Protein AF-0000000066072301 (afdb_homodimer)

Nearest PDB structures (foldseek):
  2j6h-assembly1_B  TM=7.379E-01  e=3.151E-11  Escherichia coli
  3ooj-assembly1_D  TM=7.275E-01  e=2.263E-11  Escherichia coli
  3ooj-assembly1_B  TM=7.460E-01  e=6.455E-11  Escherichia coli
  3tbf-assembly2_D  TM=6.887E-01  e=1.538E-11  Francisella tularensis subsp. tularensis
  3tbf-assembly1_B  TM=6.625E-01  e=1.918E-11  Francisella tularensis subsp. tularensis

InterPro domains:
  IPR001347 SIS domain [PF01380] (27-108)
  IPR001347 SIS domain [PS51464] (20-153)
  IPR019490 Bifunctional glucose-6-phosphate/mannose-6-phosphate isomerase, C-terminal [PF10432] (168-316)
  IPR019490 Bifunctional glucose-6-phosphate/mannose-6-phosphate isomerase, C-terminal [cd05637] (172-303)
  IPR035484 Bifunctional phosphoglucose/phosphomannose isomerase, SIS domain 1 [cd05017] (44-148)
  IPR046348 SIS domain superfamily [SSF53697] (35-310)

Foldseek 3Di:
DVVLVVLLLCLLVLADADQQADDLVQAQEEEEEDAFLFQLLQVVVQLVCVVVVNPHDYYGDHAQDDPPVDAQRYAYEQTDAALAPNSSVSHCVVCVVRVHQYEYEYQDDPNVVVSVVSVHHYDHFHDDDDSNSNNSNSNNVVCNHNPDDRVVRVQLSVLCVVCVVVLLVVLLVVLVVCAQAEEEEEEEPSQQSLSVSLQSLLCQQQVGGYYYDYPPVCVVPVVVVLVDCVRVVRYAYAYEYEPPGDPVRVVVSVVVQVVCVVSVHHHHYHWADGDDSSNRNVRSNSSSNSNNNSNNVVNVHHNGDDPVVVVVVVVVVVVD/DVVLVVLLLCLLVLADADQQADDLVQAQEEEEEDAFLFQLLQVVVQLVCVVVVNPHDYYGDHAQDDPPVDAQRYAYEQTDAALAPNSSVSHCVVCVVRVHQYEYEYQDDPNVVVSVVSVHHYDHFHDDDDSNSNNSNSNNVVCNHNPDDRVVRVQLSVLCVVCVVVLLVVLLVVLVVCAQAEEEEEEESSQQSLSVSLQSLLCQQQVGGYYYDYPPVCVVPVVVVLVDCVRVVRYAYAYEYEPPGDPVRVVVSVVVQVVCVVSVHHHHYHWADGDDSSNRNVRSNSSSNSNNNSNNVVNVHHNGDDPVVVVVVVVVVVVD

Radius of gyration: 23.44 Å; Cα contacts (8 Å, |Δi|>4): 1316; chains: 2; bounding box: 52×63×59 Å

Secondary structure (DSSP, 8-state):
-HHHHHHHHGGGGG----S-----TT-SEEEEE--HHHHHHHHHHHHHHHHTT--S-EEEE-SSS--TT--TTEEEEEEESSS--HHHHHHHHHHHHTT---EEEESSHHHHHHHHHHT-EEEE--SSS-GGG-HHHHHHHHHHHTT--HHHHHHHHHHHHHTHHHHHHHHHHHHHHHTTSEEEEEE-GGGHHHHHHHHHHHHHHH----EEEETTGGGGTGGGGGG-HHHHTTEEEEEEE-TTS-HHHHHHHHHHHHHHHHTT---EEEE--SSSHHHHHHHHHHHHHHHHHHHHHHHT--SS--HHHHHHHHHHHTT-/-HHHHHHHHGGGGG----S-----TT-SEEEEE--HHHHHHHHHHHHHHHHTT--S-EEEE-SSS--TT--TTEEEEEEESSS--HHHHHHHHHHHHTT---EEEESSHHHHHHHHHHT--EEE--SSS-GGG-HHHHHHHHHHHTT--HHHHHHHHHHHHHTHHHHHHHHHHHHHHHTTSEEEEEE-GGGHHHHHHHHHHHHHHH----EEEETTGGGGTGGGGGG-HHHHTTEEEEEEE-TTS-HHHHHHHHHHHHHHHHTT---EEEE--SSSHHHHHHHHHHHHHHHHHHHHHHHT--SS--HHHHHHHHHHHTT-

pLDDT: mean 97.77, std 2.08, range [73.5, 99.0]

Organism: Aquifex aeolicus (strain VF5) (NCBI:txid224324)

Solvent-accessible surface area (backbone atoms only — not comparable to full-atom values): 32386 Å² total; per-residue (Å²): 107,66,69,56,50,50,52,62,68,45,47,43,74,34,55,62,84,55,97,57,51,55,85,63,79,81,37,67,28,38,36,24,28,11,52,40,44,33,22,51,41,32,45,45,52,44,50,54,37,49,75,68,63,46,59,49,56,65,45,68,40,54,47,58,67,66,67,76,50,68,46,69,49,39,46,38,36,38,30,28,46,65,14,64,50,63,37,36,48,41,32,49,53,52,36,48,74,60,67,30,74,39,43,34,38,26,47,34,48,56,44,50,53,51,32,56,74,71,68,29,55,74,47,77,40,84,75,93,64,54,48,72,75,37,41,40,39,55,41,28,52,51,41,19,36,70,53,58,51,60,66,58,53,50,50,26,30,50,47,41,60,74,38,42,67,61,35,49,53,50,9,46,53,49,18,62,70,36,59,95,40,37,42,33,28,39,12,26,76,86,30,38,56,51,26,52,46,40,23,37,37,26,4,38,21,32,22,26,61,48,42,59,49,42,50,59,40,36,59,55,23,54,57,32,8,60,73,28,61,86,59,43,70,47,48,38,47,32,44,33,45,54,94,82,45,56,69,71,55,52,51,48,53,53,49,49,53,52,52,38,42,74,73,73,38,81,62,46,80,43,68,49,57,62,93,45,73,66,16,16,50,50,37,48,45,52,28,32,53,37,20,14,49,43,31,3,53,74,72,69,45,70,43,77,65,56,64,61,45,52,49,52,52,53,59,51,57,74,72,104,106,68,69,56,51,50,53,62,69,46,46,45,73,34,56,63,84,55,100,57,51,52,85,64,80,80,37,65,29,39,36,26,29,10,50,41,44,33,22,50,41,30,45,46,51,45,50,53,38,50,76,68,64,47,59,51,56,67,45,69,40,53,46,58,67,66,66,76,52,68,46,68,50,41,47,40,36,36,30,28,45,65,15,63,51,63,37,35,48,40,31,49,52,52,36,48,74,61,68,30,72,40,43,32,36,26,45,34,48,55,45,49,54,52,31,56,76,72,69,30,56,74,47,75,41,84,74,92,64,55,48,72,75,36,40,41,40,55,41,27,53,52,40,20,36,70,53,57,50,60,66,58,55,50,49,27,30,50,46,40,60,75,39,43,67,59,36,50,53,50,9,46,54,50,17,61,70,37,60,97,41,37,42,33,30,39,14,27,76,84,30,38,56,51,27,53,46,39,23,38,38,26,3,38,20,32,22,27,60,48,41,59,50,42,50,60,39,36,60,56,23,53,56,32,7,61,72,28,60,86,63,42,69,49,47,39,48,32,44,34,44,53,92,82,44,55,70,70,56,53,50,47,52,53,50,50,53,51,53,39,42,73,74,74,40,82,62,46,79,42,68,48,55,64,94,44,72,66,16,16,51,51,38,47,47,52,29,34,53,38,20,17,49,43,32,3,53,74,73,68,44,70,44,77,67,54,64,62,42,52,49,51,52,52,60,50,58,74,72,103

Sequence (640 aa):
MEEVYKVVEGFYNQFEWEDIAKDLTPYKGIVFCGMGGSGIIGSFASKWLEHRSFNKPTFVVKDYTLPPFVDRDYLVFCISYSGNTEETLSNFEEAIGRGIKPLCITSNGKLMERAKEEGCEIYEVPKGFQPRYSLGFMLSKVLNLLGVDKDELEDAKENLKENLESLKQKGKEIANRIYGYIPVVYSTPLTAHIAERWKGQINENSKSPAYFTILPEMHHNEVMGWSNPELRNKFVYLLMFDEKDHHRVKLRVDITKKILEDFGVVPIMLKGEGNSYLARSLYLVHLADWVSVFLAELYGYDPVPVKTIERIKEELKKHAMEEVYKVVEGFYNQFEWEDIAKDLTPYKGIVFCGMGGSGIIGSFASKWLEHRSFNKPTFVVKDYTLPPFVDRDYLVFCISYSGNTEETLSNFEEAIGRGIKPLCITSNGKLMERAKEEGCEIYEVPKGFQPRYSLGFMLSKVLNLLGVDKDELEDAKENLKENLESLKQKGKEIANRIYGYIPVVYSTPLTAHIAERWKGQINENSKSPAYFTILPEMHHNEVMGWSNPELRNKFVYLLMFDEKDHHRVKLRVDITKKILEDFGVVPIMLKGEGNSYLARSLYLVHLADWVSVFLAELYGYDPVPVKTIERIKEELKKHA

Structure (mmCIF, N/CA/C/O backbone):
data_AF-0000000066072301-model_v1
#
loop_
_entity.id
_entity.type
_entity.pdbx_description
1 polymer 'Bifunctional phosphoglucose/phosphomannose isomerase'
#
loop_
_atom_site.group_PDB
_atom_site.id
_atom_site.type_symbol
_atom_site.label_atom_id
_atom_site.label_alt_id
_atom_site.label_comp_id
_atom_site.label_asym_id
_atom_site.label_entity_id
_atom_site.label_seq_id
_atom_site.pdbx_PDB_ins_code
_atom_site.Cartn_x
_atom_site.Cartn_y
_atom_site.Cartn_z
_atom_site.occupancy
_atom_site.B_iso_or_equiv
_atom_site.auth_seq_id
_atom_site.auth_comp_id
_atom_site.auth_asym_id
_atom_site.auth_atom_id
_atom_site.pdbx_PDB_model_num
ATOM 1 N N . MET A 1 1 ? -17.4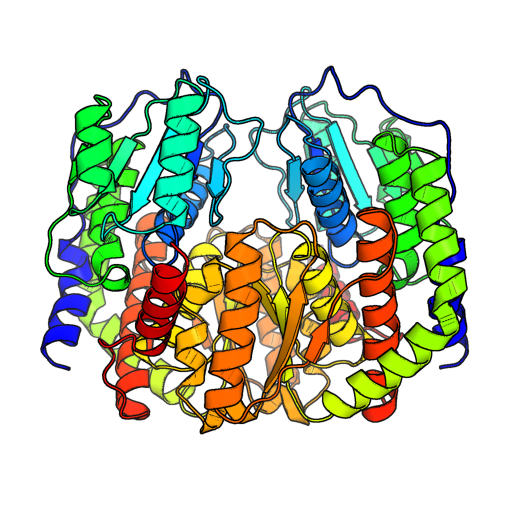22 -26.312 -9.617 1 87 1 MET A N 1
ATOM 2 C CA . MET A 1 1 ? -16.922 -26.219 -8.25 1 87 1 MET A CA 1
ATOM 3 C C . MET A 1 1 ? -15.945 -27.359 -7.953 1 87 1 MET A C 1
ATOM 5 O O . MET A 1 1 ? -14.906 -27.156 -7.324 1 87 1 MET A O 1
ATOM 9 N N . GLU A 1 2 ? -16.188 -28.453 -8.539 1 87.19 2 GLU A N 1
ATOM 10 C CA . GLU A 1 2 ? -15.32 -29.594 -8.266 1 87.19 2 GLU A CA 1
ATOM 11 C C . GLU A 1 2 ? -13.906 -29.359 -8.797 1 87.19 2 GLU A C 1
ATOM 13 O O . GLU A 1 2 ? -12.93 -29.672 -8.117 1 87.19 2 GLU A O 1
ATOM 18 N N . GLU A 1 3 ? -13.805 -28.828 -9.93 1 89.38 3 GLU A N 1
ATOM 19 C CA . GLU A 1 3 ? -12.5 -28.547 -10.523 1 89.38 3 GLU A CA 1
ATOM 20 C C . GLU A 1 3 ? -11.734 -27.5 -9.703 1 89.38 3 GLU A C 1
ATOM 22 O O . GLU A 1 3 ? -10.523 -27.625 -9.516 1 89.38 3 GLU A O 1
ATOM 27 N N . VAL A 1 4 ? -12.469 -26.562 -9.188 1 94.69 4 VAL A N 1
ATOM 28 C CA . VAL A 1 4 ? -11.852 -25.531 -8.359 1 94.69 4 VAL A CA 1
ATOM 29 C C . VAL A 1 4 ? -11.367 -26.125 -7.047 1 94.69 4 VAL A C 1
ATOM 31 O O . VAL A 1 4 ? -10.266 -25.812 -6.582 1 94.69 4 VAL A O 1
ATOM 34 N N . TYR A 1 5 ? -12.188 -27.047 -6.465 1 95.94 5 TYR A N 1
ATOM 35 C CA . TYR A 1 5 ? -11.797 -27.719 -5.234 1 95.94 5 TYR A CA 1
ATOM 36 C C . TYR A 1 5 ? -10.5 -28.5 -5.43 1 95.94 5 TYR A C 1
ATOM 38 O O . TYR A 1 5 ? -9.609 -28.469 -4.578 1 95.94 5 TYR A O 1
ATOM 46 N N . LYS A 1 6 ? -10.398 -29.109 -6.559 1 95.31 6 LYS A N 1
ATOM 47 C CA . LYS A 1 6 ? -9.211 -29.906 -6.852 1 95.31 6 LYS A CA 1
ATOM 48 C C . LYS A 1 6 ? -7.973 -29.031 -6.953 1 95.31 6 LYS A C 1
ATOM 50 O O . LYS A 1 6 ? -6.902 -29.391 -6.465 1 95.31 6 LYS A O 1
ATOM 55 N N . VAL A 1 7 ? -8.133 -27.938 -7.59 1 95.69 7 VAL A N 1
ATOM 56 C CA . VAL A 1 7 ? -7.012 -27.031 -7.773 1 95.69 7 VAL A CA 1
ATOM 57 C C . VAL A 1 7 ? -6.578 -26.469 -6.422 1 95.69 7 VAL A C 1
ATOM 59 O O . VAL A 1 7 ? -5.379 -26.391 -6.125 1 95.69 7 VAL A O 1
ATOM 62 N N . VAL A 1 8 ? -7.543 -26.047 -5.602 1 97.62 8 VAL A N 1
ATOM 63 C CA . VAL A 1 8 ? -7.246 -25.484 -4.289 1 97.62 8 VAL A CA 1
ATOM 64 C C . VAL A 1 8 ? -6.621 -26.547 -3.396 1 97.62 8 VAL A C 1
ATOM 66 O O . VAL A 1 8 ? -5.652 -26.281 -2.68 1 97.62 8 VAL A O 1
ATOM 69 N N . GLU A 1 9 ? -7.164 -27.766 -3.475 1 97.12 9 GLU A N 1
ATOM 70 C CA . GLU A 1 9 ? -6.629 -28.875 -2.695 1 97.12 9 GLU A CA 1
ATOM 71 C C . GLU A 1 9 ? -5.191 -29.188 -3.102 1 97.12 9 GLU A C 1
ATOM 73 O O . GLU A 1 9 ? -4.371 -29.562 -2.262 1 97.12 9 GLU A O 1
ATOM 78 N N . GLY A 1 10 ? -4.887 -29.078 -4.371 1 96.5 10 GLY A N 1
ATOM 79 C CA . GLY A 1 10 ? -3.586 -29.438 -4.91 1 96.5 10 GLY A CA 1
ATOM 80 C C . GLY A 1 10 ? -2.547 -28.344 -4.742 1 96.5 10 GLY A C 1
ATOM 81 O O . GLY A 1 10 ? -1.448 -28.438 -5.293 1 96.5 10 GLY A O 1
ATOM 82 N N . PHE A 1 11 ? -2.865 -27.297 -3.93 1 98.12 11 PHE A N 1
ATOM 83 C CA . PHE A 1 11 ? -1.979 -26.156 -3.748 1 98.12 11 PHE A CA 1
ATOM 84 C C . PHE A 1 11 ? -0.6 -26.609 -3.283 1 98.12 11 PHE A C 1
ATOM 86 O O . PHE A 1 11 ? 0.418 -26.109 -3.768 1 98.12 11 PHE A O 1
ATOM 93 N N . TYR A 1 12 ? -0.509 -27.594 -2.348 1 97.31 12 TYR A N 1
ATOM 94 C CA . TYR A 1 12 ? 0.764 -28.031 -1.79 1 97.31 12 TYR A CA 1
ATOM 95 C C . TYR A 1 12 ? 1.621 -28.703 -2.854 1 97.31 12 TYR A C 1
ATOM 97 O O . TYR A 1 12 ? 2.85 -28.719 -2.754 1 97.31 12 TYR A O 1
ATOM 105 N N . ASN A 1 13 ? 1.036 -29.219 -3.953 1 96.44 13 ASN A N 1
ATOM 106 C CA . ASN A 1 13 ? 1.761 -29.906 -5.02 1 96.44 13 ASN A CA 1
ATOM 107 C C . ASN A 1 13 ? 2.488 -28.922 -5.926 1 96.44 13 ASN A C 1
ATOM 109 O O . ASN A 1 13 ? 3.303 -29.312 -6.758 1 96.44 13 ASN A O 1
ATOM 113 N N . GLN A 1 14 ? 2.229 -27.641 -5.766 1 97.88 14 GLN A N 1
ATOM 114 C CA . GLN A 1 14 ? 2.768 -26.625 -6.676 1 97.88 14 GLN A CA 1
ATOM 115 C C . GLN A 1 14 ? 4.195 -26.25 -6.293 1 97.88 14 GLN A C 1
ATOM 117 O O . GLN A 1 14 ? 4.875 -25.547 -7.039 1 97.88 14 GLN A O 1
ATOM 122 N N . PHE A 1 15 ? 4.656 -26.688 -5.141 1 98.06 15 PHE A N 1
ATOM 123 C CA . PHE A 1 15 ? 5.969 -26.281 -4.645 1 98.06 15 PHE A CA 1
ATOM 124 C C . PHE A 1 15 ? 6.988 -27.391 -4.859 1 98.06 15 PHE A C 1
ATOM 126 O O . PHE A 1 15 ? 6.793 -28.516 -4.395 1 98.06 15 PHE A O 1
ATOM 133 N N . GLU A 1 16 ? 8.008 -27.094 -5.574 1 96.5 16 GLU A N 1
ATOM 134 C CA . GLU A 1 16 ? 9.109 -28.016 -5.836 1 96.5 16 GLU A CA 1
ATOM 135 C C . GLU A 1 16 ? 10.453 -27.312 -5.762 1 96.5 16 GLU A C 1
ATOM 137 O O . GLU A 1 16 ? 10.617 -26.203 -6.297 1 96.5 16 GLU A O 1
ATOM 142 N N . TRP A 1 17 ? 11.414 -27.938 -5.047 1 98.06 17 TRP A N 1
ATOM 143 C CA . TRP A 1 17 ? 12.75 -27.375 -4.961 1 98.06 17 TRP A CA 1
ATOM 144 C C . TRP A 1 17 ? 13.539 -27.625 -6.242 1 98.06 17 TRP A C 1
ATOM 146 O O . TRP A 1 17 ? 13.484 -28.719 -6.805 1 98.06 17 TRP A O 1
ATOM 156 N N . GLU A 1 18 ? 14.18 -26.656 -6.75 1 98.25 18 GLU A N 1
ATOM 157 C CA . GLU A 1 18 ? 15.078 -26.703 -7.902 1 98.25 18 GLU A CA 1
ATOM 158 C C . GLU A 1 18 ? 16.406 -26.016 -7.594 1 98.25 18 GLU A C 1
ATOM 160 O O . GLU A 1 18 ? 16.438 -25 -6.895 1 98.25 18 GLU A O 1
ATOM 165 N N . ASP A 1 19 ? 17.516 -26.578 -8.086 1 97.81 19 ASP A N 1
ATOM 166 C CA . ASP A 1 19 ? 18.828 -25.969 -7.879 1 97.81 19 ASP A CA 1
ATOM 167 C C . ASP A 1 19 ? 19.125 -24.922 -8.953 1 97.81 19 ASP A C 1
ATOM 169 O O . ASP A 1 19 ? 20.016 -25.125 -9.789 1 97.81 19 ASP A O 1
ATOM 173 N N . ILE A 1 20 ? 18.453 -23.781 -8.844 1 98.44 20 ILE A N 1
ATOM 174 C CA . ILE A 1 20 ? 18.609 -22.766 -9.875 1 98.44 20 ILE A CA 1
ATOM 175 C C . ILE A 1 20 ? 18.906 -21.422 -9.227 1 98.44 20 ILE A C 1
ATOM 177 O O . ILE A 1 20 ? 18.688 -20.359 -9.844 1 98.44 20 ILE A O 1
ATOM 181 N N . ALA A 1 21 ? 19.359 -21.391 -8.016 1 98.62 21 ALA A N 1
ATOM 182 C CA . ALA A 1 21 ? 19.609 -20.172 -7.262 1 98.62 21 ALA A CA 1
ATOM 183 C C . ALA A 1 21 ? 20.547 -19.234 -8.016 1 98.62 21 ALA A C 1
ATOM 185 O O . ALA A 1 21 ? 21.547 -19.688 -8.578 1 98.62 21 ALA A O 1
ATOM 186 N N . LYS A 1 22 ? 20.203 -18.031 -8.062 1 98.44 22 LYS A N 1
ATOM 187 C CA . LYS A 1 22 ? 21.062 -17.016 -8.672 1 98.44 22 LYS A CA 1
ATOM 188 C C . LYS A 1 22 ? 21.984 -16.391 -7.637 1 98.44 22 LYS A C 1
ATOM 190 O O . LYS A 1 22 ? 21.641 -16.297 -6.457 1 98.44 22 LYS A O 1
ATOM 195 N N . ASP A 1 23 ? 23.188 -16.047 -8.078 1 98.31 23 ASP A N 1
ATOM 196 C CA . ASP A 1 23 ? 24.047 -15.188 -7.258 1 98.31 23 ASP A CA 1
ATOM 197 C C . ASP A 1 23 ? 23.5 -13.758 -7.203 1 98.31 23 ASP A C 1
ATOM 199 O O . ASP A 1 23 ? 23.5 -13.047 -8.211 1 98.31 23 ASP A O 1
ATOM 203 N N . LEU A 1 24 ? 23.047 -13.328 -6.074 1 98.25 24 LEU A N 1
ATOM 204 C CA . LEU A 1 24 ? 22.406 -12.031 -5.918 1 98.25 24 LEU A CA 1
ATOM 205 C C . LEU A 1 24 ? 23.422 -10.961 -5.562 1 98.25 24 LEU A C 1
ATOM 207 O O . LEU A 1 24 ? 23.109 -9.766 -5.539 1 98.25 24 LEU A O 1
ATOM 211 N N . THR A 1 25 ? 24.656 -11.297 -5.332 1 97.56 25 THR A N 1
ATOM 212 C CA . THR A 1 25 ? 25.688 -10.438 -4.754 1 97.56 25 THR A CA 1
ATOM 213 C C . THR A 1 25 ? 25.984 -9.258 -5.676 1 97.56 25 THR A C 1
ATOM 215 O O . THR A 1 25 ? 26.203 -8.141 -5.207 1 97.56 25 THR A O 1
ATOM 218 N N . PRO A 1 26 ? 25.906 -9.484 -6.949 1 97.75 26 PRO A N 1
ATOM 219 C CA . PRO A 1 26 ? 26.312 -8.383 -7.828 1 97.75 26 PRO A CA 1
ATOM 220 C C . PRO A 1 26 ? 25.25 -7.289 -7.93 1 97.75 26 PRO A C 1
ATOM 222 O O . PRO A 1 26 ? 25.531 -6.199 -8.445 1 97.75 26 PRO A O 1
ATOM 225 N N . TYR A 1 27 ? 24.094 -7.516 -7.488 1 98.06 27 TYR A N 1
ATOM 226 C CA . TYR A 1 27 ? 23 -6.59 -7.715 1 98.06 27 TYR A CA 1
ATOM 227 C C . TYR A 1 27 ? 22.812 -5.652 -6.527 1 98.06 27 TYR A C 1
ATOM 229 O O . TYR A 1 27 ? 23.031 -6.047 -5.379 1 98.06 27 TYR A O 1
ATOM 237 N N . LYS A 1 28 ? 22.391 -4.461 -6.824 1 97.06 28 LYS A N 1
ATOM 238 C CA . LYS A 1 28 ? 22.141 -3.49 -5.762 1 97.06 28 LYS A CA 1
ATOM 239 C C . LYS A 1 28 ? 20.734 -3.664 -5.184 1 97.06 28 LYS A C 1
ATOM 241 O O . LYS A 1 28 ? 20.453 -3.189 -4.078 1 97.06 28 LYS A O 1
ATOM 246 N N . GLY A 1 29 ? 19.859 -4.34 -5.898 1 98.25 29 GLY A N 1
ATOM 247 C CA . GLY A 1 29 ? 18.5 -4.602 -5.484 1 98.25 29 GLY A CA 1
ATOM 248 C C . GLY A 1 29 ? 17.75 -5.492 -6.453 1 98.25 29 GLY A C 1
ATOM 249 O O . GLY A 1 29 ? 18.281 -5.906 -7.48 1 98.25 29 GLY A O 1
ATOM 250 N N . ILE A 1 30 ? 16.594 -5.832 -6.102 1 98.88 30 ILE A N 1
ATOM 251 C CA . ILE A 1 30 ? 15.758 -6.719 -6.914 1 98.88 30 ILE A CA 1
ATOM 252 C C . ILE A 1 30 ? 14.43 -6.035 -7.223 1 98.88 30 ILE A C 1
ATOM 254 O O . ILE A 1 30 ? 13.836 -5.402 -6.352 1 98.88 30 ILE A O 1
ATOM 258 N N . VAL A 1 31 ? 14 -6.082 -8.469 1 98.94 31 VAL A N 1
ATOM 259 C CA . VAL A 1 31 ? 12.727 -5.523 -8.914 1 98.94 31 VAL A CA 1
ATOM 260 C C . VAL A 1 31 ? 11.812 -6.641 -9.414 1 98.94 31 VAL A C 1
ATOM 262 O O . VAL A 1 31 ? 12.203 -7.434 -10.273 1 98.94 31 VAL A O 1
ATOM 265 N N . PHE A 1 32 ? 10.625 -6.707 -8.875 1 98.94 32 PHE A N 1
ATOM 266 C CA . PHE A 1 32 ? 9.609 -7.668 -9.305 1 98.94 32 PHE A CA 1
ATOM 267 C C . PHE A 1 32 ? 8.484 -6.969 -10.062 1 98.94 32 PHE A C 1
ATOM 269 O O . PHE A 1 32 ? 7.746 -6.172 -9.477 1 98.94 32 PHE A O 1
ATOM 276 N N . CYS A 1 33 ? 8.336 -7.316 -11.32 1 98.94 33 CYS A N 1
ATOM 277 C CA . CYS A 1 33 ? 7.266 -6.754 -12.141 1 98.94 33 CYS A CA 1
ATOM 278 C C . CYS A 1 33 ? 6.16 -7.777 -12.367 1 98.94 33 CYS A C 1
ATOM 280 O O . CYS A 1 33 ? 6.43 -8.922 -12.742 1 98.94 33 CYS A O 1
ATOM 282 N N . GLY A 1 34 ? 4.973 -7.43 -12.133 1 98.75 34 GLY A N 1
ATOM 283 C CA . GLY A 1 34 ? 3.811 -8.281 -12.336 1 98.75 34 GLY A CA 1
ATOM 284 C C . GLY A 1 34 ? 2.52 -7.648 -11.852 1 98.75 34 GLY A C 1
ATOM 285 O O . GLY A 1 34 ? 2.543 -6.684 -11.086 1 98.75 34 GLY A O 1
ATOM 286 N N . MET A 1 35 ? 1.412 -8.188 -12.258 1 98.44 35 MET A N 1
ATOM 287 C CA . MET A 1 35 ? 0.093 -7.691 -11.867 1 98.44 35 MET A CA 1
ATOM 288 C C . MET A 1 35 ? -0.745 -8.812 -11.258 1 98.44 35 MET A C 1
ATOM 290 O O . MET A 1 35 ? -0.531 -9.984 -11.555 1 98.44 35 MET A O 1
ATOM 294 N N . GLY A 1 36 ? -1.693 -8.445 -10.398 1 97.75 36 GLY A N 1
ATOM 295 C CA . GLY A 1 36 ? -2.672 -9.398 -9.891 1 97.75 36 GLY A CA 1
ATOM 296 C C . GLY A 1 36 ? -2.043 -10.648 -9.305 1 97.75 36 GLY A C 1
ATOM 297 O O . GLY A 1 36 ? -1.158 -10.555 -8.445 1 97.75 36 GLY A O 1
ATOM 298 N N . GLY A 1 37 ? -2.537 -11.75 -9.797 1 97 37 GLY A N 1
ATOM 299 C CA . GLY A 1 37 ? -2.043 -13.031 -9.32 1 97 37 GLY A CA 1
ATOM 300 C C . GLY A 1 37 ? -0.555 -13.219 -9.547 1 97 37 GLY A C 1
ATOM 301 O O . GLY A 1 37 ? 0.113 -13.906 -8.773 1 97 37 GLY A O 1
ATOM 302 N N . SER A 1 38 ? -0.034 -12.633 -10.562 1 98.19 38 SER A N 1
ATOM 303 C CA . SER A 1 38 ? 1.401 -12.703 -10.82 1 98.19 38 SER A CA 1
ATOM 304 C C . SER A 1 38 ? 2.156 -11.648 -10.016 1 98.19 38 SER A C 1
ATOM 306 O O . SER A 1 38 ? 3.295 -11.875 -9.602 1 98.19 38 SER A O 1
ATOM 308 N N . GLY A 1 39 ? 1.458 -10.531 -9.828 1 97.81 39 GLY A N 1
ATOM 309 C CA . GLY A 1 39 ? 2.084 -9.43 -9.117 1 97.81 39 GLY A CA 1
ATOM 310 C C . GLY A 1 39 ? 2.328 -9.727 -7.648 1 97.81 39 GLY A C 1
ATOM 311 O O . GLY A 1 39 ? 3.328 -9.289 -7.078 1 97.81 39 GLY A O 1
ATOM 312 N N . ILE A 1 40 ? 1.462 -10.469 -7.047 1 98.25 40 ILE A N 1
ATOM 313 C CA . ILE A 1 40 ? 1.533 -10.773 -5.625 1 98.25 40 ILE A CA 1
ATOM 314 C C . ILE A 1 40 ? 2.797 -11.578 -5.332 1 98.25 40 ILE A C 1
ATOM 316 O O . ILE A 1 40 ? 3.283 -11.594 -4.195 1 98.25 40 ILE A O 1
ATOM 320 N N . ILE A 1 41 ? 3.361 -12.227 -6.359 1 98.69 41 ILE A N 1
ATOM 321 C CA . ILE A 1 41 ? 4.57 -13.031 -6.199 1 98.69 41 ILE A CA 1
ATOM 322 C C . ILE A 1 41 ? 5.719 -12.141 -5.719 1 98.69 41 ILE A C 1
ATOM 324 O O . ILE A 1 41 ? 6.48 -12.523 -4.832 1 98.69 41 ILE A O 1
ATOM 328 N N . GLY A 1 42 ? 5.801 -10.969 -6.312 1 98.62 42 GLY A N 1
ATOM 329 C CA . GLY A 1 42 ? 6.832 -10.031 -5.895 1 98.62 42 GLY A CA 1
ATOM 330 C C . GLY A 1 42 ? 6.691 -9.594 -4.449 1 98.62 42 GLY A C 1
ATOM 331 O O . GLY A 1 42 ? 7.688 -9.484 -3.73 1 98.62 42 GLY A O 1
ATOM 332 N N . SER A 1 43 ? 5.461 -9.359 -4.031 1 98.31 43 SER A N 1
ATOM 333 C CA . SER A 1 43 ? 5.211 -8.984 -2.643 1 98.31 43 SER A CA 1
ATOM 334 C C . SER A 1 43 ? 5.617 -10.102 -1.686 1 98.31 43 SER A C 1
ATOM 336 O O . SER A 1 43 ? 6.234 -9.844 -0.65 1 98.31 43 SER A O 1
ATOM 338 N N . PHE A 1 44 ? 5.309 -11.297 -2.068 1 98.56 44 PHE A N 1
ATOM 339 C CA . PHE A 1 44 ? 5.66 -12.453 -1.255 1 98.56 44 PHE A CA 1
ATOM 340 C C . PHE A 1 44 ? 7.176 -12.602 -1.164 1 98.56 44 PHE A C 1
ATOM 342 O O . PHE A 1 44 ? 7.723 -12.758 -0.071 1 98.56 44 PHE A O 1
ATOM 349 N N . ALA A 1 45 ? 7.805 -12.531 -2.279 1 98.75 45 ALA A N 1
ATOM 350 C CA . ALA A 1 45 ? 9.25 -12.703 -2.344 1 98.75 45 ALA A CA 1
ATOM 351 C C . ALA A 1 45 ? 9.969 -11.609 -1.555 1 98.75 45 ALA A C 1
ATOM 353 O O . ALA A 1 45 ? 10.93 -11.883 -0.831 1 98.75 45 ALA A O 1
ATOM 354 N N . SER A 1 46 ? 9.477 -10.414 -1.714 1 98.19 46 SER A N 1
ATOM 355 C CA . SER A 1 46 ? 10.062 -9.289 -0.994 1 98.19 46 SER A CA 1
ATOM 356 C C . SER A 1 46 ? 9.977 -9.492 0.515 1 98.19 46 SER A C 1
ATOM 358 O O . SER A 1 46 ? 10.961 -9.289 1.231 1 98.19 46 SER A O 1
ATOM 360 N N . LYS A 1 47 ? 8.789 -9.875 0.984 1 97.44 47 LYS A N 1
ATOM 361 C CA . LYS A 1 47 ? 8.602 -10.07 2.418 1 97.44 47 LYS A CA 1
ATOM 362 C C . LYS A 1 47 ? 9.43 -11.25 2.926 1 97.44 47 LYS A C 1
ATOM 364 O O . LYS A 1 47 ? 9.984 -11.195 4.023 1 97.44 47 LYS A O 1
ATOM 369 N N . TRP A 1 48 ? 9.492 -12.289 2.16 1 98.12 48 TRP A N 1
ATOM 370 C CA . TRP A 1 48 ? 10.305 -13.461 2.508 1 98.12 48 TRP A CA 1
ATOM 371 C C . TRP A 1 48 ? 11.773 -13.078 2.65 1 98.12 48 TRP A C 1
ATOM 373 O O . TRP A 1 48 ? 12.43 -13.461 3.621 1 98.12 48 TRP A O 1
ATOM 383 N N . LEU A 1 49 ? 12.297 -12.305 1.704 1 97.94 49 LEU A N 1
ATOM 384 C CA . LEU A 1 49 ? 13.672 -11.828 1.754 1 97.94 49 LEU A CA 1
ATOM 385 C C . LEU A 1 49 ? 13.906 -10.953 2.98 1 97.94 49 LEU A C 1
ATOM 387 O O . LEU A 1 49 ? 14.922 -11.086 3.66 1 97.94 49 LEU A O 1
ATOM 391 N N . GLU A 1 50 ? 12.938 -10.086 3.186 1 94.56 50 GLU A N 1
ATOM 392 C CA . GLU A 1 50 ? 13.047 -9.211 4.348 1 94.56 50 GLU A CA 1
ATOM 393 C C . GLU A 1 50 ? 13.133 -10.016 5.641 1 94.56 50 GLU A C 1
ATOM 395 O O . GLU A 1 50 ? 13.953 -9.711 6.512 1 94.56 50 GLU A O 1
ATOM 400 N N . HIS A 1 51 ? 12.266 -10.977 5.758 1 93.69 51 HIS A N 1
ATOM 401 C CA . HIS A 1 51 ? 12.258 -11.828 6.941 1 93.69 51 HIS A CA 1
ATOM 402 C C . HIS A 1 51 ? 13.602 -12.516 7.137 1 93.69 51 HIS A C 1
ATOM 404 O O . HIS A 1 51 ? 14.031 -12.75 8.266 1 93.69 51 HIS A O 1
ATOM 410 N N . ARG A 1 52 ? 14.297 -12.711 6.039 1 94.06 52 ARG A N 1
ATOM 411 C CA . ARG A 1 52 ? 15.594 -13.375 6.078 1 94.06 52 ARG A CA 1
ATOM 412 C C . ARG A 1 52 ? 16.719 -12.359 6.188 1 94.06 52 ARG A C 1
ATOM 414 O O . ARG A 1 52 ? 17.891 -12.688 5.945 1 94.06 52 ARG A O 1
ATOM 421 N N . SER A 1 53 ? 16.469 -11.156 6.445 1 92.88 53 SER A N 1
ATOM 422 C CA . SER A 1 53 ? 17.406 -10.055 6.68 1 92.88 53 SER A CA 1
ATOM 423 C C . SER A 1 53 ? 18.234 -9.766 5.434 1 92.88 53 SER A C 1
ATOM 425 O O . SER A 1 53 ? 19.422 -9.453 5.531 1 92.88 53 SER A O 1
ATOM 427 N N . PHE A 1 54 ? 17.547 -10.023 4.281 1 95.81 54 PHE A N 1
ATOM 428 C CA . PHE A 1 54 ? 18.188 -9.594 3.039 1 95.81 54 PHE A CA 1
ATOM 429 C C . PHE A 1 54 ? 18.547 -8.117 3.098 1 95.81 54 PHE A C 1
ATOM 431 O O . PHE A 1 54 ? 17.703 -7.281 3.422 1 95.81 54 PHE A O 1
ATOM 438 N N . ASN A 1 55 ? 19.75 -7.75 2.84 1 96.12 55 ASN A N 1
ATOM 439 C CA . ASN A 1 55 ? 20.25 -6.414 3.154 1 96.12 55 ASN A CA 1
ATOM 440 C C . ASN A 1 55 ? 20.281 -5.523 1.914 1 96.12 55 ASN A C 1
ATOM 442 O O . ASN A 1 55 ? 21.141 -4.645 1.806 1 96.12 55 ASN A O 1
ATOM 446 N N . LYS A 1 56 ? 19.5 -5.832 0.893 1 97.88 56 LYS A N 1
ATOM 447 C CA . LYS A 1 56 ? 19.328 -4.988 -0.29 1 97.88 56 LYS A CA 1
ATOM 448 C C . LYS A 1 56 ? 17.859 -4.656 -0.535 1 97.88 56 LYS A C 1
ATOM 450 O O . LYS A 1 56 ? 16.969 -5.391 -0.095 1 97.88 56 LYS A O 1
ATOM 455 N N . PRO A 1 57 ? 17.609 -3.553 -1.16 1 98.12 57 PRO A N 1
ATOM 456 C CA . PRO A 1 57 ? 16.203 -3.176 -1.363 1 98.12 57 PRO A CA 1
ATOM 457 C C . PRO A 1 57 ? 15.508 -4.031 -2.42 1 98.12 57 PRO A C 1
ATOM 459 O O . PRO A 1 57 ? 16.156 -4.492 -3.367 1 98.12 57 PRO A O 1
ATOM 462 N N . THR A 1 58 ? 14.289 -4.277 -2.234 1 98.5 58 THR A N 1
ATOM 463 C CA . THR A 1 58 ? 13.414 -4.914 -3.211 1 98.5 58 THR A CA 1
ATOM 464 C C . THR A 1 58 ? 12.273 -3.977 -3.605 1 98.5 58 THR A C 1
ATOM 466 O O . THR A 1 58 ? 11.828 -3.158 -2.799 1 98.5 58 THR A O 1
ATOM 469 N N . PHE A 1 59 ? 11.859 -4.039 -4.848 1 98.38 59 PHE A N 1
ATOM 470 C CA . PHE A 1 59 ? 10.789 -3.213 -5.387 1 98.38 59 PHE A CA 1
ATOM 471 C C . PHE A 1 59 ? 9.758 -4.07 -6.109 1 98.38 59 PHE A C 1
ATOM 473 O O . PHE A 1 59 ? 10.109 -5.012 -6.82 1 98.38 59 PHE A O 1
ATOM 480 N N . VAL A 1 60 ? 8.531 -3.824 -5.844 1 98.56 60 VAL A N 1
ATOM 481 C CA . VAL A 1 60 ? 7.43 -4.465 -6.562 1 98.56 60 VAL A CA 1
ATOM 482 C C . VAL A 1 60 ? 6.75 -3.447 -7.477 1 98.56 60 VAL A C 1
ATOM 484 O O . VAL A 1 60 ? 6.27 -2.41 -7.012 1 98.56 60 VAL A O 1
ATOM 487 N N . VAL A 1 61 ? 6.699 -3.744 -8.742 1 98.62 61 VAL A N 1
ATOM 488 C CA . VAL A 1 61 ? 6.152 -2.83 -9.734 1 98.62 61 VAL A CA 1
ATOM 489 C C . VAL A 1 61 ? 4.836 -3.379 -10.273 1 98.62 61 VAL A C 1
ATOM 491 O O . VAL A 1 61 ? 4.816 -4.41 -10.953 1 98.62 61 VAL A O 1
ATOM 494 N N . LYS A 1 62 ? 3.766 -2.703 -9.961 1 98.38 62 LYS A N 1
ATOM 495 C CA . LYS A 1 62 ? 2.424 -3.014 -10.445 1 98.38 62 LYS A CA 1
ATOM 496 C C . LYS A 1 62 ? 1.866 -1.874 -11.289 1 98.38 62 LYS A C 1
ATOM 498 O O . LYS A 1 62 ? 0.79 -1.348 -11 1 98.38 62 LYS A O 1
ATOM 503 N N . ASP A 1 63 ? 2.625 -1.535 -12.289 1 97.81 63 ASP A N 1
ATOM 504 C CA . ASP A 1 63 ? 2.332 -0.402 -13.164 1 97.81 63 ASP A CA 1
ATOM 505 C C . ASP A 1 63 ? 2.967 -0.589 -14.539 1 97.81 63 ASP A C 1
ATOM 507 O O . ASP A 1 63 ? 3.555 -1.636 -14.82 1 97.81 63 ASP A O 1
ATOM 511 N N . TYR A 1 64 ? 2.814 0.412 -15.43 1 98.06 64 TYR A N 1
ATOM 512 C CA . TYR A 1 64 ? 3.303 0.334 -16.797 1 98.06 64 TYR A CA 1
ATOM 513 C C . TYR A 1 64 ? 4.777 0.718 -16.875 1 98.06 64 TYR A C 1
ATOM 515 O O . TYR A 1 64 ? 5.449 0.426 -17.875 1 98.06 64 TYR A O 1
ATOM 523 N N . THR A 1 65 ? 5.262 1.381 -15.883 1 96.5 65 THR A N 1
ATOM 524 C CA . THR A 1 65 ? 6.586 1.979 -16.031 1 96.5 65 THR A CA 1
ATOM 525 C C . THR A 1 65 ? 7.543 1.428 -14.977 1 96.5 65 THR A C 1
ATOM 527 O O . THR A 1 65 ? 7.172 1.271 -13.805 1 96.5 65 THR A O 1
ATOM 530 N N . LEU A 1 66 ? 8.711 1.166 -15.43 1 96.81 66 LEU A N 1
ATOM 531 C CA . LEU A 1 66 ? 9.812 0.808 -14.531 1 96.81 66 LEU A CA 1
ATOM 532 C C . LEU A 1 66 ? 10.414 2.051 -13.891 1 96.81 66 LEU A C 1
ATOM 534 O O . LEU A 1 66 ? 10.602 3.072 -14.555 1 96.81 66 LEU A O 1
ATOM 538 N N . PRO A 1 67 ? 10.68 2.021 -12.578 1 96.75 67 PRO A N 1
ATOM 539 C CA . PRO A 1 67 ? 11.297 3.201 -11.969 1 96.75 67 PRO A CA 1
ATOM 540 C C . PRO A 1 67 ? 12.562 3.648 -12.695 1 96.75 67 PRO A C 1
ATOM 542 O O . PRO A 1 67 ? 13.359 2.811 -13.133 1 96.75 67 PRO A O 1
ATOM 545 N N . PRO A 1 68 ? 12.797 4.906 -12.797 1 96.19 68 PRO A N 1
ATOM 546 C CA . PRO A 1 68 ? 13.898 5.426 -13.602 1 96.19 68 PRO A CA 1
ATOM 547 C C . PRO A 1 68 ? 15.266 4.988 -13.078 1 96.19 68 PRO A C 1
ATOM 549 O O . PRO A 1 68 ? 16.234 4.906 -13.852 1 96.19 68 PRO A O 1
ATOM 552 N N . PHE A 1 69 ? 15.359 4.641 -11.852 1 97.44 69 PHE A N 1
ATOM 553 C CA . PHE A 1 69 ? 16.641 4.344 -11.25 1 97.44 69 PHE A CA 1
ATOM 554 C C . PHE A 1 69 ? 17.078 2.91 -11.547 1 97.44 69 PHE A C 1
ATOM 556 O O . PHE A 1 69 ? 18.219 2.533 -11.312 1 97.44 69 PHE A O 1
ATOM 563 N N . VAL A 1 70 ? 16.203 2.119 -12.086 1 98.12 70 VAL A N 1
ATOM 564 C CA . VAL A 1 70 ? 16.5 0.717 -12.352 1 98.12 70 VAL A CA 1
ATOM 565 C C . VAL A 1 70 ? 17.453 0.61 -13.547 1 98.12 70 VAL A C 1
ATOM 567 O O . VAL A 1 70 ? 17.094 0.999 -14.656 1 98.12 70 VAL A O 1
ATOM 570 N N . ASP A 1 71 ? 18.609 0.187 -13.297 1 98 71 ASP A N 1
ATOM 571 C CA . ASP A 1 71 ? 19.609 -0.015 -14.336 1 98 71 ASP A CA 1
ATOM 572 C C . ASP A 1 71 ? 20.172 -1.435 -14.289 1 98 71 ASP A C 1
ATOM 574 O O . ASP A 1 71 ? 19.562 -2.33 -13.703 1 98 71 ASP A O 1
ATOM 578 N N . ARG A 1 72 ? 21.312 -1.671 -14.922 1 98.06 72 ARG A N 1
ATOM 579 C CA . ARG A 1 72 ? 21.859 -3.006 -15.109 1 98.06 72 ARG A CA 1
ATOM 580 C C . ARG A 1 72 ? 22.328 -3.6 -13.781 1 98.06 72 ARG A C 1
ATOM 582 O O . ARG A 1 72 ? 22.594 -4.801 -13.695 1 98.06 72 ARG A O 1
ATOM 589 N N . ASP A 1 73 ? 22.359 -2.764 -12.773 1 97.94 73 ASP A N 1
ATOM 590 C CA . ASP A 1 73 ? 22.812 -3.229 -11.469 1 97.94 73 ASP A CA 1
ATOM 591 C C . ASP A 1 73 ? 21.656 -3.77 -10.641 1 97.94 73 ASP A C 1
ATOM 593 O O . ASP A 1 73 ? 21.828 -4.125 -9.477 1 97.94 73 ASP A O 1
ATOM 597 N N . TYR A 1 74 ? 20.469 -3.85 -11.234 1 98.69 74 TYR A N 1
ATOM 598 C CA . TYR A 1 74 ? 19.312 -4.441 -10.586 1 98.69 74 TYR A CA 1
ATOM 599 C C . TYR A 1 74 ? 18.922 -5.758 -11.25 1 98.69 74 TYR A C 1
ATOM 601 O O . TYR A 1 74 ? 19 -5.891 -12.469 1 98.69 74 TYR A O 1
ATOM 609 N N . LEU A 1 75 ? 18.578 -6.707 -10.43 1 98.88 75 LEU A N 1
ATOM 610 C CA . LEU A 1 75 ? 17.953 -7.926 -10.93 1 98.88 75 LEU A CA 1
ATOM 611 C C . LEU A 1 75 ? 16.453 -7.719 -11.133 1 98.88 75 LEU A C 1
ATOM 613 O O . LEU A 1 75 ? 15.742 -7.375 -10.188 1 98.88 75 LEU A O 1
ATOM 617 N N . VAL A 1 76 ? 16 -7.867 -12.336 1 98.94 76 VAL A N 1
ATOM 618 C CA . VAL A 1 76 ? 14.594 -7.609 -12.648 1 98.94 76 VAL A CA 1
ATOM 619 C C . VAL A 1 76 ? 13.883 -8.922 -12.961 1 98.94 76 VAL A C 1
ATOM 621 O O . VAL A 1 76 ? 14.375 -9.727 -13.758 1 98.94 76 VAL A O 1
ATOM 624 N N . PHE A 1 77 ? 12.797 -9.18 -12.273 1 99 77 PHE A N 1
ATOM 625 C CA . PHE A 1 77 ? 11.875 -10.266 -12.586 1 99 77 PHE A CA 1
ATOM 626 C C . PHE A 1 77 ? 10.656 -9.75 -13.344 1 99 77 PHE A C 1
ATOM 628 O O . PHE A 1 77 ? 10.055 -8.75 -12.945 1 99 77 PHE A O 1
ATOM 635 N N . CYS A 1 78 ? 10.328 -10.375 -14.422 1 98.94 78 CYS A N 1
ATOM 636 C CA . CYS A 1 78 ? 9.039 -10.188 -15.078 1 98.94 78 CYS A CA 1
ATOM 637 C C . CYS A 1 78 ? 8.164 -11.43 -14.922 1 98.94 78 CYS A C 1
ATOM 639 O O . CYS A 1 78 ? 8.484 -12.492 -15.453 1 98.94 78 CYS A O 1
ATOM 641 N N . ILE A 1 79 ? 7.098 -11.266 -14.203 1 98.94 79 ILE A N 1
ATOM 642 C CA . ILE A 1 79 ? 6.246 -12.398 -13.836 1 98.94 79 ILE A CA 1
ATOM 643 C C . ILE A 1 79 ? 4.848 -12.203 -14.422 1 98.94 79 ILE A C 1
ATOM 645 O O . ILE A 1 79 ? 4.137 -11.266 -14.047 1 98.94 79 ILE A O 1
ATOM 649 N N . SER A 1 80 ? 4.48 -12.984 -15.328 1 98.75 80 SER A N 1
ATOM 650 C CA . SER A 1 80 ? 3.168 -13 -15.961 1 98.75 80 SER A CA 1
ATOM 651 C C . SER A 1 80 ? 2.754 -14.414 -16.359 1 98.75 80 SER A C 1
ATOM 653 O O . SER A 1 80 ? 3.281 -14.977 -17.312 1 98.75 80 SER A O 1
ATOM 655 N N . TYR A 1 81 ? 1.799 -14.938 -15.633 1 98.44 81 TYR A N 1
ATOM 656 C CA . TYR A 1 81 ? 1.387 -16.312 -15.914 1 98.44 81 TYR A CA 1
ATOM 657 C C . TYR A 1 81 ? 0.939 -16.469 -17.359 1 98.44 81 TYR A C 1
ATOM 659 O O . TYR A 1 81 ? 1.42 -17.344 -18.078 1 98.44 81 TYR A O 1
ATOM 667 N N . SER A 1 82 ? 0.055 -15.594 -17.828 1 97.12 82 SER A N 1
ATOM 668 C CA . SER A 1 82 ? -0.463 -15.672 -19.188 1 97.12 82 SER A CA 1
ATOM 669 C C . SER A 1 82 ? 0.592 -15.258 -20.203 1 97.12 82 SER A C 1
ATOM 671 O O . SER A 1 82 ? 0.499 -15.609 -21.375 1 97.12 82 SER A O 1
ATOM 673 N N . GLY A 1 83 ? 1.486 -14.461 -19.734 1 98.38 83 GLY A N 1
ATOM 674 C CA . GLY A 1 83 ? 2.508 -13.898 -20.609 1 98.38 83 GLY A CA 1
ATOM 675 C C . GLY A 1 83 ? 2.01 -12.719 -21.422 1 98.38 83 GLY A C 1
ATOM 676 O O . GLY A 1 83 ? 2.762 -12.148 -22.219 1 98.38 83 GLY A O 1
ATOM 677 N N . ASN A 1 84 ? 0.765 -12.32 -21.156 1 97.88 84 ASN A N 1
ATOM 678 C CA . ASN A 1 84 ? 0.18 -11.312 -22.031 1 97.88 84 ASN A CA 1
ATOM 679 C C . ASN A 1 84 ? -0.217 -10.055 -21.266 1 97.88 84 ASN A C 1
ATOM 681 O O . ASN A 1 84 ? -0.908 -9.188 -21.797 1 97.88 84 ASN A O 1
ATOM 685 N N . THR A 1 85 ? 0.18 -9.961 -20.016 1 98 85 THR A N 1
ATOM 686 C CA . THR A 1 85 ? -0.154 -8.797 -19.203 1 98 85 THR A CA 1
ATOM 687 C C . THR A 1 85 ? 0.557 -7.547 -19.719 1 98 85 THR A C 1
ATOM 689 O O . THR A 1 85 ? 1.786 -7.465 -19.672 1 98 85 THR A O 1
ATOM 692 N N . GLU A 1 86 ? -0.19 -6.605 -20.156 1 97.75 86 GLU A N 1
ATOM 693 C CA . GLU A 1 86 ? 0.387 -5.5 -20.906 1 97.75 86 GLU A CA 1
ATOM 694 C C . GLU A 1 86 ? 1.334 -4.672 -20.047 1 97.75 86 GLU A C 1
ATOM 696 O O . GLU A 1 86 ? 2.357 -4.184 -20.531 1 97.75 86 GLU A O 1
ATOM 701 N N . GLU A 1 87 ? 0.974 -4.48 -18.734 1 98.69 87 GLU A N 1
ATOM 702 C CA . GLU A 1 87 ? 1.862 -3.721 -17.859 1 98.69 87 GLU A CA 1
ATOM 703 C C . GLU A 1 87 ? 3.221 -4.402 -17.719 1 98.69 87 GLU A C 1
ATOM 705 O O . GLU A 1 87 ? 4.262 -3.752 -17.828 1 98.69 87 GLU A O 1
ATOM 710 N N . THR A 1 88 ? 3.203 -5.711 -17.531 1 98.81 88 THR A N 1
ATOM 711 C CA . THR A 1 88 ? 4.438 -6.473 -17.359 1 98.81 88 THR A CA 1
ATOM 712 C C . THR A 1 88 ? 5.258 -6.457 -18.656 1 98.81 88 THR A C 1
ATOM 714 O O . THR A 1 88 ? 6.48 -6.32 -18.609 1 98.81 88 THR A O 1
ATOM 717 N N . LEU A 1 89 ? 4.562 -6.598 -19.766 1 98.81 89 LEU A N 1
ATOM 718 C CA . LEU A 1 89 ? 5.246 -6.523 -21.047 1 98.81 89 LEU A CA 1
ATOM 719 C C . LEU A 1 89 ? 5.883 -5.152 -21.25 1 98.81 89 LEU A C 1
ATOM 721 O O . LEU A 1 89 ? 6.992 -5.051 -21.781 1 98.81 89 LEU A O 1
ATOM 725 N N . SER A 1 90 ? 5.176 -4.133 -20.828 1 98.81 90 SER A N 1
ATOM 726 C CA . SER A 1 90 ? 5.738 -2.789 -20.891 1 98.81 90 SER A CA 1
ATOM 727 C C . SER A 1 90 ? 7.016 -2.682 -20.062 1 98.81 90 SER A C 1
ATOM 729 O O . SER A 1 90 ? 8.008 -2.115 -20.531 1 98.81 90 SER A O 1
ATOM 731 N N . ASN A 1 91 ? 6.992 -3.225 -18.859 1 98.88 91 ASN A N 1
ATOM 732 C CA . ASN A 1 91 ? 8.18 -3.232 -18 1 98.88 91 ASN A CA 1
ATOM 733 C C . ASN A 1 91 ? 9.32 -4.012 -18.656 1 98.88 91 ASN A C 1
ATOM 735 O O . ASN A 1 91 ? 10.477 -3.592 -18.594 1 98.88 91 ASN A O 1
ATOM 739 N N . PHE A 1 92 ? 8.961 -5.16 -19.266 1 98.94 92 PHE A N 1
ATOM 740 C CA . PHE A 1 92 ? 9.953 -5.988 -19.953 1 98.94 92 PHE A CA 1
ATOM 741 C C . PHE A 1 92 ? 10.656 -5.191 -21.047 1 98.94 92 PHE A C 1
ATOM 743 O O . PHE A 1 92 ? 11.883 -5.164 -21.109 1 98.94 92 PHE A O 1
ATOM 750 N N . GLU A 1 93 ? 9.844 -4.535 -21.875 1 98.88 93 GLU A N 1
ATOM 751 C CA . GLU A 1 93 ? 10.398 -3.766 -22.984 1 98.88 93 GLU A CA 1
ATOM 752 C C . GLU A 1 93 ? 11.289 -2.635 -22.484 1 98.88 93 GLU A C 1
ATOM 754 O O . GLU A 1 93 ? 12.344 -2.359 -23.062 1 98.88 93 GLU A O 1
ATOM 759 N N . GLU A 1 94 ? 10.875 -1.991 -21.422 1 98.69 94 GLU A N 1
ATOM 760 C CA . GLU A 1 94 ? 11.695 -0.933 -20.844 1 98.69 94 GLU A CA 1
ATOM 761 C C . GLU A 1 94 ? 13.023 -1.482 -20.312 1 98.69 94 GLU A C 1
ATOM 763 O O . GLU A 1 94 ? 14.07 -0.855 -20.484 1 98.69 94 GLU A O 1
ATOM 768 N N . ALA A 1 95 ? 12.945 -2.613 -19.625 1 98.88 95 ALA A N 1
ATOM 769 C CA . ALA A 1 95 ? 14.164 -3.238 -19.109 1 98.88 95 ALA A CA 1
ATOM 770 C C . ALA A 1 95 ? 15.141 -3.537 -20.234 1 98.88 95 ALA A C 1
ATOM 772 O O . ALA A 1 95 ? 16.312 -3.176 -20.156 1 98.88 95 ALA A O 1
ATOM 773 N N . ILE A 1 96 ? 14.617 -4.129 -21.328 1 98.88 96 ILE A N 1
ATOM 774 C CA . ILE A 1 96 ? 15.445 -4.453 -22.484 1 98.88 96 ILE A CA 1
ATOM 775 C C . ILE A 1 96 ? 16.078 -3.182 -23.047 1 98.88 96 ILE A C 1
ATOM 777 O O . ILE A 1 96 ? 17.266 -3.154 -23.359 1 98.88 96 ILE A O 1
ATOM 781 N N . GLY A 1 97 ? 15.273 -2.176 -23.141 1 98.62 97 GLY A N 1
ATOM 782 C CA . GLY A 1 97 ? 15.758 -0.902 -23.641 1 98.62 97 GLY A CA 1
ATOM 783 C C . GLY A 1 97 ? 16.875 -0.317 -22.797 1 98.62 97 GLY A C 1
ATOM 784 O O . GLY A 1 97 ? 17.719 0.421 -23.312 1 98.62 97 GLY A O 1
ATOM 785 N N . ARG A 1 98 ? 16.953 -0.642 -21.516 1 98.31 98 ARG A N 1
ATOM 786 C CA . ARG A 1 98 ? 17.969 -0.141 -20.594 1 98.31 98 ARG A CA 1
ATOM 787 C C . ARG A 1 98 ? 19.156 -1.093 -20.531 1 98.31 98 ARG A C 1
ATOM 789 O O . ARG A 1 98 ? 20.047 -0.914 -19.703 1 98.31 98 ARG A O 1
ATOM 796 N N . GLY A 1 99 ? 19.109 -2.113 -21.297 1 98.31 99 GLY A N 1
ATOM 797 C CA . GLY A 1 99 ? 20.188 -3.082 -21.328 1 98.31 99 GLY A CA 1
ATOM 798 C C . GLY A 1 99 ? 20.094 -4.141 -20.25 1 98.31 99 GLY A C 1
ATOM 799 O O . GLY A 1 99 ? 21.078 -4.801 -19.922 1 98.31 99 GLY A O 1
ATOM 800 N N . ILE A 1 100 ? 18.938 -4.27 -19.625 1 98.69 100 ILE A N 1
ATOM 801 C CA . ILE A 1 100 ? 18.688 -5.258 -18.578 1 98.69 100 ILE A CA 1
ATOM 802 C C . ILE A 1 100 ? 18.016 -6.492 -19.188 1 98.69 100 ILE A C 1
ATOM 804 O O . ILE A 1 100 ? 17.078 -6.371 -19.969 1 98.69 100 ILE A O 1
ATOM 808 N N . LYS A 1 101 ? 18.516 -7.645 -18.891 1 98.56 101 LYS A N 1
ATOM 809 C CA . LYS A 1 101 ? 17.828 -8.883 -19.25 1 98.56 101 LYS A CA 1
ATOM 810 C C . LYS A 1 101 ? 17.094 -9.469 -18.062 1 98.56 101 LYS A C 1
ATOM 812 O O . LYS A 1 101 ? 17.688 -10.102 -17.203 1 98.56 101 LYS A O 1
ATOM 817 N N . PRO A 1 102 ? 15.812 -9.32 -18.016 1 98.88 102 PRO A N 1
ATOM 818 C CA . PRO A 1 102 ? 15.031 -9.805 -16.875 1 98.88 102 PRO A CA 1
ATOM 819 C C . PRO A 1 102 ? 14.977 -11.328 -16.812 1 98.88 102 PRO A C 1
ATOM 821 O O . PRO A 1 102 ? 15.164 -12 -17.828 1 98.88 102 PRO A O 1
ATOM 824 N N . LEU A 1 103 ? 14.805 -11.852 -15.617 1 98.94 103 LEU A N 1
ATOM 825 C CA . LEU A 1 103 ? 14.328 -13.219 -15.438 1 98.94 103 LEU A CA 1
ATOM 826 C C . LEU A 1 103 ? 12.82 -13.305 -15.656 1 98.94 103 LEU A C 1
ATOM 828 O O . LEU A 1 103 ? 12.055 -12.586 -15 1 98.94 103 LEU A O 1
ATOM 832 N N . CYS A 1 104 ? 12.398 -14.188 -16.547 1 98.94 104 CYS A N 1
ATOM 833 C CA . CYS A 1 104 ? 10.992 -14.234 -16.922 1 98.94 104 CYS A CA 1
ATOM 834 C C . CYS A 1 104 ? 10.328 -15.5 -16.406 1 98.94 104 CYS A C 1
ATOM 836 O O . CYS A 1 104 ? 10.812 -16.609 -16.641 1 98.94 104 CYS A O 1
ATOM 838 N N . ILE A 1 105 ? 9.297 -15.328 -15.641 1 98.94 105 ILE A N 1
ATOM 839 C CA . ILE A 1 105 ? 8.461 -16.422 -15.156 1 98.94 105 ILE A CA 1
ATOM 840 C C . ILE A 1 105 ? 7.102 -16.391 -15.852 1 98.94 105 ILE A C 1
ATOM 842 O O . ILE A 1 105 ? 6.348 -15.422 -15.703 1 98.94 105 ILE A O 1
ATOM 846 N N . THR A 1 106 ? 6.766 -17.359 -16.594 1 98.75 106 THR A N 1
ATOM 847 C CA . THR A 1 106 ? 5.531 -17.359 -17.375 1 98.75 106 THR A CA 1
ATOM 848 C C . THR A 1 106 ? 5.152 -18.766 -17.797 1 98.75 106 THR A C 1
ATOM 850 O O . THR A 1 106 ? 5.957 -19.688 -17.688 1 98.75 106 THR A O 1
ATOM 853 N N . SER A 1 107 ? 3.904 -18.922 -18.172 1 98.19 107 SER A N 1
ATOM 854 C CA . SER A 1 107 ? 3.48 -20.188 -18.734 1 98.19 107 SER A CA 1
ATOM 855 C C . SER A 1 107 ? 3.428 -20.141 -20.25 1 98.19 107 SER A C 1
ATOM 857 O O . SER A 1 107 ? 3.389 -21.172 -20.922 1 98.19 107 SER A O 1
ATOM 859 N N . ASN A 1 108 ? 3.4 -18.969 -20.828 1 96.56 108 ASN A N 1
ATOM 860 C CA . ASN A 1 108 ? 3.215 -18.781 -22.25 1 96.56 108 ASN A CA 1
ATOM 861 C C . ASN A 1 108 ? 3.186 -17.312 -22.641 1 96.56 108 ASN A C 1
ATOM 863 O O . ASN A 1 108 ? 3.744 -16.469 -21.922 1 96.56 108 ASN A O 1
ATOM 867 N N . GLY A 1 109 ? 2.744 -17.078 -23.875 1 97.94 109 GLY A N 1
ATOM 868 C CA . GLY A 1 109 ? 2.336 -15.75 -24.297 1 97.94 109 GLY A CA 1
ATOM 869 C C . GLY A 1 109 ? 3.488 -14.906 -24.812 1 97.94 109 GLY A C 1
ATOM 870 O O . GLY A 1 109 ? 4.574 -15.43 -25.078 1 97.94 109 GLY A O 1
ATOM 871 N N . LYS A 1 110 ? 3.229 -13.688 -24.984 1 98.75 110 LYS A N 1
ATOM 872 C CA . LYS A 1 110 ? 4.137 -12.711 -25.594 1 98.75 110 LYS A CA 1
ATOM 873 C C . LYS A 1 110 ? 5.406 -12.555 -24.75 1 98.75 110 LYS A C 1
ATOM 875 O O . LYS A 1 110 ? 6.488 -12.328 -25.297 1 98.75 110 LYS A O 1
ATOM 880 N N . LEU A 1 111 ? 5.277 -12.648 -23.438 1 98.88 111 LEU A N 1
ATOM 881 C CA . LEU A 1 111 ? 6.457 -12.523 -22.594 1 98.88 111 LEU A CA 1
ATOM 882 C C . LEU A 1 111 ? 7.48 -13.602 -22.922 1 98.88 111 LEU A C 1
ATOM 884 O O . LEU A 1 111 ? 8.672 -13.32 -23.047 1 98.88 111 LEU A O 1
ATOM 888 N N . MET A 1 112 ? 6.969 -14.82 -23.078 1 98.75 112 MET A N 1
ATOM 889 C CA . MET A 1 112 ? 7.852 -15.93 -23.438 1 98.75 112 MET A CA 1
ATOM 890 C C . MET A 1 112 ? 8.516 -15.688 -24.781 1 98.75 112 MET A C 1
ATOM 892 O O . MET A 1 112 ? 9.727 -15.852 -24.922 1 98.75 112 MET A O 1
ATOM 896 N N . GLU A 1 113 ? 7.723 -15.305 -25.75 1 98.81 113 GLU A N 1
ATOM 897 C CA . GLU A 1 113 ? 8.219 -15.062 -27.109 1 98.81 113 GLU A CA 1
ATOM 898 C C . GLU A 1 113 ? 9.289 -13.977 -27.109 1 98.81 113 GLU A C 1
ATOM 900 O O . GLU A 1 113 ? 10.375 -14.172 -27.672 1 98.81 113 GLU A O 1
ATOM 905 N N . ARG A 1 114 ? 9.008 -12.883 -26.5 1 98.75 114 ARG A N 1
ATOM 906 C CA . ARG A 1 114 ? 9.93 -11.75 -26.469 1 98.75 114 ARG A CA 1
ATOM 907 C C . ARG A 1 114 ? 11.195 -12.094 -25.688 1 98.75 114 ARG A C 1
ATOM 909 O O . ARG A 1 114 ? 12.297 -11.688 -26.078 1 98.75 114 ARG A O 1
ATOM 916 N N . ALA A 1 115 ? 11 -12.766 -24.562 1 98.81 115 ALA A N 1
ATOM 917 C CA . ALA A 1 115 ? 12.148 -13.18 -23.766 1 98.81 115 ALA A CA 1
ATOM 918 C C . ALA A 1 115 ? 13.102 -14.047 -24.562 1 98.81 115 ALA A C 1
ATOM 920 O O . ALA A 1 115 ? 14.32 -13.883 -24.5 1 98.81 115 ALA A O 1
ATOM 921 N N . LYS A 1 116 ? 12.539 -15.008 -25.344 1 98.69 116 LYS A N 1
ATOM 922 C CA . LYS A 1 116 ? 13.352 -15.844 -26.219 1 98.69 116 LYS A CA 1
ATOM 923 C C . LYS A 1 116 ? 14.102 -15.008 -27.25 1 98.69 116 LYS A C 1
ATOM 925 O O . LYS A 1 116 ? 15.305 -15.203 -27.453 1 98.69 116 LYS A O 1
ATOM 930 N N . GLU A 1 117 ? 13.375 -14.148 -27.844 1 98.69 117 GLU A N 1
ATOM 931 C CA . GLU A 1 117 ? 13.953 -13.281 -28.859 1 98.69 117 GLU A CA 1
ATOM 932 C C . GLU A 1 117 ? 15.141 -12.492 -28.312 1 98.69 117 GLU A C 1
ATOM 934 O O . GLU A 1 117 ? 16.141 -12.289 -29.016 1 98.69 117 GLU A O 1
ATOM 939 N N . GLU A 1 118 ? 15.094 -12.039 -27.094 1 98.62 118 GLU A N 1
ATOM 940 C CA . GLU A 1 118 ? 16.094 -11.164 -26.5 1 98.62 118 GLU A CA 1
ATOM 941 C C . GLU A 1 118 ? 17.156 -11.961 -25.734 1 98.62 118 GLU A C 1
ATOM 943 O O . GLU A 1 118 ? 18.109 -11.391 -25.219 1 98.62 118 GLU A O 1
ATOM 948 N N . GLY A 1 119 ? 16.969 -13.281 -25.641 1 98.56 119 GLY A N 1
ATOM 949 C CA . GLY A 1 119 ? 17.938 -14.141 -24.969 1 98.56 119 GLY A CA 1
ATOM 950 C C . GLY A 1 119 ? 17.859 -14.062 -23.469 1 98.56 119 GLY A C 1
ATOM 951 O O . GLY A 1 119 ? 18.875 -14.188 -22.781 1 98.56 119 GLY A O 1
ATOM 952 N N . CYS A 1 120 ? 16.688 -13.703 -22.953 1 98.75 120 CYS A N 1
ATOM 953 C CA . CYS A 1 120 ? 16.469 -13.672 -21.516 1 98.75 120 CYS A CA 1
ATOM 954 C C . CYS A 1 120 ? 16.219 -15.078 -20.969 1 98.75 120 CYS A C 1
ATOM 956 O O . CYS A 1 120 ? 15.805 -15.969 -21.719 1 98.75 120 CYS A O 1
ATOM 958 N N . GLU A 1 121 ? 16.562 -15.289 -19.719 1 98.75 121 GLU A N 1
ATOM 959 C CA . GLU A 1 121 ? 16.234 -16.562 -19.078 1 98.75 121 GLU A CA 1
ATOM 960 C C . GLU A 1 121 ? 14.734 -16.688 -18.844 1 98.75 121 GLU A C 1
ATOM 962 O O . GLU A 1 121 ? 14.078 -15.727 -18.438 1 98.75 121 GLU A O 1
ATOM 967 N N . ILE A 1 122 ? 14.25 -17.859 -19.188 1 98.81 122 ILE A N 1
ATOM 968 C CA . ILE A 1 122 ? 12.828 -18.156 -19.031 1 98.81 122 ILE A CA 1
ATOM 969 C C . ILE A 1 122 ? 12.641 -19.312 -18.078 1 98.81 122 ILE A C 1
ATOM 971 O O . ILE A 1 122 ? 13.273 -20.359 -18.234 1 98.81 122 ILE A O 1
ATOM 975 N N . TYR A 1 123 ? 11.852 -19.094 -17.125 1 98.81 123 TYR A N 1
ATOM 976 C CA . TYR A 1 123 ? 11.438 -20.141 -16.188 1 98.81 123 TYR A CA 1
ATOM 977 C C . TYR A 1 123 ? 9.945 -20.438 -16.328 1 98.81 123 TYR A C 1
ATOM 979 O O . TYR A 1 123 ? 9.109 -19.703 -15.805 1 98.81 123 TYR A O 1
ATOM 987 N N . GLU A 1 124 ? 9.664 -21.531 -16.922 1 98.25 124 GLU A N 1
ATOM 988 C CA . GLU A 1 124 ? 8.297 -21.875 -17.297 1 98.25 124 GLU A CA 1
ATOM 989 C C . GLU A 1 124 ? 7.551 -22.531 -16.141 1 98.25 124 GLU A C 1
ATOM 991 O O . GLU A 1 124 ? 8.133 -23.281 -15.359 1 98.25 124 GLU A O 1
ATOM 996 N N . VAL A 1 125 ? 6.285 -22.203 -16.062 1 98.31 125 VAL A N 1
ATOM 997 C CA . VAL A 1 125 ? 5.398 -22.844 -15.102 1 98.31 125 VAL A CA 1
ATOM 998 C C . VAL A 1 125 ? 4.293 -23.594 -15.836 1 98.31 125 VAL A C 1
ATOM 1000 O O . VAL A 1 125 ? 4.051 -23.359 -17.016 1 98.31 125 VAL A O 1
ATOM 1003 N N . PRO A 1 126 ? 3.643 -24.531 -15.203 1 97.56 126 PRO A N 1
ATOM 1004 C CA . PRO A 1 126 ? 2.623 -25.344 -15.867 1 97.56 126 PRO A CA 1
ATOM 1005 C C . PRO A 1 126 ? 1.464 -24.5 -16.406 1 97.56 126 PRO A C 1
ATOM 1007 O O . PRO A 1 126 ? 1.062 -23.516 -15.789 1 97.56 126 PRO A O 1
ATOM 1010 N N . LYS A 1 127 ? 0.907 -24.953 -17.562 1 96.31 127 LYS A N 1
ATOM 1011 C CA . LYS A 1 127 ? -0.238 -24.312 -18.203 1 96.31 127 LYS A CA 1
ATOM 1012 C C . LYS A 1 127 ? -1.553 -24.875 -17.672 1 96.31 127 LYS A C 1
ATOM 1014 O O . LYS A 1 127 ? -1.561 -25.891 -16.969 1 96.31 127 LYS A O 1
ATOM 1019 N N . GLY A 1 128 ? -2.641 -24.141 -17.953 1 92.19 128 GLY A N 1
ATOM 1020 C CA . GLY A 1 128 ? -3.953 -24.703 -17.703 1 92.19 128 GLY A CA 1
ATOM 1021 C C . GLY A 1 128 ? -4.602 -24.188 -16.438 1 92.19 128 GLY A C 1
ATOM 1022 O O . GLY A 1 128 ? -5.633 -24.703 -16 1 92.19 128 GLY A O 1
ATOM 1023 N N . PHE A 1 129 ? -4.027 -23.219 -15.82 1 92.06 129 PHE A N 1
ATOM 1024 C CA . PHE A 1 129 ? -4.57 -22.641 -14.602 1 92.06 129 PHE A CA 1
ATOM 1025 C C . PHE A 1 129 ? -4.914 -21.172 -14.812 1 92.06 129 PHE A C 1
ATOM 1027 O O . PHE A 1 129 ? -4.457 -20.547 -15.773 1 92.06 129 PHE A O 1
ATOM 1034 N N . GLN A 1 130 ? -5.797 -20.703 -13.984 1 90.88 130 GLN A N 1
ATOM 1035 C CA . GLN A 1 130 ? -5.887 -19.25 -13.82 1 90.88 130 GLN A CA 1
ATOM 1036 C C . GLN A 1 130 ? -4.691 -18.719 -13.039 1 90.88 130 GLN A C 1
ATOM 1038 O O . GLN A 1 130 ? -4.172 -19.391 -12.148 1 90.88 130 GLN A O 1
ATOM 1043 N N . PRO A 1 131 ? -4.301 -17.438 -13.375 1 91.75 131 PRO A N 1
ATOM 1044 C CA . PRO A 1 131 ? -3.133 -16.875 -12.695 1 91.75 131 PRO A CA 1
ATOM 1045 C C . PRO A 1 131 ? -3.238 -16.969 -11.172 1 91.75 131 PRO A C 1
ATOM 1047 O O . PRO A 1 131 ? -2.281 -17.375 -10.508 1 91.75 131 PRO A O 1
ATOM 1050 N N . ARG A 1 132 ? -4.434 -16.672 -10.547 1 94.56 132 ARG A N 1
ATOM 1051 C CA . ARG A 1 132 ? -4.574 -16.656 -9.094 1 94.56 132 ARG A CA 1
ATOM 1052 C C . ARG A 1 132 ? -4.5 -18.062 -8.523 1 94.56 132 ARG A C 1
ATOM 1054 O O . ARG A 1 132 ? -4.23 -18.234 -7.332 1 94.56 132 ARG A O 1
ATOM 1061 N N . TYR A 1 133 ? -4.641 -19.094 -9.367 1 96.31 133 TYR A N 1
ATOM 1062 C CA . TYR A 1 133 ? -4.551 -20.484 -8.914 1 96.31 133 TYR A CA 1
ATOM 1063 C C . TYR A 1 133 ? -3.174 -21.062 -9.203 1 96.31 133 TYR A C 1
ATOM 1065 O O . TYR A 1 133 ? -2.91 -22.219 -8.906 1 96.31 133 TYR A O 1
ATOM 1073 N N . SER A 1 134 ? -2.328 -20.266 -9.781 1 96.75 134 SER A N 1
ATOM 1074 C CA . SER A 1 134 ? -0.99 -20.719 -10.133 1 96.75 134 SER A CA 1
ATOM 1075 C C . SER A 1 134 ? 0.066 -20.109 -9.227 1 96.75 134 SER A C 1
ATOM 1077 O O . SER A 1 134 ? 1.257 -20.125 -9.547 1 96.75 134 SER A O 1
ATOM 1079 N N . LEU A 1 135 ? -0.366 -19.531 -8.125 1 98.12 135 LEU A N 1
ATOM 1080 C CA . LEU A 1 135 ? 0.531 -18.828 -7.215 1 98.12 135 LEU A CA 1
ATOM 1081 C C . LEU A 1 135 ? 1.692 -19.719 -6.797 1 98.12 135 LEU A C 1
ATOM 1083 O O . LEU A 1 135 ? 2.85 -19.297 -6.82 1 98.12 135 LEU A O 1
ATOM 1087 N N . GLY A 1 136 ? 1.361 -20.938 -6.406 1 98.38 136 GLY A N 1
ATOM 1088 C CA . GLY A 1 136 ? 2.391 -21.828 -5.895 1 98.38 136 GLY A CA 1
ATOM 1089 C C . GLY A 1 136 ? 3.482 -22.109 -6.906 1 98.38 136 GLY A C 1
ATOM 1090 O O . GLY A 1 136 ? 4.664 -22.172 -6.555 1 98.38 136 GLY A O 1
ATOM 1091 N N . PHE A 1 137 ? 3.121 -22.328 -8.18 1 98.56 137 PHE A N 1
ATOM 1092 C CA . PHE A 1 137 ? 4.098 -22.594 -9.234 1 98.56 137 PHE A CA 1
ATOM 1093 C C . PHE A 1 137 ? 5.039 -21.406 -9.414 1 98.56 137 PHE A C 1
ATOM 1095 O O . PHE A 1 137 ? 6.262 -21.578 -9.422 1 98.56 137 PHE A O 1
ATOM 1102 N N . MET A 1 138 ? 4.48 -20.234 -9.523 1 98.81 138 MET A N 1
ATOM 1103 C CA . MET A 1 138 ? 5.277 -19.047 -9.766 1 98.81 138 MET A CA 1
ATOM 1104 C C . MET A 1 138 ? 6.148 -18.719 -8.555 1 98.81 138 MET A C 1
ATOM 1106 O O . MET A 1 138 ? 7.336 -18.422 -8.703 1 98.81 138 MET A O 1
ATOM 1110 N N . LEU A 1 139 ? 5.535 -18.781 -7.359 1 98.81 139 LEU A N 1
ATOM 1111 C CA . LEU A 1 139 ? 6.273 -18.469 -6.141 1 98.81 139 LEU A CA 1
ATOM 1112 C C . LEU A 1 139 ? 7.414 -19.469 -5.926 1 98.81 139 LEU A C 1
ATOM 1114 O O . LEU A 1 139 ? 8.508 -19.078 -5.516 1 98.81 139 LEU A O 1
ATOM 1118 N N . SER A 1 140 ? 7.125 -20.719 -6.16 1 98.69 140 SER A N 1
ATOM 1119 C CA . SER A 1 140 ? 8.164 -21.734 -6.031 1 98.69 140 SER A CA 1
ATOM 1120 C C . SER A 1 140 ? 9.367 -21.422 -6.91 1 98.69 140 SER A C 1
ATOM 1122 O O . SER A 1 140 ? 10.508 -21.484 -6.449 1 98.69 140 SER A O 1
ATOM 1124 N N . LYS A 1 141 ? 9.109 -21.078 -8.156 1 98.81 141 LYS A N 1
ATOM 1125 C CA . LYS A 1 141 ? 10.188 -20.734 -9.078 1 98.81 141 LYS A CA 1
ATOM 1126 C C . LYS A 1 141 ? 10.992 -19.547 -8.57 1 98.81 141 LYS A C 1
ATOM 1128 O O . LYS A 1 141 ? 12.219 -19.578 -8.547 1 98.81 141 LYS A O 1
ATOM 1133 N N . VAL A 1 142 ? 10.312 -18.516 -8.164 1 98.94 142 VAL A N 1
ATOM 1134 C CA . VAL A 1 142 ? 10.969 -17.297 -7.73 1 98.94 142 VAL A CA 1
ATOM 1135 C C . VAL A 1 142 ? 11.781 -17.562 -6.465 1 98.94 142 VAL A C 1
ATOM 1137 O O . VAL A 1 142 ? 12.93 -17.125 -6.355 1 98.94 142 VAL A O 1
ATOM 1140 N N . LEU A 1 143 ? 11.188 -18.297 -5.477 1 98.88 143 LEU A N 1
ATOM 1141 C CA . LEU A 1 143 ? 11.898 -18.609 -4.246 1 98.88 143 LEU A CA 1
ATOM 1142 C C . LEU A 1 143 ? 13.148 -19.438 -4.535 1 98.88 143 LEU A C 1
ATOM 1144 O O . LEU A 1 143 ? 14.195 -19.234 -3.91 1 98.88 143 LEU A O 1
ATOM 1148 N N . ASN A 1 144 ? 13.039 -20.359 -5.473 1 98.88 144 ASN A N 1
ATOM 1149 C CA . ASN A 1 144 ? 14.211 -21.141 -5.863 1 98.88 144 ASN A CA 1
ATOM 1150 C C . ASN A 1 144 ? 15.305 -20.266 -6.453 1 98.88 144 ASN A C 1
ATOM 1152 O O . ASN A 1 144 ? 16.484 -20.406 -6.113 1 98.88 144 ASN A O 1
ATOM 1156 N N . LEU A 1 145 ? 14.93 -19.359 -7.332 1 98.88 145 LEU A N 1
ATOM 1157 C CA . LEU A 1 145 ? 15.875 -18.422 -7.941 1 98.88 145 LEU A CA 1
ATOM 1158 C C . LEU A 1 145 ? 16.531 -17.547 -6.883 1 98.88 145 LEU A C 1
ATOM 1160 O O . LEU A 1 145 ? 17.688 -17.125 -7.039 1 98.88 145 LEU A O 1
ATOM 1164 N N . LEU A 1 146 ? 15.797 -17.312 -5.793 1 98.81 146 LEU A N 1
ATOM 1165 C CA . LEU A 1 146 ? 16.281 -16.438 -4.727 1 98.81 146 LEU A CA 1
ATOM 1166 C C . LEU A 1 146 ? 17.047 -17.25 -3.674 1 98.81 146 LEU A C 1
ATOM 1168 O O . LEU A 1 146 ? 17.531 -16.688 -2.691 1 98.81 146 LEU A O 1
ATOM 1172 N N . GLY A 1 147 ? 17.062 -18.516 -3.771 1 98.38 147 GLY A N 1
ATOM 1173 C CA . GLY A 1 147 ? 17.922 -19.344 -2.943 1 98.38 147 GLY A CA 1
ATOM 1174 C C . GLY A 1 147 ? 17.219 -19.938 -1.745 1 98.38 147 GLY A C 1
ATOM 1175 O O . GLY A 1 147 ? 17.797 -20.062 -0.668 1 98.38 147 GLY A O 1
ATOM 1176 N N . VAL A 1 148 ? 15.945 -20.281 -1.857 1 98.31 148 VAL A N 1
ATOM 1177 C CA . VAL A 1 148 ? 15.234 -20.953 -0.775 1 98.31 148 VAL A CA 1
ATOM 1178 C C . VAL A 1 148 ? 15.891 -22.297 -0.476 1 98.31 148 VAL A C 1
ATOM 1180 O O . VAL A 1 148 ? 16.344 -23 -1.39 1 98.31 148 VAL A O 1
ATOM 1183 N N . ASP A 1 149 ? 15.906 -22.625 0.814 1 97.31 149 ASP A N 1
ATOM 1184 C CA . ASP A 1 149 ? 16.438 -23.922 1.227 1 97.31 149 ASP A CA 1
ATOM 1185 C C . ASP A 1 149 ? 15.445 -25.031 0.918 1 97.31 149 ASP A C 1
ATOM 1187 O O . ASP A 1 149 ? 14.242 -24.891 1.131 1 97.31 149 ASP A O 1
ATOM 1191 N N . LYS A 1 150 ? 16.016 -26.141 0.462 1 98 150 LYS A N 1
ATOM 1192 C CA . LYS A 1 150 ? 15.188 -27.312 0.171 1 98 150 LYS A CA 1
ATOM 1193 C C . LYS A 1 150 ? 14.328 -27.688 1.373 1 98 150 LYS A C 1
ATOM 1195 O O . LYS A 1 150 ? 13.125 -27.906 1.232 1 98 150 LYS A O 1
ATOM 1200 N N . ASP A 1 151 ? 14.93 -27.688 2.518 1 97.94 151 ASP A N 1
ATOM 1201 C CA . ASP A 1 151 ? 14.227 -28.094 3.73 1 97.94 151 ASP A CA 1
ATOM 1202 C C . ASP A 1 151 ? 13.094 -27.125 4.059 1 97.94 151 ASP A C 1
ATOM 1204 O O . ASP A 1 151 ? 12.023 -27.547 4.508 1 97.94 151 ASP A O 1
ATOM 1208 N N . GLU A 1 152 ? 13.32 -25.891 3.887 1 97.5 152 GLU A N 1
ATOM 1209 C CA . GLU A 1 152 ? 12.297 -24.875 4.168 1 97.5 152 GLU A CA 1
ATOM 1210 C C . GLU A 1 152 ? 11.086 -25.062 3.258 1 97.5 152 GLU A C 1
ATOM 1212 O O . GLU A 1 152 ? 9.945 -25 3.717 1 97.5 152 GLU A O 1
ATOM 1217 N N . LEU A 1 153 ? 11.344 -25.234 2.008 1 97.94 153 LEU A N 1
ATOM 1218 C CA . LEU A 1 153 ? 10.273 -25.391 1.034 1 97.94 153 LEU A CA 1
ATOM 1219 C C . LEU A 1 153 ? 9.5 -26.688 1.279 1 97.94 153 LEU A C 1
ATOM 1221 O O . LEU A 1 153 ? 8.266 -26.688 1.227 1 97.94 153 LEU A O 1
ATOM 1225 N N . GLU A 1 154 ? 10.219 -27.734 1.52 1 97.38 154 GLU A N 1
ATOM 1226 C CA . GLU A 1 154 ? 9.586 -29.031 1.783 1 97.38 154 GLU A CA 1
ATOM 1227 C C . GLU A 1 154 ? 8.766 -28.984 3.064 1 97.38 154 GLU A C 1
ATOM 1229 O O . GLU A 1 154 ? 7.68 -29.562 3.131 1 97.38 154 GLU A O 1
ATOM 1234 N N . ASP A 1 155 ? 9.305 -28.359 4.012 1 97.56 155 ASP A N 1
ATOM 1235 C CA . ASP A 1 155 ? 8.586 -28.188 5.266 1 97.56 155 ASP A CA 1
ATOM 1236 C C . ASP A 1 155 ? 7.262 -27.469 5.051 1 97.56 155 ASP A C 1
ATOM 1238 O O . ASP A 1 155 ? 6.23 -27.859 5.598 1 97.56 155 ASP A O 1
ATOM 1242 N N . ALA A 1 156 ? 7.289 -26.406 4.293 1 98.06 156 ALA A N 1
ATOM 1243 C CA . ALA A 1 156 ? 6.086 -25.641 3.998 1 98.06 156 ALA A CA 1
ATOM 1244 C C . ALA A 1 156 ? 5.062 -26.484 3.24 1 98.06 156 ALA A C 1
ATOM 1246 O O . ALA A 1 156 ? 3.865 -26.422 3.527 1 98.06 156 ALA A O 1
ATOM 1247 N N . LYS A 1 157 ? 5.578 -27.266 2.299 1 97.62 157 LYS A N 1
ATOM 1248 C CA . LYS A 1 157 ? 4.734 -28.156 1.514 1 97.62 157 LYS A CA 1
ATOM 1249 C C . LYS A 1 157 ? 4.051 -29.188 2.404 1 97.62 157 LYS A C 1
ATOM 1251 O O . LYS A 1 157 ? 2.84 -29.391 2.312 1 97.62 157 LYS A O 1
ATOM 1256 N N . GLU A 1 158 ? 4.797 -29.812 3.201 1 97.88 158 GLU A N 1
ATOM 1257 C CA . GLU A 1 158 ? 4.277 -30.828 4.098 1 97.88 158 GLU A CA 1
ATOM 1258 C C . GLU A 1 158 ? 3.295 -30.25 5.105 1 97.88 158 GLU A C 1
ATOM 1260 O O . GLU A 1 158 ? 2.303 -30.891 5.457 1 97.88 158 GLU A O 1
ATOM 1265 N N . ASN A 1 159 ? 3.623 -29.078 5.574 1 98.56 159 ASN A N 1
ATOM 1266 C CA . ASN A 1 159 ? 2.729 -28.391 6.496 1 98.56 159 ASN A CA 1
ATOM 1267 C C . ASN A 1 159 ? 1.344 -28.188 5.887 1 98.56 159 ASN A C 1
ATOM 1269 O O . ASN A 1 159 ? 0.33 -28.359 6.562 1 98.56 159 ASN A O 1
ATOM 1273 N N . LEU A 1 160 ? 1.281 -27.797 4.637 1 98.56 160 LEU A N 1
ATOM 1274 C CA . LEU A 1 160 ? 0.017 -27.609 3.932 1 98.56 160 LEU A CA 1
ATOM 1275 C C . LEU A 1 160 ? -0.752 -28.938 3.844 1 98.56 160 LEU A C 1
ATOM 1277 O O . LEU A 1 160 ? -1.961 -28.969 4.086 1 98.56 160 LEU A O 1
ATOM 1281 N N . LYS A 1 161 ? -0.03 -29.969 3.514 1 97.69 161 LYS A N 1
ATOM 1282 C CA . LYS A 1 161 ? -0.644 -31.281 3.395 1 97.69 161 LYS A CA 1
ATOM 1283 C C . LYS A 1 161 ? -1.244 -31.734 4.723 1 97.69 161 LYS A C 1
ATOM 1285 O O . LYS A 1 161 ? -2.373 -32.219 4.766 1 97.69 161 LYS A O 1
ATOM 1290 N N . GLU A 1 162 ? -0.505 -31.562 5.723 1 98.06 162 GLU A N 1
ATOM 1291 C CA . GLU A 1 162 ? -0.906 -32 7.055 1 98.06 162 GLU A CA 1
ATOM 1292 C C . GLU A 1 162 ? -2.117 -31.234 7.559 1 98.06 162 GLU A C 1
ATOM 1294 O O . GLU A 1 162 ? -2.924 -31.75 8.328 1 98.06 162 GLU A O 1
ATOM 1299 N N . ASN A 1 163 ? -2.271 -29.984 7.117 1 98.38 163 ASN A N 1
ATOM 1300 C CA . ASN A 1 163 ? -3.332 -29.125 7.637 1 98.38 163 ASN A CA 1
ATOM 1301 C C . ASN A 1 163 ? -4.496 -29.016 6.656 1 98.38 163 ASN A C 1
ATOM 1303 O O . ASN A 1 163 ? -5.414 -28.219 6.859 1 98.38 163 ASN A O 1
ATOM 1307 N N . LEU A 1 164 ? -4.473 -29.797 5.617 1 98.25 164 LEU A N 1
ATOM 1308 C CA . LEU A 1 164 ? -5.414 -29.656 4.512 1 98.25 164 LEU A CA 1
ATOM 1309 C C . LEU A 1 164 ? -6.855 -29.703 5.02 1 98.25 164 LEU A C 1
ATOM 1311 O O . LEU A 1 164 ? -7.648 -28.797 4.738 1 98.25 164 LEU A O 1
ATOM 1315 N N . GLU A 1 165 ? -7.234 -30.703 5.797 1 98.06 165 GLU A N 1
ATOM 1316 C CA . GLU A 1 165 ? -8.609 -30.875 6.254 1 98.06 165 GLU A CA 1
ATOM 1317 C C . GLU A 1 165 ? -9 -29.766 7.238 1 98.06 165 GLU A C 1
ATOM 1319 O O . GLU A 1 165 ? -10.117 -29.25 7.191 1 98.06 165 GLU A O 1
ATOM 1324 N N . SER A 1 166 ? -8.109 -29.484 8.117 1 98.06 166 SER A N 1
ATOM 1325 C CA . SER A 1 166 ? -8.383 -28.406 9.07 1 98.06 166 SER A CA 1
ATOM 1326 C C . SER A 1 166 ? -8.562 -27.062 8.359 1 98.06 166 SER A C 1
ATOM 1328 O O . SER A 1 166 ? -9.391 -26.25 8.766 1 98.06 166 SER A O 1
ATOM 1330 N N . LEU A 1 167 ? -7.805 -26.781 7.324 1 98.62 167 LEU A N 1
ATOM 1331 C CA . LEU A 1 167 ? -7.918 -25.562 6.539 1 98.62 167 LEU A CA 1
ATOM 1332 C C . LEU A 1 167 ? -9.273 -25.484 5.848 1 98.62 167 LEU A C 1
ATOM 1334 O O . LEU A 1 167 ? -9.898 -24.422 5.812 1 98.62 167 LEU A O 1
ATOM 1338 N N . LYS A 1 168 ? -9.625 -26.609 5.277 1 98.25 168 LYS A N 1
ATOM 1339 C CA . LYS A 1 168 ? -10.93 -26.656 4.621 1 98.25 168 LYS A CA 1
ATOM 1340 C C . LYS A 1 168 ? -12.047 -26.344 5.609 1 98.25 168 LYS A C 1
ATOM 1342 O O . LYS A 1 168 ? -12.93 -25.531 5.312 1 98.25 168 LYS A O 1
ATOM 1347 N N . GLN A 1 169 ? -12.016 -26.953 6.789 1 98.56 169 GLN A N 1
ATOM 1348 C CA . GLN A 1 169 ? -13.039 -26.734 7.805 1 98.56 169 GLN A CA 1
ATOM 1349 C C . GLN A 1 169 ? -13.031 -25.297 8.312 1 98.56 169 GLN A C 1
ATOM 1351 O O . GLN A 1 169 ? -14.078 -24.656 8.406 1 98.56 169 GLN A O 1
ATOM 1356 N N . LYS A 1 170 ? -11.906 -24.797 8.625 1 98.75 170 LYS A N 1
ATOM 1357 C CA . LYS A 1 170 ? -11.758 -23.406 9.07 1 98.75 170 LYS A CA 1
ATOM 1358 C C . LYS A 1 170 ? -12.227 -22.438 7.996 1 98.75 170 LYS A C 1
ATOM 1360 O O . LYS A 1 170 ? -12.852 -21.422 8.297 1 98.75 170 LYS A O 1
ATOM 1365 N N . GLY A 1 171 ? -11.828 -22.75 6.746 1 98.81 171 GLY A N 1
ATOM 1366 C CA . GLY A 1 171 ? -12.266 -21.938 5.633 1 98.81 171 GLY A CA 1
ATOM 1367 C C . GLY A 1 171 ? -13.781 -21.812 5.539 1 98.81 171 GLY A C 1
ATOM 1368 O O . GLY A 1 171 ? -14.305 -20.719 5.312 1 98.81 171 GLY A O 1
ATOM 1369 N N . LYS A 1 172 ? -14.43 -22.938 5.711 1 98.75 172 LYS A N 1
ATOM 1370 C CA . LYS A 1 172 ? -15.891 -22.953 5.672 1 98.75 172 LYS A CA 1
ATOM 1371 C C . LYS A 1 172 ? -16.469 -22.109 6.805 1 98.75 172 LYS A C 1
ATOM 1373 O O . LYS A 1 172 ? -17.422 -21.344 6.594 1 98.75 172 LYS A O 1
ATOM 1378 N N . GLU A 1 173 ? -15.953 -22.25 7.977 1 98.81 173 GLU A N 1
ATOM 1379 C CA . GLU A 1 173 ? -16.422 -21.5 9.141 1 98.81 173 GLU A CA 1
ATOM 1380 C C . GLU A 1 173 ? -16.25 -20 8.938 1 98.81 173 GLU A C 1
ATOM 1382 O O . GLU A 1 173 ? -17.172 -19.219 9.203 1 98.81 173 GLU A O 1
ATOM 1387 N N . ILE A 1 174 ? -15.141 -19.609 8.461 1 98.88 174 ILE A N 1
ATOM 1388 C CA . ILE A 1 174 ? -14.852 -18.203 8.258 1 98.88 174 ILE A CA 1
ATOM 1389 C C . ILE A 1 174 ? -15.742 -17.641 7.148 1 98.88 174 ILE A C 1
ATOM 1391 O O . ILE A 1 174 ? -16.281 -16.547 7.266 1 98.88 174 ILE A O 1
ATOM 1395 N N . ALA A 1 175 ? -15.875 -18.438 6.043 1 98.88 175 ALA A N 1
ATOM 1396 C CA . ALA A 1 175 ? -16.75 -18 4.953 1 98.88 175 ALA A CA 1
ATOM 1397 C C . ALA A 1 175 ? -18.156 -17.719 5.461 1 98.88 175 ALA A C 1
ATOM 1399 O O . ALA A 1 175 ? -18.781 -16.719 5.066 1 98.88 175 ALA A O 1
ATOM 1400 N N . ASN A 1 176 ? -18.656 -18.547 6.355 1 98.81 176 ASN A N 1
ATOM 1401 C CA . ASN A 1 176 ? -19.984 -18.359 6.918 1 98.81 176 ASN A CA 1
ATOM 1402 C C . ASN A 1 176 ? -20.078 -17.078 7.746 1 98.81 176 ASN A C 1
ATOM 1404 O O . ASN A 1 176 ? -21.094 -16.391 7.727 1 98.81 176 ASN A O 1
ATOM 1408 N N . ARG A 1 177 ? -19.016 -16.781 8.398 1 98.56 177 ARG A N 1
ATOM 1409 C CA . ARG A 1 177 ? -18.984 -15.586 9.234 1 98.56 177 ARG A CA 1
ATOM 1410 C C . ARG A 1 177 ? -18.906 -14.328 8.375 1 98.56 177 ARG A C 1
ATOM 1412 O O . ARG A 1 177 ? -19.422 -13.273 8.758 1 98.56 177 ARG A O 1
ATOM 1419 N N . ILE A 1 178 ? -18.297 -14.406 7.191 1 98.38 178 ILE A N 1
ATOM 1420 C CA . ILE A 1 178 ? -18.031 -13.273 6.312 1 98.38 178 ILE A CA 1
ATOM 1421 C C . ILE A 1 178 ? -19.266 -13 5.449 1 98.38 178 ILE A C 1
ATOM 1423 O O . ILE A 1 178 ? -19.484 -11.859 5.031 1 98.38 178 ILE A O 1
ATOM 1427 N N . TYR A 1 179 ? -20.078 -14.047 5.219 1 98.69 179 TYR A N 1
ATOM 1428 C CA . TYR A 1 179 ? -21.203 -13.977 4.293 1 98.69 179 TYR A CA 1
ATOM 1429 C C . TYR A 1 179 ? -22.141 -12.844 4.676 1 98.69 179 TYR A C 1
ATOM 1431 O O . TYR A 1 179 ? -22.562 -12.742 5.828 1 98.69 179 TYR A O 1
ATOM 1439 N N . GLY A 1 180 ? -22.406 -11.961 3.727 1 98.38 180 GLY A N 1
ATOM 1440 C CA . GLY A 1 180 ? -23.312 -10.852 3.924 1 98.38 180 GLY A CA 1
ATOM 1441 C C . GLY A 1 180 ? -22.625 -9.594 4.426 1 98.38 180 GLY A C 1
ATOM 1442 O O . GLY A 1 180 ? -23.25 -8.547 4.555 1 98.38 180 GLY A O 1
ATOM 1443 N N . TYR A 1 181 ? -21.328 -9.617 4.727 1 98.56 181 TYR A N 1
ATOM 1444 C CA . TYR A 1 181 ? -20.547 -8.5 5.254 1 98.56 181 TYR A CA 1
ATOM 1445 C C . TYR A 1 181 ? -19.359 -8.188 4.348 1 98.56 181 TYR A C 1
ATOM 1447 O O . TYR A 1 181 ? -19.062 -8.938 3.412 1 98.56 181 TYR A O 1
ATOM 1455 N N . ILE A 1 182 ? -18.766 -7.07 4.516 1 98.75 182 ILE A N 1
ATOM 1456 C CA . ILE A 1 182 ? -17.531 -6.688 3.828 1 98.75 182 ILE A CA 1
ATOM 1457 C C . ILE A 1 182 ? -16.328 -7.051 4.688 1 98.75 182 ILE A C 1
ATOM 1459 O O . ILE A 1 182 ? -16.109 -6.461 5.75 1 98.75 182 ILE A O 1
ATOM 1463 N N . PRO A 1 183 ? -15.539 -8 4.277 1 98.81 183 PRO A N 1
ATOM 1464 C CA . PRO A 1 183 ? -14.375 -8.344 5.09 1 98.81 183 PRO A CA 1
ATOM 1465 C C . PRO A 1 183 ? -13.25 -7.32 4.965 1 98.81 183 PRO A C 1
ATOM 1467 O O . PRO A 1 183 ? -12.977 -6.824 3.867 1 98.81 183 PRO A O 1
ATOM 1470 N N . VAL A 1 184 ? -12.641 -6.98 6.043 1 98.81 184 VAL A N 1
ATOM 1471 C CA . VAL A 1 184 ? -11.414 -6.195 6.102 1 98.81 184 VAL A CA 1
ATOM 1472 C C . VAL A 1 184 ? -10.344 -6.973 6.855 1 98.81 184 VAL A C 1
ATOM 1474 O O . VAL A 1 184 ? -10.531 -7.34 8.016 1 98.81 184 VAL A O 1
ATOM 1477 N N . VAL A 1 185 ? -9.242 -7.219 6.207 1 98.88 185 VAL A N 1
ATOM 1478 C CA . VAL A 1 185 ? -8.133 -7.93 6.848 1 98.88 185 VAL A CA 1
ATOM 1479 C C . VAL A 1 185 ? -7.141 -6.926 7.426 1 98.88 185 VAL A C 1
ATOM 1481 O O . VAL A 1 185 ? -6.465 -6.215 6.684 1 98.88 185 VAL A O 1
ATOM 1484 N N . TYR A 1 186 ? -7.121 -6.848 8.727 1 98.81 186 TYR A N 1
ATOM 1485 C CA . TYR A 1 186 ? -6.059 -6.133 9.422 1 98.81 186 TYR A CA 1
ATOM 1486 C C . TYR A 1 186 ? -4.816 -7.004 9.562 1 98.81 186 TYR A C 1
ATOM 1488 O O . TYR A 1 186 ? -4.855 -8.055 10.211 1 98.81 186 TYR A O 1
ATOM 1496 N N . SER A 1 187 ? -3.762 -6.531 8.961 1 98.81 187 SER A N 1
ATOM 1497 C CA . SER A 1 187 ? -2.559 -7.355 8.922 1 98.81 187 SER A CA 1
ATOM 1498 C C . SER A 1 187 ? -1.424 -6.711 9.719 1 98.81 187 SER A C 1
ATOM 1500 O O . SER A 1 187 ? -1.474 -5.52 10.031 1 98.81 187 SER A O 1
ATOM 1502 N N . THR A 1 188 ? -0.473 -7.488 10.164 1 98.56 188 THR A N 1
ATOM 1503 C CA . THR A 1 188 ? 0.821 -7.031 10.656 1 98.56 188 THR A CA 1
ATOM 1504 C C . THR A 1 188 ? 1.842 -6.969 9.523 1 98.56 188 THR A C 1
ATOM 1506 O O . THR A 1 188 ? 1.563 -7.406 8.406 1 98.56 188 THR A O 1
ATOM 1509 N N . PRO A 1 189 ? 3.004 -6.387 9.781 1 97.75 189 PRO A N 1
ATOM 1510 C CA . PRO A 1 189 ? 4 -6.266 8.719 1 97.75 189 PRO A CA 1
ATOM 1511 C C . PRO A 1 189 ? 4.383 -7.613 8.109 1 97.75 189 PRO A C 1
ATOM 1513 O O . PRO A 1 189 ? 4.512 -7.727 6.887 1 97.75 189 PRO A O 1
ATOM 1516 N N . LEU A 1 190 ? 4.398 -8.656 8.898 1 97.75 190 LEU A N 1
ATOM 1517 C CA . LEU A 1 190 ? 4.844 -9.961 8.414 1 97.75 190 LEU A CA 1
ATOM 1518 C C . LEU A 1 190 ? 3.723 -10.672 7.656 1 97.75 190 LEU A C 1
ATOM 1520 O O . LEU A 1 190 ? 3.965 -11.664 6.973 1 97.75 190 LEU A O 1
ATOM 1524 N N . THR A 1 191 ? 2.512 -10.117 7.695 1 98.69 191 THR A N 1
ATOM 1525 C CA . THR A 1 191 ? 1.395 -10.789 7.039 1 98.69 191 THR A CA 1
ATOM 1526 C C . THR A 1 191 ? 0.746 -9.875 6.004 1 98.69 191 THR A C 1
ATOM 1528 O O . THR A 1 191 ? -0.314 -10.195 5.461 1 98.69 191 THR A O 1
ATOM 1531 N N . ALA A 1 192 ? 1.382 -8.75 5.715 1 98.31 192 ALA A N 1
ATOM 1532 C CA . ALA A 1 192 ? 0.794 -7.723 4.859 1 98.31 192 ALA A CA 1
ATOM 1533 C C . ALA A 1 192 ? 0.513 -8.273 3.463 1 98.31 192 ALA A C 1
ATOM 1535 O O . ALA A 1 192 ? -0.565 -8.047 2.906 1 98.31 192 ALA A O 1
ATOM 1536 N N . HIS A 1 193 ? 1.458 -9 2.871 1 98.06 193 HIS A N 1
ATOM 1537 C CA . HIS A 1 193 ? 1.312 -9.547 1.529 1 98.06 193 HIS A CA 1
ATOM 1538 C C . HIS A 1 193 ? 0.219 -10.609 1.487 1 98.06 193 HIS A C 1
ATOM 1540 O O . HIS A 1 193 ? -0.444 -10.789 0.463 1 98.06 193 HIS A O 1
ATOM 1546 N N . ILE A 1 194 ? -0.011 -11.297 2.568 1 98.75 194 ILE A N 1
ATOM 1547 C CA . ILE A 1 194 ? -1.054 -12.312 2.662 1 98.75 194 ILE A CA 1
ATOM 1548 C C . ILE A 1 194 ? -2.426 -11.641 2.701 1 98.75 194 ILE A C 1
ATOM 1550 O O . ILE A 1 194 ? -3.367 -12.102 2.053 1 98.75 194 ILE A O 1
ATOM 1554 N N . ALA A 1 195 ? -2.494 -10.562 3.475 1 98.81 195 ALA A N 1
ATOM 1555 C CA . ALA A 1 195 ? -3.742 -9.805 3.521 1 98.81 195 ALA A CA 1
ATOM 1556 C C . ALA A 1 195 ? -4.125 -9.289 2.137 1 98.81 195 ALA A C 1
ATOM 1558 O O . ALA A 1 195 ? -5.301 -9.305 1.764 1 98.81 195 ALA A O 1
ATOM 1559 N N . GLU A 1 196 ? -3.135 -8.828 1.422 1 98.31 196 GLU A N 1
ATOM 1560 C CA . GLU A 1 196 ? -3.363 -8.414 0.04 1 98.31 196 GLU A CA 1
ATOM 1561 C C . GLU A 1 196 ? -3.922 -9.562 -0.795 1 98.31 196 GLU A C 1
ATOM 1563 O O . GLU A 1 196 ? -4.844 -9.367 -1.588 1 98.31 196 GLU A O 1
ATOM 1568 N N . ARG A 1 197 ? -3.387 -10.695 -0.633 1 98.19 197 ARG A N 1
ATOM 1569 C CA . ARG A 1 197 ? -3.881 -11.875 -1.339 1 98.19 197 ARG A CA 1
ATOM 1570 C C . ARG A 1 197 ? -5.312 -12.195 -0.927 1 98.19 197 ARG A C 1
ATOM 1572 O O . ARG A 1 197 ? -6.141 -12.555 -1.768 1 98.19 197 ARG A O 1
ATOM 1579 N N . TRP A 1 198 ? -5.594 -12.156 0.368 1 98.81 198 TRP A N 1
ATOM 1580 C CA . TRP A 1 198 ? -6.953 -12.391 0.844 1 98.81 198 TRP A CA 1
ATOM 1581 C C . TRP A 1 198 ? -7.949 -11.5 0.112 1 98.81 198 TRP A C 1
ATOM 1583 O O . TRP A 1 198 ? -8.984 -11.977 -0.365 1 98.81 198 TRP A O 1
ATOM 1593 N N . LYS A 1 199 ? -7.621 -10.234 0.034 1 98.75 199 LYS A N 1
ATOM 1594 C CA . LYS A 1 199 ? -8.477 -9.305 -0.695 1 98.75 199 LYS A CA 1
ATOM 1595 C C . LYS A 1 199 ? -8.695 -9.766 -2.131 1 98.75 199 LYS A C 1
ATOM 1597 O O . LYS A 1 199 ? -9.836 -9.844 -2.598 1 98.75 199 LYS A O 1
ATOM 1602 N N . GLY A 1 200 ? -7.617 -10.086 -2.822 1 98.44 200 GLY A N 1
ATOM 1603 C CA . GLY A 1 200 ? -7.707 -10.484 -4.219 1 98.44 200 GLY A CA 1
ATOM 1604 C C . GLY A 1 200 ? -8.531 -11.742 -4.422 1 98.44 200 GLY A C 1
ATOM 1605 O O . GLY A 1 200 ? -9.359 -11.805 -5.336 1 98.44 200 GLY A O 1
ATOM 1606 N N . GLN A 1 201 ? -8.312 -12.734 -3.566 1 98.69 201 GLN A N 1
ATOM 1607 C CA . GLN A 1 201 ? -9.039 -13.992 -3.682 1 98.69 201 GLN A CA 1
ATOM 1608 C C . GLN A 1 201 ? -10.531 -13.789 -3.455 1 98.69 201 GLN A C 1
ATOM 1610 O O . GLN A 1 201 ? -11.359 -14.367 -4.164 1 98.69 201 GLN A O 1
ATOM 1615 N N . ILE A 1 202 ? -10.875 -12.992 -2.465 1 98.88 202 ILE A N 1
ATOM 1616 C CA . ILE A 1 202 ? -12.281 -12.734 -2.186 1 98.88 202 ILE A CA 1
ATOM 1617 C C . ILE A 1 202 ? -12.898 -11.953 -3.344 1 98.88 202 ILE A C 1
ATOM 1619 O O . ILE A 1 202 ? -14.016 -12.25 -3.775 1 98.88 202 ILE A O 1
ATOM 1623 N N . ASN A 1 203 ? -12.172 -10.938 -3.852 1 98.81 203 ASN A N 1
ATOM 1624 C CA . ASN A 1 203 ? -12.656 -10.188 -5.004 1 98.81 203 ASN A CA 1
ATOM 1625 C C . ASN A 1 203 ? -12.945 -11.102 -6.188 1 98.81 203 ASN A C 1
ATOM 1627 O O . ASN A 1 203 ? -14.047 -11.086 -6.738 1 98.81 203 ASN A O 1
ATOM 1631 N N . GLU A 1 204 ? -12.008 -11.938 -6.531 1 98.62 204 GLU A N 1
ATOM 1632 C CA . GLU A 1 204 ? -12.078 -12.68 -7.789 1 98.62 204 GLU A CA 1
ATOM 1633 C C . GLU A 1 204 ? -12.953 -13.922 -7.652 1 98.62 204 GLU A C 1
ATOM 1635 O O . GLU A 1 204 ? -13.75 -14.227 -8.547 1 98.62 204 GLU A O 1
ATOM 1640 N N . ASN A 1 205 ? -12.82 -14.641 -6.562 1 98.56 205 ASN A N 1
ATOM 1641 C CA . ASN A 1 205 ? -13.555 -15.898 -6.43 1 98.56 205 ASN A CA 1
ATOM 1642 C C . ASN A 1 205 ? -14.984 -15.664 -5.961 1 98.56 205 ASN A C 1
ATOM 1644 O O . ASN A 1 205 ? -15.93 -16.219 -6.531 1 98.56 205 ASN A O 1
ATOM 1648 N N . SER A 1 206 ? -15.172 -14.852 -4.953 1 98.56 206 SER A N 1
ATOM 1649 C CA . SER A 1 206 ? -16.5 -14.688 -4.379 1 98.56 206 SER A CA 1
ATOM 1650 C C . SER A 1 206 ? -17.219 -13.484 -4.973 1 98.56 206 SER A C 1
ATOM 1652 O O . SER A 1 206 ? -18.359 -13.195 -4.621 1 98.56 206 SER A O 1
ATOM 1654 N N . LYS A 1 207 ? -16.547 -12.773 -5.918 1 98.56 207 LYS A N 1
ATOM 1655 C CA . LYS A 1 207 ? -17.125 -11.625 -6.602 1 98.56 207 LYS A CA 1
ATOM 1656 C C . LYS A 1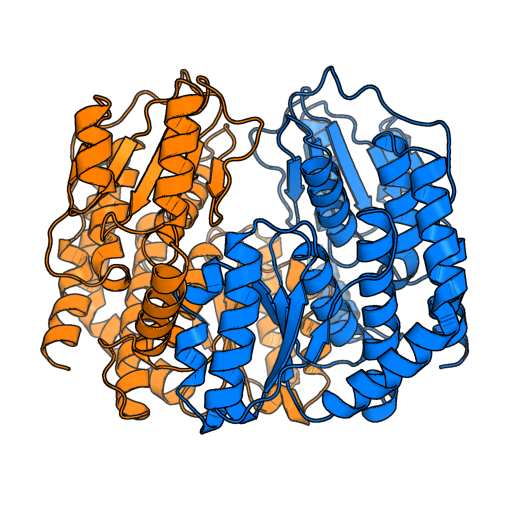 207 ? -17.625 -10.586 -5.602 1 98.56 207 LYS A C 1
ATOM 1658 O O . LYS A 1 207 ? -18.703 -10.008 -5.789 1 98.56 207 LYS A O 1
ATOM 1663 N N . SER A 1 208 ? -16.844 -10.398 -4.504 1 98.44 208 SER A N 1
ATOM 1664 C CA . SER A 1 208 ? -17.266 -9.516 -3.418 1 98.44 208 SER A CA 1
ATOM 1665 C C . SER A 1 208 ? -16.156 -8.555 -3.023 1 98.44 208 SER A C 1
ATOM 1667 O O . SER A 1 208 ? -14.977 -8.867 -3.174 1 98.44 208 SER A O 1
ATOM 1669 N N . PRO A 1 209 ? -16.578 -7.371 -2.578 1 98.62 209 PRO A N 1
ATOM 1670 C CA . PRO A 1 209 ? -15.547 -6.438 -2.127 1 98.62 209 PRO A CA 1
ATOM 1671 C C . PRO A 1 209 ? -14.836 -6.91 -0.862 1 98.62 209 PRO A C 1
ATOM 1673 O O . PRO A 1 209 ? -15.445 -7.562 -0.012 1 98.62 209 PRO A O 1
ATOM 1676 N N . ALA A 1 210 ? -13.625 -6.613 -0.761 1 98.88 210 ALA A N 1
ATOM 1677 C CA . ALA A 1 210 ? -12.766 -6.852 0.397 1 98.88 210 ALA A CA 1
ATOM 1678 C C . ALA A 1 210 ? -11.617 -5.848 0.448 1 98.88 210 ALA A C 1
ATOM 1680 O O . ALA A 1 210 ? -11.219 -5.297 -0.582 1 98.88 210 ALA A O 1
ATOM 1681 N N . TYR A 1 211 ? -11.164 -5.594 1.604 1 98.75 211 TYR A N 1
ATOM 1682 C CA . TYR A 1 211 ? -10.078 -4.633 1.781 1 98.75 211 TYR A CA 1
ATOM 1683 C C . TYR A 1 211 ? -9.086 -5.121 2.83 1 98.75 211 TYR A C 1
ATOM 1685 O O . TYR A 1 211 ? -9.312 -6.145 3.48 1 98.75 211 TYR A O 1
ATOM 1693 N N . PHE A 1 212 ? -7.949 -4.531 2.932 1 98.62 212 PHE A N 1
ATOM 1694 C CA . PHE A 1 212 ? -6.961 -4.832 3.961 1 98.62 212 PHE A CA 1
ATOM 1695 C C . PHE A 1 212 ? -6.207 -3.574 4.375 1 98.62 212 PHE A C 1
ATOM 1697 O O . PHE A 1 212 ? -6.195 -2.582 3.643 1 98.62 212 PHE A O 1
ATOM 1704 N N . THR A 1 213 ? -5.703 -3.545 5.539 1 98.25 213 THR A N 1
ATOM 1705 C CA . THR A 1 213 ? -4.844 -2.49 6.062 1 98.25 213 THR A CA 1
ATOM 1706 C C . THR A 1 213 ? -3.777 -3.068 6.984 1 98.25 213 THR A C 1
ATOM 1708 O O . THR A 1 213 ? -3.787 -4.266 7.281 1 98.25 213 THR A O 1
ATOM 1711 N N . ILE A 1 214 ? -2.795 -2.266 7.312 1 98.5 214 ILE A N 1
ATOM 1712 C CA . ILE A 1 214 ? -1.613 -2.789 7.988 1 98.5 214 ILE A CA 1
ATOM 1713 C C . ILE A 1 214 ? -1.406 -2.049 9.312 1 98.5 214 ILE A C 1
ATOM 1715 O O . ILE A 1 214 ? -1.504 -0.821 9.359 1 98.5 214 ILE A O 1
ATOM 1719 N N . LEU A 1 215 ? -1.218 -2.793 10.422 1 98.5 215 LEU A N 1
ATOM 1720 C CA . LEU A 1 215 ? -0.657 -2.248 11.648 1 98.5 215 LEU A CA 1
ATOM 1721 C C . LEU A 1 215 ? 0.828 -1.945 11.484 1 98.5 215 LEU A C 1
ATOM 1723 O O . LEU A 1 215 ? 1.539 -2.668 10.781 1 98.5 215 LEU A O 1
ATOM 1727 N N . PRO A 1 216 ? 1.329 -0.896 12.039 1 98.5 216 PRO A N 1
ATOM 1728 C CA . PRO A 1 216 ? 0.663 -0.031 13.016 1 98.5 216 PRO A CA 1
ATOM 1729 C C . PRO A 1 216 ? -0.01 1.178 12.367 1 98.5 216 PRO A C 1
ATOM 1731 O O . PRO A 1 216 ? -0.712 1.934 13.047 1 98.5 216 PRO A O 1
ATOM 1734 N N . GLU A 1 217 ? 0.155 1.38 11.078 1 98.62 217 GLU A N 1
ATOM 1735 C CA . GLU A 1 217 ? -0.316 2.582 10.398 1 98.62 217 GLU A CA 1
ATOM 1736 C C . GLU A 1 217 ? -1.81 2.795 10.617 1 98.62 217 GLU A C 1
ATOM 1738 O O . GLU A 1 217 ? -2.254 3.922 10.844 1 98.62 217 GLU A O 1
ATOM 1743 N N . MET A 1 218 ? -2.57 1.734 10.586 1 98.56 218 MET A N 1
ATOM 1744 C CA . MET A 1 218 ? -4.02 1.864 10.703 1 98.56 218 MET A CA 1
ATOM 1745 C C . MET A 1 218 ? -4.414 2.43 12.062 1 98.56 218 MET A C 1
ATOM 1747 O O . MET A 1 218 ? -5.496 2.994 12.211 1 98.56 218 MET A O 1
ATOM 1751 N N . HIS A 1 219 ? -3.549 2.271 13.102 1 98.75 219 HIS A N 1
ATOM 1752 C CA . HIS A 1 219 ? -3.811 2.801 14.438 1 98.75 219 HIS A CA 1
ATOM 1753 C C . HIS A 1 219 ? -3.775 4.328 14.445 1 98.75 219 HIS A C 1
ATOM 1755 O O . HIS A 1 219 ? -4.199 4.961 15.414 1 98.75 219 HIS A O 1
ATOM 1761 N N . HIS A 1 220 ? -3.316 4.879 13.367 1 98.56 220 HIS A N 1
ATOM 1762 C CA . HIS A 1 220 ? -3.137 6.328 13.32 1 98.56 220 HIS A CA 1
ATOM 1763 C C . HIS A 1 220 ? -4.234 6.992 12.5 1 98.56 220 HIS A C 1
ATOM 1765 O O . HIS A 1 220 ? -4.266 8.219 12.375 1 98.56 220 HIS A O 1
ATOM 1771 N N . ASN A 1 221 ? -5.148 6.27 11.891 1 98.19 221 ASN A N 1
ATOM 1772 C CA . ASN A 1 221 ? -6.188 6.879 11.062 1 98.19 221 ASN A CA 1
ATOM 1773 C C . ASN A 1 221 ? -7.418 5.984 10.961 1 98.19 221 ASN A C 1
ATOM 1775 O O . ASN A 1 221 ? -8.453 6.273 11.57 1 98.19 221 ASN A O 1
ATOM 1779 N N . GLU A 1 222 ? -7.297 4.754 10.523 1 98.38 222 GLU A N 1
ATOM 1780 C CA . GLU A 1 222 ? -8.422 3.904 10.141 1 98.38 222 GLU A CA 1
ATOM 1781 C C . GLU A 1 222 ? -9.312 3.6 11.344 1 98.38 222 GLU A C 1
ATOM 1783 O O . GLU A 1 222 ? -10.531 3.477 11.203 1 98.38 222 GLU A O 1
ATOM 1788 N N . VAL A 1 223 ? -8.766 3.465 12.492 1 98.62 223 VAL A N 1
ATOM 1789 C CA . VAL A 1 223 ? -9.477 3.018 13.68 1 98.62 223 VAL A CA 1
ATOM 1790 C C . VAL A 1 223 ? -10.555 4.035 14.047 1 98.62 223 VAL A C 1
ATOM 1792 O O . VAL A 1 223 ? -11.531 3.697 14.727 1 98.62 223 VAL A O 1
ATOM 1795 N N . MET A 1 224 ? -10.406 5.258 13.594 1 98.56 224 MET A N 1
ATOM 1796 C CA . MET A 1 224 ? -11.414 6.266 13.891 1 98.56 224 MET A CA 1
ATOM 1797 C C . MET A 1 224 ? -12.719 5.953 13.164 1 98.56 224 MET A C 1
ATOM 1799 O O . MET A 1 224 ? -13.797 6.359 13.617 1 98.56 224 MET A O 1
ATOM 1803 N N . GLY A 1 225 ? -12.625 5.199 12.102 1 98.19 225 GLY A N 1
ATOM 1804 C CA . GLY A 1 225 ? -13.812 4.805 11.359 1 98.19 225 GLY A CA 1
ATOM 1805 C C . GLY A 1 225 ? -14.719 3.877 12.141 1 98.19 225 GLY A C 1
ATOM 1806 O O . GLY A 1 225 ? -15.891 3.705 11.789 1 98.19 225 GLY A O 1
ATOM 1807 N N . TRP A 1 226 ? -14.219 3.26 13.258 1 98.06 226 TRP A N 1
ATOM 1808 C CA . TRP A 1 226 ? -15.008 2.34 14.07 1 98.06 226 TRP A CA 1
ATOM 1809 C C . TRP A 1 226 ? -16.109 3.084 14.812 1 98.06 226 TRP A C 1
ATOM 1811 O O . TRP A 1 226 ? -17.078 2.471 15.273 1 98.06 226 TRP A O 1
ATOM 1821 N N . SER A 1 227 ? -16.016 4.398 14.891 1 97.12 227 SER A N 1
ATOM 1822 C CA . SER A 1 227 ? -16.906 5.203 15.719 1 97.12 227 SER A CA 1
ATOM 1823 C C . SER A 1 227 ? -18.281 5.332 15.078 1 97.12 227 SER A C 1
ATOM 1825 O O . SER A 1 227 ? -19.266 5.684 15.75 1 97.12 227 SER A O 1
ATOM 1827 N N . ASN A 1 228 ? -18.422 5.137 13.773 1 97.56 228 ASN A N 1
ATOM 1828 C CA . ASN A 1 228 ? -19.688 5.223 13.055 1 97.56 228 ASN A CA 1
ATOM 1829 C C . ASN A 1 228 ? -20.391 3.863 12.969 1 97.56 228 ASN A C 1
ATOM 1831 O O . ASN A 1 228 ? -20.109 3.072 12.07 1 97.56 228 ASN A O 1
ATOM 1835 N N . PRO A 1 229 ? -21.281 3.568 13.883 1 96.81 229 PRO A N 1
ATOM 1836 C CA . PRO A 1 229 ? -21.875 2.229 13.93 1 96.81 229 PRO A CA 1
ATOM 1837 C C . PRO A 1 229 ? -22.719 1.91 12.688 1 96.81 229 PRO A C 1
ATOM 1839 O O . PRO A 1 229 ? -22.859 0.742 12.32 1 96.81 229 PRO A O 1
ATOM 1842 N N . GLU A 1 230 ? -23.266 2.949 12.055 1 96.44 230 GLU A N 1
ATOM 1843 C CA . GLU A 1 230 ? -24.047 2.748 10.844 1 96.44 230 GLU A CA 1
ATOM 1844 C C . GLU A 1 230 ? -23.234 2.064 9.758 1 96.44 230 GLU A C 1
ATOM 1846 O O . GLU A 1 230 ? -23.734 1.182 9.055 1 96.44 230 GLU A O 1
ATOM 1851 N N . LEU A 1 231 ? -22.016 2.463 9.68 1 98 231 LEU A N 1
ATOM 1852 C CA . LEU A 1 231 ? -21.172 1.926 8.625 1 98 231 LEU A CA 1
ATOM 1853 C C . LEU A 1 231 ? -20.297 0.782 9.148 1 98 231 LEU A C 1
ATOM 1855 O O . LEU A 1 231 ? -20.109 -0.22 8.461 1 98 231 LEU A O 1
ATOM 1859 N N . ARG A 1 232 ? -19.812 0.875 10.352 1 97.5 232 ARG A N 1
ATOM 1860 C CA . ARG A 1 232 ? -18.938 -0.128 10.961 1 97.5 232 ARG A CA 1
ATOM 1861 C C . ARG A 1 232 ? -19.609 -1.504 10.945 1 97.5 232 ARG A C 1
ATOM 1863 O O . ARG A 1 232 ? -18.938 -2.516 10.727 1 97.5 232 ARG A O 1
ATOM 1870 N N . ASN A 1 233 ? -20.922 -1.533 11.094 1 97.25 233 ASN A N 1
ATOM 1871 C CA . ASN A 1 233 ? -21.641 -2.793 11.266 1 97.25 233 ASN A CA 1
ATOM 1872 C C . ASN A 1 233 ? -21.812 -3.521 9.938 1 97.25 233 ASN A C 1
ATOM 1874 O O . ASN A 1 233 ? -22.312 -4.648 9.898 1 97.25 233 ASN A O 1
ATOM 1878 N N . LYS A 1 234 ? -21.375 -2.902 8.859 1 98.06 234 LYS A N 1
ATOM 1879 C CA . LYS A 1 234 ? -21.406 -3.539 7.547 1 98.06 234 LYS A CA 1
ATOM 1880 C C . LYS A 1 234 ? -20.172 -4.406 7.328 1 98.06 234 LYS A C 1
ATOM 1882 O O . LYS A 1 234 ? -20.109 -5.188 6.371 1 98.06 234 LYS A O 1
ATOM 1887 N N . PHE A 1 235 ? -19.219 -4.324 8.289 1 98.5 235 PHE A N 1
ATOM 1888 C CA . PHE A 1 235 ? -17.922 -4.977 8.102 1 98.5 235 PHE A CA 1
ATOM 1889 C C . PHE A 1 235 ? -17.781 -6.164 9.047 1 98.5 235 PHE A C 1
ATOM 1891 O O . PHE A 1 235 ? -18.438 -6.215 10.094 1 98.5 235 PHE A O 1
ATOM 1898 N N . VAL A 1 236 ? -17.031 -7.102 8.602 1 98.56 236 VAL A N 1
ATOM 1899 C CA . VAL A 1 236 ? -16.406 -8.109 9.445 1 98.56 236 VAL A CA 1
ATOM 1900 C C . VAL A 1 236 ? -14.883 -7.934 9.43 1 98.56 236 VAL A C 1
ATOM 1902 O O . VAL A 1 236 ? -14.297 -7.664 8.383 1 98.56 236 VAL A O 1
ATOM 1905 N N . TYR A 1 237 ? -14.258 -7.977 10.578 1 98.75 237 TYR A N 1
ATOM 1906 C CA . TYR A 1 237 ? -12.836 -7.684 10.703 1 98.75 237 TYR A CA 1
ATOM 1907 C C . TYR A 1 237 ? -12.047 -8.953 10.984 1 98.75 237 TYR A C 1
ATOM 1909 O O . TYR A 1 237 ? -12.383 -9.727 11.891 1 98.75 237 TYR A O 1
ATOM 1917 N N . LEU A 1 238 ? -11.086 -9.219 10.172 1 98.88 238 LEU A N 1
ATOM 1918 C CA . LEU A 1 238 ? -10.117 -10.281 10.391 1 98.88 238 LEU A CA 1
ATOM 1919 C C . LEU A 1 238 ? -8.781 -9.711 10.867 1 98.88 238 LEU A C 1
ATOM 1921 O O . LEU A 1 238 ? -8.258 -8.773 10.273 1 98.88 238 LEU A O 1
ATOM 1925 N N . LEU A 1 239 ? -8.289 -10.18 11.969 1 98.81 239 LEU A N 1
ATOM 1926 C CA . LEU A 1 239 ? -7.004 -9.75 12.516 1 98.81 239 LEU A CA 1
ATOM 1927 C C . LEU A 1 239 ? -5.941 -10.82 12.305 1 98.81 239 LEU A C 1
ATOM 1929 O O . LEU A 1 239 ? -5.957 -11.859 12.969 1 98.81 239 LEU A O 1
ATOM 1933 N N . MET A 1 240 ? -5.051 -10.547 11.367 1 98.88 240 MET A N 1
ATOM 1934 C CA . MET A 1 240 ? -4.027 -11.5 10.953 1 98.88 240 MET A CA 1
ATOM 1935 C C . MET A 1 240 ? -2.658 -11.102 11.492 1 98.88 240 MET A C 1
ATOM 1937 O O . MET A 1 240 ? -2.24 -9.945 11.336 1 98.88 240 MET A O 1
ATOM 1941 N N . PHE A 1 241 ? -1.924 -11.992 12.133 1 98.69 241 PHE A N 1
ATOM 1942 C CA . PHE A 1 241 ? -0.632 -11.672 12.734 1 98.69 241 PHE A CA 1
ATOM 1943 C C . PHE A 1 241 ? 0.286 -12.891 12.719 1 98.69 241 PHE A C 1
ATOM 1945 O O . PHE A 1 241 ? -0.151 -14 12.414 1 98.69 241 PHE A O 1
ATOM 1952 N N . ASP A 1 242 ? 1.519 -12.672 12.805 1 98.31 242 ASP A N 1
ATOM 1953 C CA . ASP A 1 242 ? 2.535 -13.711 12.945 1 98.31 242 ASP A CA 1
ATOM 1954 C C . ASP A 1 242 ? 3.209 -13.641 14.312 1 98.31 242 ASP A C 1
ATOM 1956 O O . ASP A 1 242 ? 3.385 -12.555 14.875 1 98.31 242 ASP A O 1
ATOM 1960 N N . GLU A 1 243 ? 3.602 -14.734 14.82 1 95.31 243 GLU A N 1
ATOM 1961 C CA . GLU A 1 243 ? 4.203 -14.805 16.156 1 95.31 243 GLU A CA 1
ATOM 1962 C C . GLU A 1 243 ? 5.566 -14.117 16.172 1 95.31 243 GLU A C 1
ATOM 1964 O O . GLU A 1 243 ? 6.051 -13.734 17.234 1 95.31 243 GLU A O 1
ATOM 1969 N N . LYS A 1 244 ? 6.133 -13.961 15.023 1 95.88 244 LYS A N 1
ATOM 1970 C CA . LYS A 1 244 ? 7.473 -13.383 14.961 1 95.88 244 LYS A CA 1
ATOM 1971 C C . LYS A 1 244 ? 7.41 -11.883 14.68 1 95.88 244 LYS A C 1
ATOM 1973 O O . LYS A 1 244 ? 8.438 -11.25 14.453 1 95.88 244 LYS A O 1
ATOM 1978 N N . ASP A 1 245 ? 6.23 -11.305 14.703 1 96.5 245 ASP A N 1
ATOM 1979 C CA . ASP A 1 245 ? 6.109 -9.859 14.547 1 96.5 245 ASP A CA 1
ATOM 1980 C C . ASP A 1 245 ? 6.84 -9.117 15.664 1 96.5 245 ASP A C 1
ATOM 1982 O O . ASP A 1 245 ? 7.07 -9.68 16.734 1 96.5 245 ASP A O 1
ATOM 1986 N N . HIS A 1 246 ? 7.234 -7.875 15.406 1 96.25 246 HIS A N 1
ATOM 1987 C CA . HIS A 1 246 ? 7.758 -6.992 16.438 1 96.25 246 HIS A CA 1
ATOM 1988 C C . HIS A 1 246 ? 6.848 -6.98 17.672 1 96.25 246 HIS A C 1
ATOM 1990 O O . HIS A 1 246 ? 5.621 -6.969 17.531 1 96.25 246 HIS A O 1
ATOM 1996 N N . HIS A 1 247 ? 7.43 -7.023 18.859 1 97 247 HIS A N 1
ATOM 1997 C CA . HIS A 1 247 ? 6.66 -7.176 20.078 1 97 247 HIS A CA 1
ATOM 1998 C C . HIS A 1 247 ? 5.629 -6.059 20.234 1 97 247 HIS A C 1
ATOM 2000 O O . HIS A 1 247 ? 4.523 -6.293 20.719 1 97 247 HIS A O 1
ATOM 2006 N N . ARG A 1 248 ? 5.957 -4.824 19.781 1 97.88 248 ARG A N 1
ATOM 2007 C CA . ARG A 1 248 ? 5.02 -3.709 19.875 1 97.88 248 ARG A CA 1
ATOM 2008 C C . ARG A 1 248 ? 3.846 -3.91 18.922 1 97.88 248 ARG A C 1
ATOM 2010 O O . ARG A 1 248 ? 2.723 -3.498 19.219 1 97.88 248 ARG A O 1
ATOM 2017 N N . VAL A 1 249 ? 4.156 -4.566 17.797 1 98.12 249 VAL A N 1
ATOM 2018 C CA . VAL A 1 249 ? 3.104 -4.859 16.828 1 98.12 249 VAL A CA 1
ATOM 2019 C C . VAL A 1 249 ? 2.16 -5.918 17.391 1 98.12 249 VAL A C 1
ATOM 2021 O O . VAL A 1 249 ? 0.94 -5.809 17.25 1 98.12 249 VAL A O 1
ATOM 2024 N N . LYS A 1 250 ? 2.732 -6.938 18.062 1 97.94 250 LYS A N 1
ATOM 2025 C CA . LYS A 1 250 ? 1.899 -7.957 18.703 1 97.94 250 LYS A CA 1
ATOM 2026 C C . LYS A 1 250 ? 1 -7.352 19.766 1 97.94 250 LYS A C 1
ATOM 2028 O O . LYS A 1 250 ? -0.17 -7.719 19.891 1 97.94 250 LYS A O 1
ATOM 2033 N N . LEU A 1 251 ? 1.532 -6.414 20.516 1 98.31 251 LEU A N 1
ATOM 2034 C CA . LEU A 1 251 ? 0.734 -5.695 21.516 1 98.31 251 LEU A CA 1
ATOM 2035 C C . LEU A 1 251 ? -0.417 -4.953 20.844 1 98.31 251 LEU A C 1
ATOM 2037 O O . LEU A 1 251 ? -1.536 -4.938 21.359 1 98.31 251 LEU A O 1
ATOM 2041 N N . ARG A 1 252 ? -0.178 -4.363 19.719 1 98.69 252 ARG A N 1
ATOM 2042 C CA . ARG A 1 252 ? -1.197 -3.635 18.984 1 98.69 252 ARG A CA 1
ATOM 2043 C C . ARG A 1 252 ? -2.297 -4.57 18.484 1 98.69 252 ARG A C 1
ATOM 2045 O O . ARG A 1 252 ? -3.463 -4.18 18.406 1 98.69 252 ARG A O 1
ATOM 2052 N N . VAL A 1 253 ? -1.895 -5.781 18.109 1 98.75 253 VAL A N 1
ATOM 2053 C CA . VAL A 1 253 ? -2.891 -6.777 17.734 1 98.75 253 VAL A CA 1
ATOM 2054 C C . VAL A 1 253 ? -3.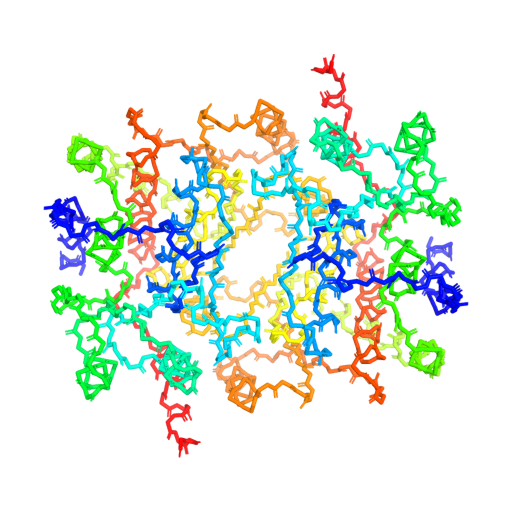848 -7.02 18.891 1 98.75 253 VAL A C 1
ATOM 2056 O O . VAL A 1 253 ? -5.066 -6.988 18.719 1 98.75 253 VAL A O 1
ATOM 2059 N N . ASP A 1 254 ? -3.311 -7.164 20.078 1 98.44 254 ASP A N 1
ATOM 2060 C CA . ASP A 1 254 ? -4.1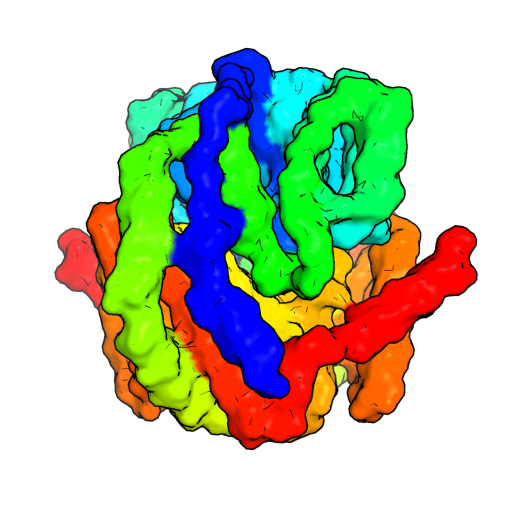17 -7.406 21.266 1 98.44 254 ASP A CA 1
ATOM 2061 C C . ASP A 1 254 ? -5.008 -6.207 21.578 1 98.44 254 ASP A C 1
ATOM 2063 O O . ASP A 1 254 ? -6.18 -6.371 21.922 1 98.44 254 ASP A O 1
ATOM 2067 N N . ILE A 1 255 ? -4.469 -5.098 21.5 1 98.69 255 ILE A N 1
ATOM 2068 C CA . ILE A 1 255 ? -5.195 -3.863 21.766 1 98.69 255 ILE A CA 1
ATOM 2069 C C . ILE A 1 255 ? -6.344 -3.711 20.766 1 98.69 255 ILE A C 1
ATOM 2071 O O . ILE A 1 255 ? -7.457 -3.35 21.156 1 98.69 255 ILE A O 1
ATOM 2075 N N . THR A 1 256 ? -6.078 -3.992 19.5 1 98.81 256 THR A N 1
ATOM 2076 C CA . THR A 1 256 ? -7.098 -3.902 18.469 1 98.81 256 THR A CA 1
ATOM 2077 C C . THR A 1 256 ? -8.266 -4.84 18.766 1 98.81 256 THR A C 1
ATOM 2079 O O . THR A 1 256 ? -9.43 -4.438 18.688 1 98.81 256 THR A O 1
ATOM 2082 N N . LYS A 1 257 ? -7.898 -6.082 19.109 1 98.69 257 LYS A N 1
ATOM 2083 C CA . LYS A 1 257 ? -8.93 -7.051 19.453 1 98.69 257 LYS A CA 1
ATOM 2084 C C . LYS A 1 257 ? -9.812 -6.527 20.594 1 98.69 257 LYS A C 1
ATOM 2086 O O . LYS A 1 257 ? -11.039 -6.539 20.484 1 98.69 257 LYS A O 1
ATOM 2091 N N . LYS A 1 258 ? -9.18 -6.027 21.609 1 98.19 258 LYS A N 1
ATOM 2092 C CA . LYS A 1 258 ? -9.898 -5.551 22.797 1 98.19 258 LYS A CA 1
ATOM 2093 C C . LYS A 1 258 ? -10.812 -4.379 22.453 1 98.19 258 LYS A C 1
ATOM 2095 O O . LYS A 1 258 ? -11.969 -4.348 22.859 1 98.19 258 LYS A O 1
ATOM 2100 N N . ILE A 1 259 ? -10.359 -3.447 21.719 1 98.25 259 ILE A N 1
ATOM 2101 C CA . ILE A 1 259 ? -11.117 -2.24 21.406 1 98.25 259 ILE A CA 1
ATOM 2102 C C . ILE A 1 259 ? -12.289 -2.586 20.484 1 98.25 259 ILE A C 1
ATOM 2104 O O . ILE A 1 259 ? -13.391 -2.059 20.656 1 98.25 259 ILE A O 1
ATOM 2108 N N . LEU A 1 260 ? -12.07 -3.471 19.5 1 98.12 260 LEU A N 1
ATOM 2109 C CA . LEU A 1 260 ? -13.172 -3.922 18.656 1 98.12 260 LEU A CA 1
ATOM 2110 C C . LEU A 1 260 ? -14.258 -4.59 19.5 1 98.12 260 LEU A C 1
ATOM 2112 O O . LEU A 1 260 ? -15.453 -4.34 19.297 1 98.12 260 LEU A O 1
ATOM 2116 N N . GLU A 1 261 ? -13.844 -5.387 20.406 1 98 261 GLU A N 1
ATOM 2117 C CA . GLU A 1 261 ? -14.797 -6.043 21.297 1 98 261 GLU A CA 1
ATOM 2118 C C . GLU A 1 261 ? -15.586 -5.023 22.125 1 98 261 GLU A C 1
ATOM 2120 O O . GLU A 1 261 ? -16.781 -5.195 22.359 1 98 261 GLU A O 1
ATOM 2125 N N . ASP A 1 262 ? -14.914 -3.973 22.562 1 97.44 262 ASP A N 1
ATOM 2126 C CA . ASP A 1 262 ? -15.578 -2.898 23.281 1 97.44 262 ASP A CA 1
ATOM 2127 C C . ASP A 1 262 ? -16.625 -2.213 22.406 1 97.44 262 ASP A C 1
ATOM 2129 O O . ASP A 1 262 ? -17.625 -1.691 22.922 1 97.44 262 ASP A O 1
ATOM 2133 N N . PHE A 1 263 ? -16.422 -2.207 21.125 1 96.94 263 PHE A N 1
ATOM 2134 C CA . PHE A 1 263 ? -17.391 -1.649 20.188 1 96.94 263 PHE A CA 1
ATOM 2135 C C . PHE A 1 263 ? -18.5 -2.66 19.875 1 96.94 263 PHE A C 1
ATOM 2137 O O . PHE A 1 263 ? -19.391 -2.383 19.078 1 96.94 263 PHE A O 1
ATOM 2144 N N . GLY A 1 264 ? -18.391 -3.896 20.375 1 96 264 GLY A N 1
ATOM 2145 C CA . GLY A 1 264 ? -19.375 -4.945 20.156 1 96 264 GLY A CA 1
ATOM 2146 C C . GLY A 1 264 ? -19.078 -5.809 18.953 1 96 264 GLY A C 1
ATOM 2147 O O . GLY A 1 264 ? -19.953 -6.5 18.438 1 96 264 GLY A O 1
ATOM 2148 N N . VAL A 1 265 ? -17.812 -5.727 18.5 1 96.5 265 VAL A N 1
ATOM 2149 C CA . VAL A 1 265 ? -17.406 -6.465 17.312 1 96.5 265 VAL A CA 1
ATOM 2150 C C . VAL A 1 265 ? -16.391 -7.535 17.688 1 96.5 265 VAL A C 1
ATOM 2152 O O . VAL A 1 265 ? -15.359 -7.234 18.297 1 96.5 265 VAL A O 1
ATOM 2155 N N . VAL A 1 266 ? -16.656 -8.781 17.375 1 96.94 266 VAL A N 1
ATOM 2156 C CA . VAL A 1 266 ? -15.703 -9.852 17.625 1 96.94 266 VAL A CA 1
ATOM 2157 C C . VAL A 1 266 ? -14.898 -10.141 16.359 1 96.94 266 VAL A C 1
ATOM 2159 O O . VAL A 1 266 ? -15.422 -10.703 15.398 1 96.94 266 VAL A O 1
ATOM 2162 N N . PRO A 1 267 ? -13.656 -9.773 16.344 1 98.5 267 PRO A N 1
ATOM 2163 C CA . PRO A 1 267 ? -12.859 -10.031 15.148 1 98.5 267 PRO A CA 1
ATOM 2164 C C . PRO A 1 267 ? -12.492 -11.508 14.992 1 98.5 267 PRO A C 1
ATOM 2166 O O . PRO A 1 267 ? -12.586 -12.273 15.953 1 98.5 267 PRO A O 1
ATOM 2169 N N . ILE A 1 268 ? -12.227 -11.938 13.812 1 98.81 268 ILE A N 1
ATOM 2170 C CA . ILE A 1 268 ? -11.688 -13.258 13.523 1 98.81 268 ILE A CA 1
ATOM 2171 C C . ILE A 1 268 ? -10.164 -13.227 13.602 1 98.81 268 ILE A C 1
ATOM 2173 O O . ILE A 1 268 ? -9.516 -12.523 12.82 1 98.81 268 ILE A O 1
ATOM 2177 N N . MET A 1 269 ? -9.602 -13.945 14.555 1 98.62 269 MET A N 1
ATOM 2178 C CA . MET A 1 269 ? -8.148 -14 14.703 1 98.62 269 MET A CA 1
ATOM 2179 C C . MET A 1 269 ? -7.543 -15 13.727 1 98.62 269 MET A C 1
ATOM 2181 O O . MET A 1 269 ? -8 -16.141 13.641 1 98.62 269 MET A O 1
ATOM 2185 N N . LEU A 1 270 ? -6.562 -14.586 12.977 1 98.69 270 LEU A N 1
ATOM 2186 C CA . LEU A 1 270 ? -5.918 -15.43 11.977 1 98.69 270 LEU A CA 1
ATOM 2187 C C . LEU A 1 270 ? -4.422 -15.547 12.25 1 98.69 270 LEU A C 1
ATOM 2189 O O . LEU A 1 270 ? -3.682 -14.57 12.102 1 98.69 270 LEU A O 1
ATOM 2193 N N . LYS A 1 271 ? -4.008 -16.672 12.617 1 98 271 LYS A N 1
ATOM 2194 C CA . LYS A 1 271 ? -2.598 -16.984 12.812 1 98 271 LYS A CA 1
ATOM 2195 C C . LYS A 1 271 ? -2.188 -18.203 11.969 1 98 271 LYS A C 1
ATOM 2197 O O . LYS A 1 271 ? -2.912 -19.188 11.906 1 98 271 LYS A O 1
ATOM 2202 N N . GLY A 1 272 ? -1.039 -18.078 11.281 1 97.88 272 GLY A N 1
ATOM 2203 C CA . GLY A 1 272 ? -0.547 -19.203 10.508 1 97.88 272 GLY A CA 1
ATOM 2204 C C . GLY A 1 272 ? -0.043 -20.344 11.375 1 97.88 272 GLY A C 1
ATOM 2205 O O . GLY A 1 272 ? 0.306 -20.141 12.539 1 97.88 272 GLY A O 1
ATOM 2206 N N . GLU A 1 273 ? -0.057 -21.484 10.82 1 97.75 273 GLU A N 1
ATOM 2207 C CA . GLU A 1 273 ? 0.517 -22.656 11.461 1 97.75 273 GLU A CA 1
ATOM 2208 C C . GLU A 1 273 ? 1.746 -23.156 10.703 1 97.75 273 GLU A C 1
ATOM 2210 O O . GLU A 1 273 ? 1.78 -23.125 9.477 1 97.75 273 GLU A O 1
ATOM 2215 N N . GLY A 1 274 ? 2.725 -23.562 11.43 1 97.38 274 GLY A N 1
ATOM 2216 C CA . GLY A 1 274 ? 3.947 -24.078 10.844 1 97.38 274 GLY A CA 1
ATOM 2217 C C . GLY A 1 274 ? 5.199 -23.641 11.57 1 97.38 274 GLY A C 1
ATOM 2218 O O . GLY A 1 274 ? 5.164 -22.688 12.359 1 97.38 274 GLY A O 1
ATOM 2219 N N . ASN A 1 275 ? 6.332 -24.281 11.273 1 94.88 275 ASN A N 1
ATOM 2220 C CA . ASN A 1 275 ? 7.582 -24.047 11.984 1 94.88 275 ASN A CA 1
ATOM 2221 C C . ASN A 1 275 ? 8.352 -22.875 11.383 1 94.88 275 ASN A C 1
ATOM 2223 O O . ASN A 1 275 ? 9.078 -22.172 12.094 1 94.88 275 ASN A O 1
ATOM 2227 N N . SER A 1 276 ? 8.219 -22.75 10.102 1 96.62 276 SER A N 1
ATOM 2228 C CA . SER A 1 276 ? 8.945 -21.688 9.422 1 96.62 276 SER A CA 1
ATOM 2229 C C . SER A 1 276 ? 8.008 -20.547 9.008 1 96.62 276 SER A C 1
ATOM 2231 O O . SER A 1 276 ? 6.793 -20.734 8.969 1 96.62 276 SER A O 1
ATOM 2233 N N . TYR A 1 277 ? 8.602 -19.359 8.82 1 97.56 277 TYR A N 1
ATOM 2234 C CA . TYR A 1 277 ? 7.828 -18.219 8.336 1 97.56 277 TYR A CA 1
ATOM 2235 C C . TYR A 1 277 ? 7.102 -18.562 7.043 1 97.56 277 TYR A C 1
ATOM 2237 O O . TYR A 1 277 ? 5.93 -18.219 6.871 1 97.56 277 TYR A O 1
ATOM 2245 N N . LEU A 1 278 ? 7.809 -19.25 6.133 1 98.25 278 LEU A N 1
ATOM 2246 C CA . LEU A 1 278 ? 7.207 -19.641 4.863 1 98.25 278 LEU A CA 1
ATOM 2247 C C . LEU A 1 278 ? 6.008 -20.547 5.086 1 98.25 278 LEU A C 1
ATOM 2249 O O . LEU A 1 278 ? 4.957 -20.375 4.465 1 98.25 278 LEU A O 1
ATOM 2253 N N . ALA A 1 279 ? 6.145 -21.484 5.977 1 98.38 279 ALA A N 1
ATOM 2254 C CA . ALA A 1 279 ? 5.062 -22.422 6.27 1 98.38 279 ALA A CA 1
ATOM 2255 C C . ALA A 1 279 ? 3.844 -21.688 6.828 1 98.38 279 ALA A C 1
ATOM 2257 O O . ALA A 1 279 ? 2.717 -21.922 6.387 1 98.38 279 ALA A O 1
ATOM 2258 N N . ARG A 1 280 ? 4.086 -20.828 7.793 1 98.62 280 ARG A N 1
ATOM 2259 C CA . ARG A 1 280 ? 2.99 -20.062 8.391 1 98.62 280 ARG A CA 1
ATOM 2260 C C . ARG A 1 280 ? 2.314 -19.172 7.352 1 98.62 280 ARG A C 1
ATOM 2262 O O . ARG A 1 280 ? 1.087 -19.047 7.332 1 98.62 280 ARG A O 1
ATOM 2269 N N . SER A 1 281 ? 3.08 -18.578 6.488 1 98.56 281 SER A N 1
ATOM 2270 C CA . SER A 1 281 ? 2.561 -17.703 5.445 1 98.56 281 SER A CA 1
ATOM 2271 C C . SER A 1 281 ? 1.691 -18.4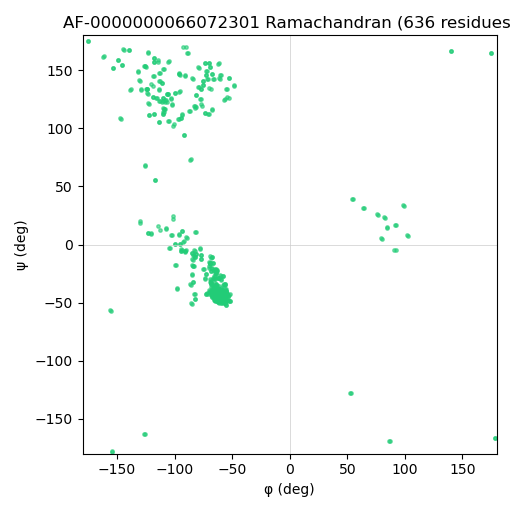69 4.457 1 98.56 281 SER A C 1
ATOM 2273 O O . SER A 1 281 ? 0.574 -18.047 4.145 1 98.56 281 SER A O 1
ATOM 2275 N N . LEU A 1 282 ? 2.199 -19.609 3.988 1 98.75 282 LEU A N 1
ATOM 2276 C CA . LEU A 1 282 ? 1.479 -20.375 2.982 1 98.75 282 LEU A CA 1
ATOM 2277 C C . LEU A 1 282 ? 0.219 -21 3.574 1 98.75 282 LEU A C 1
ATOM 2279 O O . LEU A 1 282 ? -0.782 -21.172 2.875 1 98.75 282 LEU A O 1
ATOM 2283 N N . TYR A 1 283 ? 0.273 -21.297 4.863 1 98.81 283 TYR A N 1
ATOM 2284 C CA . TYR A 1 283 ? -0.924 -21.734 5.57 1 98.81 283 TYR A CA 1
ATOM 2285 C C . TYR A 1 283 ? -2.043 -20.719 5.438 1 98.81 283 TYR A C 1
ATOM 2287 O O . TYR A 1 283 ? -3.174 -21.062 5.082 1 98.81 283 TYR A O 1
ATOM 2295 N N . LEU A 1 284 ? -1.743 -19.484 5.707 1 98.94 284 LEU A N 1
ATOM 2296 C CA . LEU A 1 284 ? -2.734 -18.406 5.664 1 98.94 284 LEU A CA 1
ATOM 2297 C C . LEU A 1 284 ? -3.189 -18.156 4.23 1 98.94 284 LEU A C 1
ATOM 2299 O O . LEU A 1 284 ? -4.348 -17.797 3.998 1 98.94 284 LEU A O 1
ATOM 2303 N N . VAL A 1 285 ? -2.266 -18.344 3.275 1 98.81 285 VAL A N 1
ATOM 2304 C CA . VAL A 1 285 ? -2.605 -18.203 1.863 1 98.81 285 VAL A CA 1
ATOM 2305 C C . VAL A 1 285 ? -3.621 -19.266 1.465 1 98.81 285 VAL A C 1
ATOM 2307 O O . VAL A 1 285 ? -4.633 -18.969 0.824 1 98.81 285 VAL A O 1
ATOM 2310 N N . HIS A 1 286 ? -3.312 -20.453 1.851 1 98.88 286 HIS A N 1
ATOM 2311 C CA . HIS A 1 286 ? -4.203 -21.562 1.527 1 98.88 286 HIS A CA 1
ATOM 2312 C C . HIS A 1 286 ? -5.566 -21.375 2.182 1 98.88 286 HIS A C 1
ATOM 2314 O O . HIS A 1 286 ? -6.598 -21.688 1.58 1 98.88 286 HIS A O 1
ATOM 2320 N N . LEU A 1 287 ? -5.598 -20.891 3.369 1 98.94 287 LEU A N 1
ATOM 2321 C CA . LEU A 1 287 ? -6.848 -20.594 4.059 1 98.94 287 LEU A CA 1
ATOM 2322 C C . LEU A 1 287 ? -7.668 -19.578 3.279 1 98.94 287 LEU A C 1
ATOM 2324 O O . LEU A 1 287 ? -8.883 -19.719 3.143 1 98.94 287 LEU A O 1
ATOM 2328 N N . ALA A 1 288 ? -7.027 -18.547 2.807 1 98.81 288 ALA A N 1
ATOM 2329 C CA . ALA A 1 288 ? -7.695 -17.531 1.995 1 98.81 288 ALA A CA 1
ATOM 2330 C C . ALA A 1 288 ? -8.383 -18.156 0.786 1 98.81 288 ALA A C 1
ATOM 2332 O O . ALA A 1 288 ? -9.477 -17.75 0.4 1 98.81 288 ALA A O 1
ATOM 2333 N N . ASP A 1 289 ? -7.637 -19.109 0.143 1 98.62 289 ASP A N 1
ATOM 2334 C CA . ASP A 1 289 ? -8.188 -19.766 -1.03 1 98.62 289 ASP A CA 1
ATOM 2335 C C . ASP A 1 289 ? -9.477 -20.516 -0.681 1 98.62 289 ASP A C 1
ATOM 2337 O O . ASP A 1 289 ? -10.492 -20.375 -1.374 1 98.62 289 ASP A O 1
ATOM 2341 N N . TRP A 1 290 ? -9.492 -21.234 0.386 1 98.81 290 TRP A N 1
ATOM 2342 C CA . TRP A 1 290 ? -10.672 -21.969 0.816 1 98.81 290 TRP A CA 1
ATOM 2343 C C . TRP A 1 290 ? -11.797 -21.016 1.206 1 98.81 290 TRP A C 1
ATOM 2345 O O . TRP A 1 290 ? -12.938 -21.172 0.773 1 98.81 290 TRP A O 1
ATOM 2355 N N . VAL A 1 291 ? -11.5 -20 2.002 1 98.94 291 VAL A N 1
ATOM 2356 C CA . VAL A 1 291 ? -12.5 -19.031 2.447 1 98.94 291 VAL A CA 1
ATOM 2357 C C . VAL A 1 291 ? -13.188 -18.406 1.235 1 98.94 291 VAL A C 1
ATOM 2359 O O . VAL A 1 291 ? -14.422 -18.344 1.186 1 98.94 291 VAL A O 1
ATOM 2362 N N . SER A 1 292 ? -12.414 -17.984 0.271 1 98.81 292 SER A N 1
ATOM 2363 C CA . SER A 1 292 ? -12.953 -17.266 -0.878 1 98.81 292 SER A CA 1
ATOM 2364 C C . SER A 1 292 ? -13.82 -18.188 -1.743 1 98.81 292 SER A C 1
ATOM 2366 O O . SER A 1 292 ? -14.836 -17.75 -2.291 1 98.81 292 SER A O 1
ATOM 2368 N N . VAL A 1 293 ? -13.438 -19.484 -1.898 1 98.62 293 VAL A N 1
ATOM 2369 C CA . VAL A 1 293 ? -14.195 -20.422 -2.705 1 98.62 293 VAL A CA 1
ATOM 2370 C C . VAL A 1 293 ? -15.508 -20.781 -1.998 1 98.62 293 VAL A C 1
ATOM 2372 O O . VAL A 1 293 ? -16.562 -20.812 -2.629 1 98.62 293 VAL A O 1
ATOM 2375 N N . PHE A 1 294 ? -15.469 -21 -0.681 1 98.81 294 PHE A N 1
ATOM 2376 C CA . PHE A 1 294 ? -16.688 -21.281 0.068 1 98.81 294 PHE A CA 1
ATOM 2377 C C . PHE A 1 294 ? -17.609 -20.078 0.082 1 98.81 294 PHE A C 1
ATOM 2379 O O . PHE A 1 294 ? -18.828 -20.219 0.024 1 98.81 294 PHE A O 1
ATOM 2386 N N . LEU A 1 295 ? -17.047 -18.906 0.177 1 98.75 295 LEU A N 1
ATOM 2387 C CA . LEU A 1 295 ? -17.844 -17.688 0.116 1 98.75 295 LEU A CA 1
ATOM 2388 C C . LEU A 1 295 ? -18.531 -17.547 -1.241 1 98.75 295 LEU A C 1
ATOM 2390 O O . LEU A 1 295 ? -19.672 -17.094 -1.322 1 98.75 295 LEU A O 1
ATOM 2394 N N . ALA A 1 296 ? -17.766 -17.906 -2.312 1 98.62 296 ALA A N 1
ATOM 2395 C CA . ALA A 1 296 ? -18.375 -17.922 -3.643 1 98.62 296 ALA A CA 1
ATOM 2396 C C . ALA A 1 296 ? -19.594 -18.828 -3.682 1 98.62 296 ALA A C 1
ATOM 2398 O O . ALA A 1 296 ? -20.641 -18.453 -4.23 1 98.62 296 ALA A O 1
ATOM 2399 N N . GLU A 1 297 ? -19.484 -19.969 -3.08 1 98.25 297 GLU A N 1
ATOM 2400 C CA . GLU A 1 297 ? -20.594 -20.922 -3.021 1 98.25 297 GLU A CA 1
ATOM 2401 C C . GLU A 1 297 ? -21.781 -20.328 -2.27 1 98.25 297 GLU A C 1
ATOM 2403 O O . GLU A 1 297 ? -22.922 -20.469 -2.699 1 98.25 297 GLU A O 1
ATOM 2408 N N . LEU A 1 298 ? -21.5 -19.719 -1.214 1 98.5 298 LEU A N 1
ATOM 2409 C CA . LEU A 1 298 ? -22.562 -19.109 -0.423 1 98.5 298 LEU A CA 1
ATOM 2410 C C . LEU A 1 298 ? -23.312 -18.062 -1.234 1 98.5 298 LEU A C 1
ATOM 2412 O O . LEU A 1 298 ? -24.547 -17.953 -1.131 1 98.5 298 LEU A O 1
ATOM 2416 N N . TYR A 1 299 ? -22.625 -17.297 -2.076 1 98.19 299 TYR A N 1
ATOM 2417 C CA . TYR A 1 299 ? -23.234 -16.234 -2.881 1 98.19 299 TYR A CA 1
ATOM 2418 C C . TYR A 1 299 ? -23.812 -16.812 -4.176 1 98.19 299 TYR A C 1
ATOM 2420 O O . TYR A 1 299 ? -24.484 -16.109 -4.926 1 98.19 299 TYR A O 1
ATOM 2428 N N . GLY A 1 300 ? -23.469 -18.047 -4.504 1 97.75 300 GLY A N 1
ATOM 2429 C CA . GLY A 1 300 ? -23.938 -18.688 -5.715 1 97.75 300 GLY A CA 1
ATOM 2430 C C . GLY A 1 300 ? -23.141 -18.297 -6.945 1 97.75 300 GLY A C 1
ATOM 2431 O O . GLY A 1 300 ? -23.656 -18.359 -8.07 1 97.75 300 GLY A O 1
ATOM 2432 N N . TYR A 1 301 ? -21.938 -17.875 -6.754 1 97.69 301 TYR A N 1
ATOM 2433 C CA . TYR A 1 301 ? -21.094 -17.5 -7.875 1 97.69 301 TYR A CA 1
ATOM 2434 C C . TYR A 1 301 ? -20.188 -18.656 -8.289 1 97.69 301 TYR A C 1
ATOM 2436 O O . TYR A 1 301 ? -19.75 -19.438 -7.441 1 97.69 301 TYR A O 1
ATOM 2444 N N . ASP A 1 302 ? -19.891 -18.781 -9.578 1 97.44 302 ASP A N 1
ATOM 2445 C CA . ASP A 1 302 ? -18.766 -19.562 -10.078 1 97.44 302 ASP A CA 1
ATOM 2446 C C . ASP A 1 302 ? -17.453 -18.812 -9.891 1 97.44 302 ASP A C 1
ATOM 2448 O O . ASP A 1 302 ? -17.266 -17.734 -10.445 1 97.44 302 ASP A O 1
ATOM 2452 N N . PRO A 1 303 ? -16.547 -19.406 -9.156 1 97.5 303 PRO A N 1
ATOM 2453 C CA . PRO A 1 303 ? -15.305 -18.703 -8.844 1 97.5 303 PRO A CA 1
ATOM 2454 C C . PRO A 1 303 ? -14.414 -18.516 -10.07 1 97.5 303 PRO A C 1
ATOM 2456 O O . PRO A 1 303 ? -13.531 -17.656 -10.07 1 97.5 303 PRO A O 1
ATOM 2459 N N . VAL A 1 304 ? -14.547 -19.141 -11.109 1 95.94 304 VAL A N 1
ATOM 2460 C CA . VAL A 1 304 ? -13.555 -19.281 -12.164 1 95.94 304 VAL A CA 1
ATOM 2461 C C . VAL A 1 304 ? -13.641 -18.078 -13.109 1 95.94 304 VAL A C 1
ATOM 2463 O O . VAL A 1 304 ? -12.633 -17.406 -13.367 1 95.94 304 VAL A O 1
ATOM 2466 N N . PRO A 1 305 ? -14.875 -17.766 -13.609 1 95.69 305 PRO A N 1
ATOM 2467 C CA . PRO A 1 305 ? -14.938 -16.656 -14.57 1 95.69 305 PRO A CA 1
ATOM 2468 C C . PRO A 1 305 ? -14.57 -15.312 -13.953 1 95.69 305 PRO A C 1
ATOM 2470 O O . PRO A 1 305 ? -14.922 -15.039 -12.805 1 95.69 305 PRO A O 1
ATOM 2473 N N . VAL A 1 306 ? -13.891 -14.516 -14.734 1 96.25 306 VAL A N 1
ATOM 2474 C CA . VAL A 1 306 ? -13.562 -13.148 -14.352 1 96.25 306 VAL A CA 1
ATOM 2475 C C . VAL A 1 306 ? -14.039 -12.18 -15.438 1 96.25 306 VAL A C 1
ATOM 2477 O O . VAL A 1 306 ? -13.234 -11.445 -16.016 1 96.25 306 VAL A O 1
ATOM 2480 N N . LYS A 1 307 ? -15.281 -12.062 -15.578 1 97.12 307 LYS A N 1
ATOM 2481 C CA . LYS A 1 307 ? -15.938 -11.43 -16.719 1 97.12 307 LYS A CA 1
ATOM 2482 C C . LYS A 1 307 ? -15.594 -9.945 -16.797 1 97.12 307 LYS A C 1
ATOM 2484 O O . LYS A 1 307 ? -15.336 -9.43 -17.891 1 97.12 307 LYS A O 1
ATOM 2489 N N . THR A 1 308 ? -15.656 -9.242 -15.672 1 98.31 308 THR A N 1
ATOM 2490 C CA . THR A 1 308 ? -15.359 -7.816 -15.672 1 98.31 308 THR A CA 1
ATOM 2491 C C . THR A 1 308 ? -13.914 -7.562 -16.094 1 98.31 308 THR A C 1
ATOM 2493 O O . THR A 1 308 ? -13.633 -6.621 -16.844 1 98.31 308 THR A O 1
ATOM 2496 N N . ILE A 1 309 ? -12.984 -8.359 -15.609 1 98.25 309 ILE A N 1
ATOM 2497 C CA . ILE A 1 309 ? -11.578 -8.242 -15.992 1 98.25 309 ILE A CA 1
ATOM 2498 C C . ILE A 1 309 ? -11.43 -8.484 -17.484 1 98.25 309 ILE A C 1
ATOM 2500 O O . ILE A 1 309 ? -10.719 -7.746 -18.172 1 98.25 309 ILE A O 1
ATOM 2504 N N . GLU A 1 310 ? -12.109 -9.516 -18 1 97.38 310 GLU A N 1
ATOM 2505 C CA . GLU A 1 310 ? -12.062 -9.82 -19.422 1 97.38 310 GLU A CA 1
ATOM 2506 C C . GLU A 1 310 ? -12.625 -8.672 -20.25 1 97.38 310 GLU A C 1
ATOM 2508 O O . GLU A 1 310 ? -12.078 -8.336 -21.312 1 97.38 310 GLU A O 1
ATOM 2513 N N . ARG A 1 311 ? -13.664 -8.125 -19.766 1 98 311 ARG A N 1
ATOM 2514 C CA . ARG A 1 311 ? -14.258 -6.977 -20.453 1 98 311 ARG A CA 1
ATOM 2515 C C . ARG A 1 311 ? -13.273 -5.812 -20.516 1 98 311 ARG A C 1
ATOM 2517 O O . ARG A 1 311 ? -13.156 -5.156 -21.547 1 98 311 ARG A O 1
ATOM 2524 N N . ILE A 1 312 ? -12.602 -5.535 -19.438 1 98.31 312 ILE A N 1
ATOM 2525 C CA . ILE A 1 312 ? -11.609 -4.465 -19.391 1 98.31 312 ILE A CA 1
ATOM 2526 C C . ILE A 1 312 ? -10.5 -4.73 -20.406 1 98.31 312 ILE A C 1
ATOM 2528 O O . ILE A 1 312 ? -10.094 -3.828 -21.141 1 98.31 312 ILE A O 1
ATOM 2532 N N . LYS A 1 313 ? -10.055 -5.949 -20.5 1 96.69 313 LYS A N 1
ATOM 2533 C CA . LYS A 1 313 ? -9.016 -6.324 -21.453 1 96.69 313 LYS A CA 1
ATOM 2534 C C . LYS A 1 313 ? -9.477 -6.098 -22.875 1 96.69 313 LYS A C 1
ATOM 2536 O O . LYS A 1 313 ? -8.711 -5.617 -23.719 1 96.69 313 LYS A O 1
ATOM 2541 N N . GLU A 1 314 ? -10.695 -6.441 -23.078 1 97.25 314 GLU A N 1
ATOM 2542 C CA . GLU A 1 314 ? -11.258 -6.262 -24.422 1 97.25 314 GLU A CA 1
ATOM 2543 C C . GLU A 1 314 ? -11.328 -4.785 -24.781 1 97.25 314 GLU A C 1
ATOM 2545 O O . GLU A 1 314 ? -11.008 -4.402 -25.922 1 97.25 314 GLU A O 1
ATOM 2550 N N . GLU A 1 315 ? -11.789 -3.986 -23.859 1 97.44 315 GLU A N 1
ATOM 2551 C CA . GLU A 1 315 ? -11.867 -2.549 -24.094 1 97.44 315 GLU A CA 1
ATOM 2552 C C . GLU A 1 315 ? -10.484 -1.958 -24.359 1 97.44 315 GLU A C 1
ATOM 2554 O O . GLU A 1 315 ? -10.328 -1.079 -25.203 1 97.44 315 GLU A O 1
ATOM 2559 N N . LEU A 1 316 ? -9.523 -2.424 -23.641 1 97.31 316 LEU A N 1
ATOM 2560 C CA . LEU A 1 316 ? -8.156 -1.942 -23.797 1 97.31 316 LEU A CA 1
ATOM 2561 C C . LEU A 1 316 ? -7.617 -2.309 -25.188 1 97.31 316 LEU A C 1
ATOM 2563 O O . LEU A 1 316 ? -6.898 -1.52 -25.797 1 97.31 316 LEU A O 1
ATOM 2567 N N . LYS A 1 317 ? -7.945 -3.488 -25.672 1 95.25 317 LYS A N 1
ATOM 2568 C CA . LYS A 1 317 ? -7.465 -3.984 -26.969 1 95.25 317 LYS A CA 1
ATOM 2569 C C . LYS A 1 317 ? -7.98 -3.121 -28.109 1 95.25 317 LYS A C 1
ATOM 2571 O O . LYS A 1 317 ? -7.336 -3.021 -29.156 1 95.25 317 LYS A O 1
ATOM 2576 N N . LYS A 1 318 ? -9.047 -2.477 -27.922 1 95 318 LYS A N 1
ATOM 2577 C CA . LYS A 1 318 ? -9.633 -1.626 -28.953 1 95 318 LYS A CA 1
ATOM 2578 C C . LYS A 1 318 ? -8.781 -0.378 -29.172 1 95 318 LYS A C 1
ATOM 2580 O O . LYS A 1 318 ? -8.922 0.297 -30.203 1 95 318 LYS A O 1
ATOM 2585 N N . HIS A 1 319 ? -7.945 -0.079 -28.219 1 89.56 319 HIS A N 1
ATOM 2586 C CA . HIS A 1 319 ? -7.133 1.131 -28.297 1 89.56 319 HIS A CA 1
ATOM 2587 C C . HIS A 1 319 ? -5.652 0.794 -28.406 1 89.56 319 HIS A C 1
ATOM 2589 O O . HIS A 1 319 ? -4.797 1.645 -28.156 1 89.56 319 HIS A O 1
ATOM 2595 N N . ALA A 1 320 ? -5.465 -0.472 -28.734 1 76.25 320 ALA A N 1
ATOM 2596 C CA . ALA A 1 320 ? -4.074 -0.899 -28.875 1 76.25 320 ALA A CA 1
ATOM 2597 C C . ALA A 1 320 ? -3.502 -0.499 -30.219 1 76.25 320 ALA A C 1
ATOM 2599 O O . ALA A 1 320 ? -4.223 -0.471 -31.219 1 76.25 320 ALA A O 1
ATOM 2600 N N . MET B 1 1 ? -16.531 23.5 15.273 1 86.31 1 MET B N 1
ATOM 2601 C CA . MET B 1 1 ? -16.547 23.469 13.812 1 86.31 1 MET B CA 1
ATOM 2602 C C . MET B 1 1 ? -15.914 24.719 13.227 1 86.31 1 MET B C 1
ATOM 2604 O O . MET B 1 1 ? -15.148 24.641 12.266 1 86.31 1 MET B O 1
ATOM 2608 N N . GLU B 1 2 ? -16.078 25.797 13.875 1 86.75 2 GLU B N 1
ATOM 2609 C CA . GLU B 1 2 ? -15.539 27.047 13.336 1 86.75 2 GLU B CA 1
ATOM 2610 C C . GLU B 1 2 ? -14.008 27.016 13.328 1 86.75 2 GLU B C 1
ATOM 2612 O O . GLU B 1 2 ? -13.383 27.453 12.359 1 86.75 2 GLU B O 1
ATOM 2617 N N . GLU B 1 3 ? -13.43 26.531 14.344 1 89.19 3 GLU B N 1
ATOM 2618 C CA . GLU B 1 3 ? -11.977 26.453 14.43 1 89.19 3 GLU B CA 1
ATOM 2619 C C . GLU B 1 3 ? -11.414 25.516 13.359 1 89.19 3 GLU B C 1
ATOM 2621 O O . GLU B 1 3 ? -10.367 25.797 12.773 1 89.19 3 GLU B O 1
ATOM 2626 N N . VAL B 1 4 ? -12.141 24.453 13.109 1 94.56 4 VAL B N 1
ATOM 2627 C CA . VAL B 1 4 ? -11.703 23.5 12.094 1 94.56 4 VAL B CA 1
ATOM 2628 C C . VAL B 1 4 ? -11.805 24.125 10.711 1 94.56 4 VAL B C 1
ATOM 2630 O O . VAL B 1 4 ? -10.914 23.969 9.875 1 94.56 4 VAL B O 1
ATOM 2633 N N . TYR B 1 5 ? -12.906 24.906 10.477 1 95.88 5 TYR B N 1
ATOM 2634 C CA . TYR B 1 5 ? -13.07 25.594 9.203 1 95.88 5 TYR B CA 1
ATOM 2635 C C . TYR B 1 5 ? -11.914 26.547 8.953 1 95.88 5 TYR B C 1
ATOM 2637 O O . TYR B 1 5 ? -11.391 26.625 7.836 1 95.88 5 TYR B O 1
ATOM 2645 N N . LYS B 1 6 ? -11.508 27.203 9.984 1 95.19 6 LYS B N 1
ATOM 2646 C CA . LYS B 1 6 ? -10.422 28.172 9.859 1 95.19 6 LYS B CA 1
ATOM 2647 C C . LYS B 1 6 ? -9.109 27.469 9.5 1 95.19 6 LYS B C 1
ATOM 2649 O O . LYS B 1 6 ? -8.344 27.984 8.68 1 95.19 6 LYS B O 1
ATOM 2654 N N . VAL B 1 7 ? -8.883 26.406 10.125 1 95.56 7 VAL B N 1
ATOM 2655 C CA . VAL B 1 7 ? -7.652 25.656 9.883 1 95.56 7 VAL B CA 1
ATOM 2656 C C . VAL B 1 7 ? -7.641 25.125 8.445 1 95.56 7 VAL B C 1
ATOM 2658 O O . VAL B 1 7 ? -6.625 25.219 7.754 1 95.56 7 VAL B O 1
ATOM 2661 N N . VAL B 1 8 ? -8.758 24.547 8.016 1 97.62 8 VAL B N 1
ATOM 2662 C CA . VAL B 1 8 ? -8.867 24 6.668 1 97.62 8 VAL B CA 1
ATOM 2663 C C . VAL B 1 8 ? -8.742 25.125 5.641 1 97.62 8 VAL B C 1
ATOM 2665 O O . VAL B 1 8 ? -8.062 24.984 4.625 1 97.62 8 VAL B O 1
ATOM 2668 N N . GLU B 1 9 ? -9.391 26.25 5.934 1 97.06 9 GLU B N 1
ATOM 2669 C CA . GLU B 1 9 ? -9.328 27.406 5.047 1 97.06 9 GLU B CA 1
ATOM 2670 C C . GLU B 1 9 ? -7.898 27.922 4.926 1 97.06 9 GLU B C 1
ATOM 2672 O O . GLU B 1 9 ? -7.488 28.391 3.863 1 97.06 9 GLU B O 1
ATOM 2677 N N . GLY B 1 10 ? -7.148 27.891 6.008 1 96.44 10 GLY B N 1
ATOM 2678 C CA . GLY B 1 10 ? -5.805 28.438 6.062 1 96.44 10 GLY B CA 1
ATOM 2679 C C . GLY B 1 10 ? -4.75 27.5 5.504 1 96.44 10 GLY B C 1
ATOM 2680 O O . GLY B 1 10 ? -3.553 27.766 5.629 1 96.44 10 GLY B O 1
ATOM 2681 N N . PHE B 1 11 ? -5.176 26.391 4.832 1 98.06 11 PHE B N 1
ATOM 2682 C CA . PHE B 1 11 ? -4.262 25.391 4.312 1 98.06 11 PHE B CA 1
ATOM 2683 C C . PHE B 1 11 ? -3.215 26.016 3.404 1 98.06 11 PHE B C 1
ATOM 2685 O O . PHE B 1 11 ? -2.031 25.688 3.486 1 98.06 11 PHE B O 1
ATOM 2692 N N . TYR B 1 12 ? -3.609 26.984 2.521 1 97.31 12 TYR B N 1
ATOM 2693 C CA . TYR B 1 12 ? -2.691 27.594 1.562 1 97.31 12 TYR B CA 1
ATOM 2694 C C . TYR B 1 12 ? -1.618 28.406 2.271 1 97.31 12 TYR B C 1
ATOM 2696 O O . TYR B 1 12 ? -0.518 28.594 1.744 1 97.31 12 TYR B O 1
ATOM 2704 N N . ASN B 1 13 ? -1.843 28.859 3.523 1 96.44 13 ASN B N 1
ATOM 2705 C CA . ASN B 1 13 ? -0.893 29.672 4.281 1 96.44 13 ASN B CA 1
ATOM 2706 C C . ASN B 1 13 ? 0.242 28.812 4.844 1 96.44 13 ASN B C 1
ATOM 2708 O O . ASN B 1 13 ? 1.233 29.344 5.344 1 96.44 13 ASN B O 1
ATOM 2712 N N . GLN B 1 14 ? 0.133 27.5 4.746 1 97.88 14 GLN B N 1
ATOM 2713 C CA . GLN B 1 14 ? 1.097 26.609 5.387 1 97.88 14 GLN B CA 1
ATOM 2714 C C . GLN B 1 14 ? 2.332 26.422 4.512 1 97.88 14 GLN B C 1
ATOM 2716 O O . GLN B 1 14 ? 3.322 25.828 4.949 1 97.88 14 GLN B O 1
ATOM 2721 N N . PHE B 1 15 ? 2.291 26.891 3.293 1 98.06 15 PHE B N 1
ATOM 2722 C CA . PHE B 1 15 ? 3.383 26.672 2.354 1 98.06 15 PHE B CA 1
ATOM 2723 C C . PHE B 1 15 ? 4.246 27.922 2.217 1 98.06 15 PHE B C 1
ATOM 2725 O O . PHE B 1 15 ? 3.748 28.984 1.864 1 98.06 15 PHE B O 1
ATOM 2732 N N . GLU B 1 16 ? 5.48 27.781 2.535 1 96.5 16 GLU B N 1
ATOM 2733 C CA . GLU B 1 16 ? 6.461 28.859 2.42 1 96.5 16 GLU B CA 1
ATOM 2734 C C . GLU B 1 16 ? 7.781 28.344 1.858 1 96.5 16 GLU B C 1
ATOM 2736 O O . GLU B 1 16 ? 8.273 27.297 2.277 1 96.5 16 GLU B O 1
ATOM 2741 N N . TRP B 1 17 ? 8.328 29.094 0.871 1 98.06 17 TRP B N 1
ATOM 2742 C CA . TRP B 1 17 ? 9.617 28.719 0.309 1 98.06 17 TRP B CA 1
ATOM 2743 C C . TRP B 1 17 ? 10.758 29.109 1.242 1 98.06 17 TRP B C 1
ATOM 2745 O O . TRP B 1 17 ? 10.742 30.203 1.821 1 98.06 17 TRP B O 1
ATOM 2755 N N . GLU B 1 18 ? 11.656 28.266 1.461 1 98.25 18 GLU B N 1
ATOM 2756 C CA . GLU B 1 18 ? 12.883 28.453 2.229 1 98.25 18 GLU B CA 1
ATOM 2757 C C . GLU B 1 18 ? 14.102 27.969 1.459 1 98.25 18 GLU B C 1
ATOM 2759 O O . GLU B 1 18 ? 14.031 26.953 0.763 1 98.25 18 GLU B O 1
ATOM 2764 N N . ASP B 1 19 ? 15.227 28.688 1.547 1 97.81 19 ASP B N 1
ATOM 2765 C CA . ASP B 1 19 ? 16.453 28.281 0.878 1 97.81 19 ASP B CA 1
ATOM 2766 C C . ASP B 1 19 ? 17.266 27.312 1.748 1 97.81 19 ASP B C 1
ATOM 2768 O O . ASP B 1 19 ? 18.344 27.656 2.227 1 97.81 19 ASP B O 1
ATOM 2772 N N . ILE B 1 20 ? 16.766 26.078 1.851 1 98.44 20 ILE B N 1
ATOM 2773 C CA . ILE B 1 20 ? 17.406 25.109 2.734 1 98.44 20 ILE B CA 1
ATOM 2774 C C . ILE B 1 20 ? 17.641 23.797 1.991 1 98.44 20 ILE B C 1
ATOM 2776 O O . ILE B 1 20 ? 17.812 22.75 2.613 1 98.44 20 ILE B O 1
ATOM 2780 N N . ALA B 1 21 ? 17.625 23.797 0.697 1 98.62 21 ALA B N 1
ATOM 2781 C CA . ALA B 1 21 ? 17.766 22.609 -0.13 1 98.62 21 ALA B CA 1
ATOM 2782 C C . ALA B 1 21 ? 19.047 21.844 0.218 1 98.62 21 ALA B C 1
ATOM 2784 O O . ALA B 1 21 ? 20.109 22.438 0.406 1 98.62 21 ALA B O 1
ATOM 2785 N N . LYS B 1 22 ? 18.906 20.594 0.353 1 98.44 22 LYS B N 1
ATOM 2786 C CA . LYS B 1 22 ? 20.047 19.719 0.597 1 98.44 22 LYS B CA 1
ATOM 2787 C C . LYS B 1 22 ? 20.641 19.203 -0.714 1 98.44 22 LYS B C 1
ATOM 2789 O O . LYS B 1 22 ? 19.906 19.047 -1.702 1 98.44 22 LYS B O 1
ATOM 2794 N N . ASP B 1 23 ? 21.969 19.047 -0.721 1 98.31 23 ASP B N 1
ATOM 2795 C CA . ASP B 1 23 ? 22.594 18.312 -1.812 1 98.31 23 ASP B CA 1
ATOM 2796 C C . ASP B 1 23 ? 22.266 16.812 -1.71 1 98.31 23 ASP B C 1
ATOM 2798 O O . ASP B 1 23 ? 22.734 16.141 -0.79 1 98.31 23 ASP B O 1
ATOM 2802 N N . LEU B 1 24 ? 21.5 16.297 -2.621 1 98.25 24 LEU B N 1
ATOM 2803 C CA . LEU B 1 24 ? 21.047 14.906 -2.574 1 98.25 24 LEU B CA 1
ATOM 2804 C C . LEU B 1 24 ? 22.016 13.984 -3.295 1 98.25 24 LEU B C 1
ATOM 2806 O O . LEU B 1 24 ? 21.891 12.758 -3.232 1 98.25 24 LEU B O 1
ATOM 2810 N N . THR B 1 25 ? 23.031 14.492 -3.934 1 97.62 25 THR B N 1
ATOM 2811 C CA . THR B 1 25 ? 23.891 13.773 -4.855 1 97.62 25 THR B CA 1
ATOM 2812 C C . THR B 1 25 ? 24.672 12.68 -4.125 1 97.62 25 THR B C 1
ATOM 2814 O O . THR B 1 25 ? 24.875 11.586 -4.668 1 97.62 25 THR B O 1
ATOM 2817 N N . PRO B 1 26 ? 25 12.922 -2.902 1 97.75 26 PRO B N 1
ATOM 2818 C CA . PRO B 1 26 ? 25.844 11.914 -2.25 1 97.75 26 PRO B CA 1
ATOM 2819 C C . PRO B 1 26 ? 25.062 10.68 -1.811 1 97.75 26 PRO B C 1
ATOM 2821 O O . PRO B 1 26 ? 25.656 9.656 -1.457 1 97.75 26 PRO B O 1
ATOM 2824 N N . TYR B 1 27 ? 23.812 10.727 -1.812 1 98.06 27 TYR B N 1
ATOM 2825 C CA . TYR B 1 27 ? 23 9.656 -1.235 1 98.06 27 TYR B CA 1
ATOM 2826 C C . TYR B 1 27 ? 22.547 8.672 -2.307 1 98.06 27 TYR B C 1
ATOM 2828 O O . TYR B 1 27 ? 22.281 9.062 -3.447 1 98.06 27 TYR B O 1
ATOM 2836 N N . LYS B 1 28 ? 22.438 7.445 -1.911 1 97.06 28 LYS B N 1
ATOM 2837 C CA . LYS B 1 28 ? 21.953 6.422 -2.84 1 97.06 28 LYS B CA 1
ATOM 2838 C C . LYS B 1 28 ? 20.438 6.379 -2.887 1 97.06 28 LYS B C 1
ATOM 2840 O O . LYS B 1 28 ? 19.859 5.844 -3.832 1 97.06 28 LYS B O 1
ATOM 2845 N N . GLY B 1 29 ? 19.781 6.934 -1.889 1 98.25 29 GLY B N 1
ATOM 2846 C CA . GLY B 1 29 ? 18.328 6.988 -1.787 1 98.25 29 GLY B CA 1
ATOM 2847 C C . GLY B 1 29 ? 17.844 7.789 -0.593 1 98.25 29 GLY B C 1
ATOM 2848 O O . GLY B 1 29 ? 18.656 8.305 0.183 1 98.25 29 GLY B O 1
ATOM 2849 N N . ILE B 1 30 ? 16.625 7.953 -0.51 1 98.88 30 ILE B N 1
ATOM 2850 C CA . ILE B 1 30 ? 16.016 8.734 0.562 1 98.88 30 ILE B CA 1
ATOM 2851 C C . ILE B 1 30 ? 14.984 7.883 1.303 1 98.88 30 ILE B C 1
ATOM 2853 O O . ILE B 1 30 ? 14.211 7.145 0.68 1 98.88 30 ILE B O 1
ATOM 2857 N N . VAL B 1 31 ? 15.008 7.898 2.625 1 98.94 31 VAL B N 1
ATOM 2858 C CA . VAL B 1 31 ? 14.062 7.18 3.475 1 98.94 31 VAL B CA 1
ATOM 2859 C C . VAL B 1 31 ? 13.234 8.172 4.285 1 98.94 31 VAL B C 1
ATOM 2861 O O . VAL B 1 31 ? 13.789 9.039 4.973 1 98.94 31 VAL B O 1
ATOM 2864 N N . PHE B 1 32 ? 11.938 8.055 4.203 1 98.94 32 PHE B N 1
ATOM 2865 C CA . PHE B 1 32 ? 1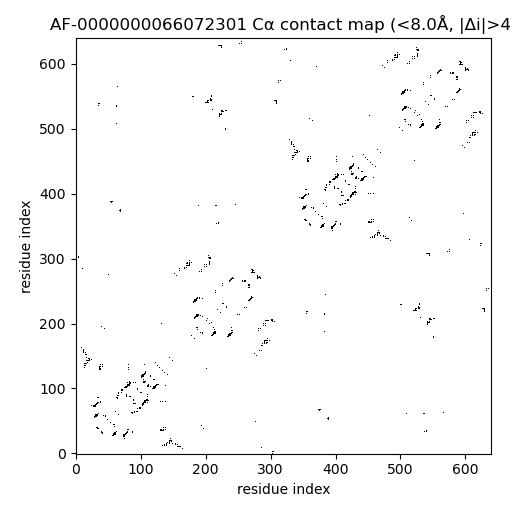1.016 8.875 4.98 1 98.94 32 PHE B CA 1
ATOM 2866 C C . PHE B 1 32 ? 10.336 8.047 6.062 1 98.94 32 PHE B C 1
ATOM 2868 O O . PHE B 1 32 ? 9.562 7.141 5.762 1 98.94 32 PHE B O 1
ATOM 2875 N N . CYS B 1 33 ? 10.586 8.406 7.309 1 98.94 33 CYS B N 1
ATOM 2876 C CA . CYS B 1 33 ? 9.969 7.719 8.438 1 98.94 33 CYS B CA 1
ATOM 2877 C C . CYS B 1 33 ? 8.883 8.578 9.07 1 98.94 33 CYS B C 1
ATOM 2879 O O . CYS B 1 33 ? 9.102 9.758 9.344 1 98.94 33 CYS B O 1
ATOM 2881 N N . GLY B 1 34 ? 7.754 8.062 9.266 1 98.75 34 GLY B N 1
ATOM 2882 C CA . GLY B 1 34 ? 6.629 8.742 9.883 1 98.75 34 GLY B CA 1
ATOM 2883 C C . GLY B 1 34 ? 5.355 7.922 9.875 1 98.75 34 GLY B C 1
ATOM 2884 O O . GLY B 1 34 ? 5.25 6.941 9.133 1 98.75 34 GLY B O 1
ATOM 2885 N N . MET B 1 35 ? 4.391 8.305 10.648 1 98.5 35 MET B N 1
ATOM 2886 C CA . MET B 1 35 ? 3.104 7.625 10.734 1 98.5 35 MET B CA 1
ATOM 2887 C C . MET B 1 35 ? 1.955 8.594 10.484 1 98.5 35 MET B C 1
ATOM 2889 O O . MET B 1 35 ? 2.096 9.797 10.711 1 98.5 35 MET B O 1
ATOM 2893 N N . GLY B 1 36 ? 0.829 8.086 10.008 1 97.81 36 GLY B N 1
ATOM 2894 C CA . GLY B 1 36 ? -0.388 8.875 9.906 1 97.81 36 GLY B CA 1
ATOM 2895 C C . GLY B 1 36 ? -0.191 10.18 9.156 1 97.81 36 GLY B C 1
ATOM 2896 O O . GLY B 1 36 ? 0.339 10.195 8.047 1 97.81 36 GLY B O 1
ATOM 2897 N N . GLY B 1 37 ? -0.63 11.227 9.82 1 97 37 GLY B N 1
ATOM 2898 C CA . GLY B 1 37 ? -0.521 12.555 9.227 1 97 37 GLY B CA 1
ATOM 2899 C C . GLY B 1 37 ? 0.909 12.953 8.922 1 97 37 GLY B C 1
ATOM 2900 O O . GLY B 1 37 ? 1.158 13.711 7.98 1 97 37 GLY B O 1
ATOM 2901 N N . SER B 1 38 ? 1.836 12.469 9.672 1 98.25 38 SER B N 1
ATOM 2902 C CA . SER B 1 38 ? 3.244 12.742 9.406 1 98.25 38 SER B CA 1
ATOM 2903 C C . SER B 1 38 ? 3.809 11.789 8.367 1 98.25 38 SER B C 1
ATOM 2905 O O . SER B 1 38 ? 4.684 12.156 7.578 1 98.25 38 SER B O 1
ATOM 2907 N N . GLY B 1 39 ? 3.252 10.578 8.414 1 97.88 39 GLY B N 1
ATOM 2908 C CA . GLY B 1 39 ? 3.738 9.555 7.504 1 97.88 39 GLY B CA 1
ATOM 2909 C C . GLY B 1 39 ? 3.406 9.836 6.051 1 97.88 39 GLY B C 1
ATOM 2910 O O . GLY B 1 39 ? 4.195 9.531 5.156 1 97.88 39 GLY B O 1
ATOM 2911 N N . ILE B 1 40 ? 2.289 10.438 5.809 1 98.25 40 ILE B N 1
ATOM 2912 C CA . ILE B 1 40 ? 1.812 10.703 4.453 1 98.25 40 ILE B CA 1
ATOM 2913 C C . ILE B 1 40 ? 2.762 11.672 3.754 1 98.25 40 ILE B C 1
ATOM 2915 O O . ILE B 1 40 ? 2.809 11.727 2.523 1 98.25 40 ILE B O 1
ATOM 2919 N N . ILE B 1 41 ? 3.555 12.43 4.535 1 98.69 41 ILE B N 1
ATOM 2920 C CA . ILE B 1 41 ? 4.504 13.391 3.979 1 98.69 41 ILE B CA 1
ATOM 2921 C C . ILE B 1 41 ? 5.523 12.656 3.105 1 98.69 41 ILE B C 1
ATOM 2923 O O . ILE B 1 41 ? 5.863 13.125 2.016 1 98.69 41 ILE B O 1
ATOM 2927 N N . GLY B 1 42 ? 5.969 11.516 3.6 1 98.69 42 GLY B N 1
ATOM 2928 C CA . GLY B 1 42 ? 6.91 10.727 2.822 1 98.69 42 GLY B CA 1
ATOM 2929 C C . GLY B 1 42 ? 6.332 10.242 1.506 1 98.69 42 GLY B C 1
ATOM 2930 O O . GLY B 1 42 ? 7.02 10.242 0.482 1 98.69 42 GLY B O 1
ATOM 2931 N N . SER B 1 43 ? 5.082 9.828 1.544 1 98.38 43 SER B N 1
ATOM 2932 C CA . SER B 1 43 ? 4.414 9.383 0.324 1 98.38 43 SER B CA 1
ATOM 2933 C C . SER B 1 43 ? 4.301 10.523 -0.688 1 98.38 43 SER B C 1
ATOM 2935 O O . SER B 1 43 ? 4.547 10.32 -1.88 1 98.38 43 SER B O 1
ATOM 2937 N N . PHE B 1 44 ? 3.975 11.672 -0.192 1 98.56 44 PHE B N 1
ATOM 2938 C CA . PHE B 1 44 ? 3.857 12.844 -1.048 1 98.56 44 PHE B CA 1
ATOM 2939 C C . PHE B 1 44 ? 5.207 13.211 -1.658 1 98.56 44 PHE B C 1
ATOM 2941 O O . PHE B 1 44 ? 5.312 13.414 -2.869 1 98.56 44 PHE B O 1
ATOM 2948 N N . ALA B 1 45 ? 6.191 13.242 -0.834 1 98.75 45 ALA B N 1
ATOM 2949 C CA . ALA B 1 45 ? 7.531 13.617 -1.277 1 98.75 45 ALA B CA 1
ATOM 2950 C C . ALA B 1 45 ? 8.07 12.617 -2.295 1 98.75 45 ALA B C 1
ATOM 2952 O O . ALA B 1 45 ? 8.664 13.008 -3.305 1 98.75 45 ALA B O 1
ATOM 2953 N N . SER B 1 46 ? 7.84 11.375 -2 1 98.25 46 SER B N 1
ATOM 2954 C CA . SER B 1 46 ? 8.289 10.32 -2.908 1 98.25 46 SER B CA 1
ATOM 2955 C C . SER B 1 46 ? 7.648 10.469 -4.285 1 98.25 46 SER B C 1
ATOM 2957 O O . SER B 1 46 ? 8.336 10.391 -5.305 1 98.25 46 SER B O 1
ATOM 2959 N N . LYS B 1 47 ? 6.336 10.664 -4.297 1 97.44 47 LYS B N 1
ATOM 2960 C CA . LYS B 1 47 ? 5.629 10.797 -5.566 1 97.44 47 LYS B CA 1
ATOM 2961 C C . LYS B 1 47 ? 6.055 12.062 -6.305 1 97.44 47 LYS B C 1
ATOM 2963 O O . LYS B 1 47 ? 6.184 12.055 -7.531 1 97.44 47 LYS B O 1
ATOM 2968 N N . TRP B 1 48 ? 6.227 13.125 -5.59 1 98.12 48 TRP B N 1
ATOM 2969 C CA . TRP B 1 48 ? 6.688 14.383 -6.168 1 98.12 48 TRP B CA 1
ATOM 2970 C C . TRP B 1 48 ? 8.055 14.211 -6.828 1 98.12 48 TRP B C 1
ATOM 2972 O O . TRP B 1 48 ? 8.266 14.664 -7.957 1 98.12 48 TRP B O 1
ATOM 2982 N N . LEU B 1 49 ? 8.984 13.547 -6.148 1 97.94 49 LEU B N 1
ATOM 2983 C CA . LEU B 1 49 ? 10.305 13.266 -6.691 1 97.94 49 LEU B CA 1
ATOM 2984 C C . LEU B 1 49 ? 10.211 12.398 -7.941 1 97.94 49 LEU B C 1
ATOM 2986 O O . LEU B 1 49 ? 10.898 12.656 -8.938 1 97.94 49 LEU B O 1
ATOM 2990 N N . GLU B 1 50 ? 9.375 11.398 -7.816 1 94.69 50 GLU B N 1
ATOM 2991 C CA . GLU B 1 50 ? 9.188 10.516 -8.961 1 94.69 50 GLU B CA 1
ATOM 2992 C C . GLU B 1 50 ? 8.695 11.281 -10.18 1 94.69 50 GLU B C 1
ATOM 2994 O O . GLU B 1 50 ? 9.188 11.07 -11.297 1 94.69 50 GLU B O 1
ATOM 2999 N N . HIS B 1 51 ? 7.711 12.117 -9.961 1 93.81 51 HIS B N 1
ATOM 3000 C CA . HIS B 1 51 ? 7.168 12.922 -11.047 1 93.81 51 HIS B CA 1
ATOM 3001 C C . HIS B 1 51 ? 8.25 13.789 -11.688 1 93.81 51 HIS B C 1
ATOM 3003 O O . HIS B 1 51 ? 8.203 14.055 -12.891 1 93.81 51 HIS B O 1
ATOM 3009 N N . ARG B 1 52 ? 9.25 14.117 -10.906 1 94.19 52 ARG B N 1
ATOM 3010 C CA . ARG B 1 52 ? 10.336 14.953 -11.383 1 94.19 52 ARG B CA 1
ATOM 3011 C C . ARG B 1 52 ? 11.492 14.102 -11.906 1 94.19 52 ARG B C 1
ATOM 3013 O O . ARG B 1 52 ? 12.609 14.602 -12.078 1 94.19 52 ARG B O 1
ATOM 3020 N N . SER B 1 53 ? 11.328 12.859 -12.086 1 93.12 53 SER B N 1
ATOM 3021 C CA . SER B 1 53 ? 12.266 11.898 -12.656 1 93.12 53 SER B CA 1
ATOM 3022 C C . SER B 1 53 ? 13.516 11.758 -11.789 1 93.12 53 SER B C 1
ATOM 3024 O O . SER B 1 53 ? 14.625 11.609 -12.305 1 93.12 53 SER B O 1
ATOM 3026 N N . PHE B 1 54 ? 13.266 11.953 -10.469 1 96 54 PHE B N 1
ATOM 3027 C CA . PHE B 1 54 ? 14.344 11.648 -9.531 1 96 54 PHE B CA 1
ATOM 3028 C C . PHE B 1 54 ? 14.867 10.234 -9.75 1 96 54 PHE B C 1
ATOM 3030 O O . PHE B 1 54 ? 14.094 9.273 -9.773 1 96 54 PHE B O 1
ATOM 3037 N N . ASN B 1 55 ? 16.125 10.055 -9.953 1 96.25 55 ASN B N 1
ATOM 3038 C CA . ASN B 1 55 ? 16.656 8.789 -10.453 1 96.25 55 ASN B CA 1
ATOM 3039 C C . ASN B 1 55 ? 17.266 7.953 -9.328 1 96.25 55 ASN B C 1
ATOM 3041 O O . ASN B 1 55 ? 18.219 7.199 -9.547 1 96.25 55 ASN B O 1
ATOM 3045 N N . LYS B 1 56 ? 16.828 8.164 -8.094 1 97.94 56 LYS B N 1
ATOM 3046 C CA . LYS B 1 56 ? 17.219 7.344 -6.949 1 97.94 56 LYS B CA 1
ATOM 3047 C C . LYS B 1 56 ? 16 6.812 -6.211 1 97.94 56 LYS B C 1
ATOM 3049 O O . LYS B 1 56 ? 14.922 7.398 -6.289 1 97.94 56 LYS B O 1
ATOM 3054 N N . PRO B 1 57 ? 16.141 5.699 -5.547 1 98.12 57 PRO B N 1
ATOM 3055 C CA . PRO B 1 57 ? 14.977 5.129 -4.871 1 98.12 57 PRO B CA 1
ATOM 3056 C C . PRO B 1 57 ? 14.578 5.91 -3.619 1 98.12 57 PRO B C 1
ATOM 3058 O O . PRO B 1 57 ? 15.438 6.492 -2.953 1 98.12 57 PRO B O 1
ATOM 3061 N N . THR B 1 58 ? 13.352 5.969 -3.363 1 98.5 58 THR B N 1
ATOM 3062 C CA . THR B 1 58 ? 12.789 6.508 -2.127 1 98.5 58 THR B CA 1
ATOM 3063 C C . THR B 1 58 ? 12 5.434 -1.38 1 98.5 58 THR B C 1
ATOM 3065 O O . THR B 1 58 ? 11.414 4.543 -1.998 1 98.5 58 THR B O 1
ATOM 3068 N N . PHE B 1 59 ? 12.047 5.469 -0.062 1 98.38 59 PHE B N 1
ATOM 3069 C CA . PHE B 1 59 ? 11.352 4.516 0.798 1 98.38 59 PHE B CA 1
ATOM 3070 C C . PHE B 1 59 ? 10.531 5.242 1.856 1 98.38 59 PHE B C 1
ATOM 3072 O O . PHE B 1 59 ? 10.977 6.242 2.422 1 98.38 59 PHE B O 1
ATOM 3079 N N . VAL B 1 60 ? 9.336 4.84 2.021 1 98.56 60 VAL B N 1
ATOM 3080 C CA . VAL B 1 60 ? 8.477 5.336 3.094 1 98.56 60 VAL B CA 1
ATOM 3081 C C . VAL B 1 60 ? 8.312 4.262 4.164 1 98.56 60 VAL B C 1
ATOM 3083 O O . VAL B 1 60 ? 7.844 3.158 3.873 1 98.56 60 VAL B O 1
ATOM 3086 N N . VAL B 1 61 ? 8.672 4.582 5.371 1 98.62 61 VAL B N 1
ATOM 3087 C CA . VAL B 1 61 ? 8.641 3.623 6.473 1 98.62 61 VAL B CA 1
ATOM 3088 C C . VAL B 1 61 ? 7.535 3.994 7.453 1 98.62 61 VAL B C 1
ATOM 3090 O O . VAL B 1 61 ? 7.609 5.031 8.117 1 98.62 61 VAL B O 1
ATOM 3093 N N . LYS B 1 62 ? 6.523 3.168 7.516 1 98.38 62 LYS B N 1
ATOM 3094 C CA . LYS B 1 62 ? 5.406 3.297 8.453 1 98.38 62 LYS B CA 1
ATOM 3095 C C . LYS B 1 62 ? 5.352 2.111 9.406 1 98.38 62 LYS B C 1
ATOM 3097 O O . LYS B 1 62 ? 4.328 1.434 9.508 1 98.38 62 LYS B O 1
ATOM 3102 N N . ASP B 1 63 ? 6.461 1.908 10.062 1 97.81 63 ASP B N 1
ATOM 3103 C CA . ASP B 1 63 ? 6.656 0.769 10.953 1 97.81 63 ASP B CA 1
ATOM 3104 C C . ASP B 1 63 ? 7.707 1.081 12.023 1 97.81 63 ASP B C 1
ATOM 3106 O O . ASP B 1 63 ? 8.203 2.205 12.094 1 97.81 63 ASP B O 1
ATOM 3110 N N . TYR B 1 64 ? 8.008 0.097 12.898 1 98.06 64 TYR B N 1
ATOM 3111 C CA . TYR B 1 64 ? 8.93 0.283 14.008 1 98.06 64 TYR B CA 1
ATOM 3112 C C . TYR B 1 64 ? 10.375 0.109 13.555 1 98.06 64 TYR B C 1
ATOM 3114 O O . TYR B 1 64 ? 11.305 0.527 14.242 1 98.06 64 TYR B O 1
ATOM 3122 N N . THR B 1 65 ? 10.562 -0.521 12.438 1 96.56 65 THR B N 1
ATOM 3123 C CA . THR B 1 65 ? 11.922 -0.929 12.086 1 96.56 65 THR B CA 1
ATOM 3124 C C . THR B 1 65 ? 12.367 -0.27 10.781 1 96.56 65 THR B C 1
ATOM 3126 O O . THR B 1 65 ? 11.602 -0.204 9.82 1 96.56 65 THR B O 1
ATOM 3129 N N . LEU B 1 66 ? 13.578 0.183 10.82 1 96.88 66 LEU B N 1
ATOM 3130 C CA . LEU B 1 66 ? 14.227 0.673 9.609 1 96.88 66 LEU B CA 1
ATOM 3131 C C . LEU B 1 66 ? 14.734 -0.485 8.758 1 96.88 66 LEU B C 1
ATOM 3133 O O . LEU B 1 66 ? 15.289 -1.452 9.289 1 96.88 66 LEU B O 1
ATOM 3137 N N . PRO B 1 67 ? 14.523 -0.46 7.43 1 96.81 67 PRO B N 1
ATOM 3138 C CA . PRO B 1 67 ? 15.047 -1.557 6.613 1 96.81 67 PRO B CA 1
ATOM 3139 C C . PRO B 1 67 ? 16.531 -1.804 6.84 1 96.81 67 PRO B C 1
ATOM 3141 O O . PRO B 1 67 ? 17.297 -0.853 6.996 1 96.81 67 PRO B O 1
ATOM 3144 N N . PRO B 1 68 ? 16.953 -3.008 6.82 1 96.25 68 PRO B N 1
ATOM 3145 C CA . PRO B 1 68 ? 18.328 -3.348 7.176 1 96.25 68 PRO B CA 1
ATOM 3146 C C . PRO B 1 68 ? 19.359 -2.742 6.215 1 96.25 68 PRO B C 1
ATOM 3148 O O . PRO B 1 68 ? 20.5 -2.512 6.598 1 96.25 68 PRO B O 1
ATOM 3151 N N . PHE B 1 69 ? 18.969 -2.422 5.039 1 97.44 69 PHE B N 1
ATOM 3152 C CA . PHE B 1 69 ? 19.906 -1.962 4.023 1 97.44 69 PHE B CA 1
ATOM 3153 C C . PHE B 1 69 ? 20.203 -0.476 4.191 1 97.44 69 PHE B C 1
ATOM 3155 O O . PHE B 1 69 ? 21.125 0.053 3.572 1 97.44 69 PHE B O 1
ATOM 3162 N N . VAL B 1 70 ? 19.469 0.202 5.02 1 98.12 70 VAL B N 1
ATOM 3163 C CA . VAL B 1 70 ? 19.641 1.64 5.191 1 98.12 70 VAL B CA 1
ATOM 3164 C C . VAL B 1 70 ? 20.922 1.91 5.984 1 98.12 70 VAL B C 1
ATOM 3166 O O . VAL B 1 70 ? 21.031 1.512 7.145 1 98.12 70 VAL B O 1
ATOM 3169 N N . ASP B 1 71 ? 21.859 2.492 5.359 1 98 71 ASP B N 1
ATOM 3170 C CA . ASP B 1 71 ? 23.125 2.861 5.988 1 98 71 ASP B CA 1
ATOM 3171 C C . ASP B 1 71 ? 23.422 4.344 5.785 1 98 71 ASP B C 1
ATOM 3173 O O . ASP B 1 71 ? 22.516 5.129 5.473 1 98 71 ASP B O 1
ATOM 3177 N N . ARG B 1 72 ? 24.656 4.746 5.988 1 98.06 72 ARG B N 1
ATOM 3178 C CA . ARG B 1 72 ? 25.062 6.152 6.004 1 98.06 72 ARG B CA 1
ATOM 3179 C C . ARG B 1 72 ? 24.938 6.766 4.613 1 98.06 72 ARG B C 1
ATOM 3181 O O . ARG B 1 72 ? 24.984 7.988 4.461 1 98.06 72 ARG B O 1
ATOM 3188 N N . ASP B 1 73 ? 24.734 5.91 3.633 1 97.94 73 ASP B N 1
ATOM 3189 C CA . ASP B 1 73 ? 24.641 6.398 2.262 1 97.94 73 ASP B CA 1
ATOM 3190 C C . ASP B 1 73 ? 23.188 6.746 1.909 1 97.94 73 ASP B C 1
ATOM 3192 O O . ASP B 1 73 ? 22.891 7.09 0.763 1 97.94 73 ASP B O 1
ATOM 3196 N N . TYR B 1 74 ? 22.297 6.68 2.887 1 98.69 74 TYR B N 1
ATOM 3197 C CA . TYR B 1 74 ? 20.906 7.082 2.695 1 98.69 74 TYR B CA 1
ATOM 3198 C C . TYR B 1 74 ? 20.594 8.352 3.482 1 98.69 74 TYR B C 1
ATOM 3200 O O . TYR B 1 74 ? 21.078 8.523 4.602 1 98.69 74 TYR B O 1
ATOM 3208 N N . LEU B 1 75 ? 19.844 9.227 2.861 1 98.88 75 LEU B N 1
ATOM 3209 C CA . LEU B 1 75 ? 19.266 10.352 3.584 1 98.88 75 LEU B CA 1
ATOM 3210 C C . LEU B 1 75 ? 17.984 9.938 4.293 1 98.88 75 LEU B C 1
ATOM 3212 O O . LEU B 1 75 ? 17.047 9.469 3.652 1 98.88 75 LEU B O 1
ATOM 3216 N N . VAL B 1 76 ? 17.969 10.055 5.582 1 98.94 76 VAL B N 1
ATOM 3217 C CA . VAL B 1 76 ? 16.812 9.609 6.359 1 98.94 76 VAL B CA 1
ATOM 3218 C C . VAL B 1 76 ? 16.078 10.82 6.938 1 98.94 76 VAL B C 1
ATOM 3220 O O . VAL B 1 76 ? 16.703 11.703 7.527 1 98.94 76 VAL B O 1
ATOM 3223 N N . PHE B 1 77 ? 14.797 10.914 6.68 1 99 77 PHE B N 1
ATOM 3224 C CA . PHE B 1 77 ? 13.898 11.867 7.32 1 99 77 PHE B CA 1
ATOM 3225 C C . PHE B 1 77 ? 13.109 11.195 8.445 1 99 77 PHE B C 1
ATOM 3227 O O . PHE B 1 77 ? 12.555 10.117 8.258 1 99 77 PHE B O 1
ATOM 3234 N N . CYS B 1 78 ? 13.094 11.797 9.586 1 98.94 78 CYS B N 1
ATOM 3235 C CA . CYS B 1 78 ? 12.156 11.445 10.648 1 98.94 78 CYS B CA 1
ATOM 3236 C C . CYS B 1 78 ? 11.117 12.547 10.844 1 98.94 78 CYS B C 1
ATOM 3238 O O . CYS B 1 78 ? 11.453 13.656 11.258 1 98.94 78 CYS B O 1
ATOM 3240 N N . ILE B 1 79 ? 9.898 12.227 10.539 1 98.94 79 ILE B N 1
ATOM 3241 C CA . ILE B 1 79 ? 8.828 13.211 10.516 1 98.94 79 ILE B CA 1
ATOM 3242 C C . ILE B 1 79 ? 7.766 12.836 11.555 1 98.94 79 ILE B C 1
ATOM 3244 O O . ILE B 1 79 ? 7.113 11.797 11.43 1 98.94 79 ILE B O 1
ATOM 3248 N N . SER B 1 80 ? 7.625 13.586 12.547 1 98.75 80 SER B N 1
ATOM 3249 C CA . SER B 1 80 ? 6.629 13.43 13.609 1 98.75 80 SER B CA 1
ATOM 3250 C C . SER B 1 80 ? 6.184 14.781 14.156 1 98.75 80 SER B C 1
ATOM 3252 O O . SER B 1 80 ? 6.938 15.438 14.875 1 98.75 80 SER B O 1
ATOM 3254 N N . TYR B 1 81 ? 4.973 15.148 13.836 1 98.44 81 TYR B N 1
ATOM 3255 C CA . TYR B 1 81 ? 4.496 16.453 14.273 1 98.44 81 TYR B CA 1
ATOM 3256 C C . TYR B 1 81 ? 4.57 16.578 15.789 1 98.44 81 TYR B C 1
ATOM 3258 O O . TYR B 1 81 ? 5.148 17.531 16.312 1 98.44 81 TYR B O 1
ATOM 3266 N N . SER B 1 82 ? 4.051 15.609 16.5 1 97.12 82 SER B N 1
ATOM 3267 C CA . SER B 1 82 ? 4.039 15.656 17.969 1 97.12 82 SER B CA 1
ATOM 3268 C C . SER B 1 82 ? 5.434 15.414 18.531 1 97.12 82 SER B C 1
ATOM 3270 O O . SER B 1 82 ? 5.715 15.781 19.672 1 97.12 82 SER B O 1
ATOM 3272 N N . GLY B 1 83 ? 6.203 14.742 17.766 1 98.38 83 GLY B N 1
ATOM 3273 C CA . GLY B 1 83 ? 7.531 14.344 18.203 1 98.38 83 GLY B CA 1
ATOM 3274 C C . GLY B 1 83 ? 7.523 13.133 19.125 1 98.38 83 GLY B C 1
ATOM 3275 O O . GLY B 1 83 ? 8.578 12.695 19.578 1 98.38 83 GLY B O 1
ATOM 3276 N N . ASN B 1 84 ? 6.336 12.555 19.297 1 97.88 84 ASN B N 1
ATOM 3277 C CA . ASN B 1 84 ? 6.242 11.5 20.297 1 97.88 84 ASN B CA 1
ATOM 3278 C C . ASN B 1 84 ? 5.781 10.188 19.688 1 97.88 84 ASN B C 1
ATOM 3280 O O . ASN B 1 84 ? 5.457 9.242 20.406 1 97.88 84 ASN B O 1
ATOM 3284 N N . THR B 1 85 ? 5.715 10.102 18.375 1 98 85 THR B N 1
ATOM 3285 C CA . THR B 1 85 ? 5.285 8.875 17.703 1 98 85 THR B CA 1
ATOM 3286 C C . THR B 1 85 ? 6.305 7.762 17.906 1 98 85 THR B C 1
ATOM 3288 O O . THR B 1 85 ? 7.438 7.852 17.438 1 98 85 THR B O 1
ATOM 3291 N N . GLU B 1 86 ? 5.898 6.746 18.562 1 97.75 86 GLU B N 1
ATOM 3292 C CA . GLU B 1 86 ? 6.855 5.75 19.031 1 97.75 86 GLU B CA 1
ATOM 3293 C C . GLU B 1 86 ? 7.543 5.043 17.875 1 97.75 86 GLU B C 1
ATOM 3295 O O . GLU B 1 86 ? 8.727 4.715 17.953 1 97.75 86 GLU B O 1
ATOM 3300 N N . GLU B 1 87 ? 6.777 4.754 16.766 1 98.69 87 GLU B N 1
ATOM 3301 C CA . GLU B 1 87 ? 7.398 4.105 15.617 1 98.69 87 GLU B CA 1
ATOM 3302 C C . GLU B 1 87 ? 8.516 4.965 15.031 1 98.69 87 GLU B C 1
ATOM 3304 O O . GLU B 1 87 ? 9.609 4.469 14.758 1 98.69 87 GLU B O 1
ATOM 3309 N N . THR B 1 88 ? 8.25 6.266 14.883 1 98.81 88 THR B N 1
ATOM 3310 C CA . THR B 1 88 ? 9.227 7.188 14.32 1 98.81 88 THR B CA 1
ATOM 3311 C C . THR B 1 88 ? 10.438 7.32 15.234 1 98.81 88 THR B C 1
ATOM 3313 O O . THR B 1 88 ? 11.578 7.355 14.766 1 98.81 88 THR B O 1
ATOM 3316 N N . LEU B 1 89 ? 10.164 7.391 16.516 1 98.81 89 LEU B N 1
ATOM 3317 C CA . LEU B 1 89 ? 11.258 7.445 17.484 1 98.81 89 LEU B CA 1
ATOM 3318 C C . LEU B 1 89 ? 12.109 6.184 17.406 1 98.81 89 LEU B C 1
ATOM 3320 O O . LEU B 1 89 ? 13.336 6.254 17.516 1 98.81 89 LEU B O 1
ATOM 3324 N N . SER B 1 90 ? 11.453 5.066 17.25 1 98.81 90 SER B N 1
ATOM 3325 C CA . SER B 1 90 ? 12.188 3.816 17.078 1 98.81 90 SER B CA 1
ATOM 3326 C C . SER B 1 90 ? 13.094 3.867 15.852 1 98.81 90 SER B C 1
ATOM 3328 O O . SER B 1 90 ? 14.258 3.461 15.914 1 98.81 90 SER B O 1
ATOM 3330 N N . ASN B 1 91 ? 12.555 4.359 14.734 1 98.88 91 ASN B N 1
ATOM 3331 C CA . ASN B 1 91 ? 13.359 4.516 13.523 1 98.88 91 ASN B CA 1
ATOM 3332 C C . ASN B 1 91 ? 14.531 5.465 13.75 1 98.88 91 ASN B C 1
ATOM 3334 O O . ASN B 1 91 ? 15.648 5.207 13.281 1 98.88 91 ASN B O 1
ATOM 3338 N N . PHE B 1 92 ? 14.258 6.586 14.484 1 98.94 92 PHE B N 1
ATOM 3339 C CA . PHE B 1 92 ? 15.297 7.559 14.797 1 98.94 92 PHE B CA 1
ATOM 3340 C C . PHE B 1 92 ? 16.438 6.898 15.555 1 98.94 92 PHE B C 1
ATOM 3342 O O . PHE B 1 92 ? 17.609 7.051 15.18 1 98.94 92 PHE B O 1
ATOM 3349 N N . GLU B 1 93 ? 16.078 6.152 16.609 1 98.88 93 GLU B N 1
ATOM 3350 C CA . GLU B 1 93 ? 17.094 5.5 17.422 1 98.88 93 GLU B CA 1
ATOM 3351 C C . GLU B 1 93 ? 17.891 4.492 16.609 1 98.88 93 GLU B C 1
ATOM 3353 O O . GLU B 1 93 ? 19.109 4.387 16.781 1 98.88 93 GLU B O 1
ATOM 3358 N N . GLU B 1 94 ? 17.234 3.77 15.742 1 98.69 94 GLU B N 1
ATOM 3359 C CA . GLU B 1 94 ? 17.938 2.822 14.883 1 98.69 94 GLU B CA 1
ATOM 3360 C C . GLU B 1 94 ? 18.906 3.541 13.945 1 98.69 94 GLU B C 1
ATOM 3362 O O . GLU B 1 94 ? 20.031 3.072 13.719 1 98.69 94 GLU B O 1
ATOM 3367 N N . ALA B 1 95 ? 18.438 4.629 13.336 1 98.88 95 ALA B N 1
ATOM 3368 C CA . ALA B 1 95 ? 19.297 5.406 12.445 1 98.88 95 ALA B CA 1
ATOM 3369 C C . ALA B 1 95 ? 20.562 5.871 13.172 1 98.88 95 ALA B C 1
ATOM 3371 O O . ALA B 1 95 ? 21.672 5.676 12.68 1 98.88 95 ALA B O 1
ATOM 3372 N N . ILE B 1 96 ? 20.359 6.41 14.398 1 98.88 96 ILE B N 1
ATOM 3373 C CA . ILE B 1 96 ? 21.484 6.883 15.195 1 98.88 96 ILE B CA 1
ATOM 3374 C C . ILE B 1 96 ? 22.453 5.727 15.477 1 98.88 96 ILE B C 1
ATOM 3376 O O . ILE B 1 96 ? 23.672 5.875 15.359 1 98.88 96 ILE B O 1
ATOM 3380 N N . GLY B 1 97 ? 21.891 4.629 15.82 1 98.62 97 GLY B N 1
ATOM 3381 C CA . GLY B 1 97 ? 22.688 3.449 16.094 1 98.62 97 GLY B CA 1
ATOM 3382 C C . GLY B 1 97 ? 23.516 3.006 14.898 1 98.62 97 GLY B C 1
ATOM 3383 O O . GLY B 1 97 ? 24.578 2.406 15.062 1 98.62 97 GLY B O 1
ATOM 3384 N N . ARG B 1 98 ? 23.078 3.299 13.68 1 98.38 98 ARG B N 1
ATOM 3385 C CA . ARG B 1 98 ? 23.781 2.924 12.445 1 98.38 98 ARG B CA 1
ATOM 3386 C C . ARG B 1 98 ? 24.719 4.031 11.992 1 98.38 98 ARG B C 1
ATOM 3388 O O . ARG B 1 98 ? 25.281 3.959 10.898 1 98.38 98 ARG B O 1
ATOM 3395 N N . GLY B 1 99 ? 24.797 5.062 12.75 1 98.31 99 GLY B N 1
ATOM 3396 C CA . GLY B 1 99 ? 25.672 6.176 12.43 1 98.31 99 GLY B CA 1
ATOM 3397 C C . GLY B 1 99 ? 25.062 7.18 11.484 1 98.31 99 GLY B C 1
ATOM 3398 O O . GLY B 1 99 ? 25.766 7.965 10.844 1 98.31 99 GLY B O 1
ATOM 3399 N N . ILE B 1 100 ? 23.75 7.113 11.289 1 98.69 100 ILE B N 1
ATOM 3400 C CA . ILE B 1 100 ? 23.016 8.023 10.43 1 98.69 100 ILE B CA 1
ATOM 3401 C C . ILE B 1 100 ? 22.438 9.164 11.258 1 98.69 100 ILE B C 1
ATOM 3403 O O . ILE B 1 100 ? 21.875 8.938 12.336 1 98.69 100 ILE B O 1
ATOM 3407 N N . LYS B 1 101 ? 22.609 10.375 10.836 1 98.56 101 LYS B N 1
ATOM 3408 C CA . LYS B 1 101 ? 21.938 11.516 11.453 1 98.56 101 LYS B CA 1
ATOM 3409 C C . LYS B 1 101 ? 20.734 11.961 10.609 1 98.56 101 LYS B C 1
ATOM 3411 O O . LYS B 1 101 ? 20.906 12.656 9.602 1 98.56 101 LYS B O 1
ATOM 3416 N N . PRO B 1 102 ? 19.562 11.617 11.008 1 98.88 102 PRO B N 1
ATOM 3417 C CA . PRO B 1 102 ? 18.375 11.961 10.219 1 98.88 102 PRO B CA 1
ATOM 3418 C C . PRO B 1 102 ? 18.078 13.461 10.219 1 98.88 102 PRO B C 1
ATOM 3420 O O . PRO B 1 102 ? 18.516 14.18 11.117 1 98.88 102 PRO B O 1
ATOM 3423 N N . LEU B 1 103 ? 17.438 13.922 9.164 1 98.94 103 LEU B N 1
ATOM 3424 C CA . LEU B 1 103 ? 16.75 15.203 9.203 1 98.94 103 LEU B CA 1
ATOM 3425 C C . LEU B 1 103 ? 15.422 15.086 9.938 1 98.94 103 LEU B C 1
ATOM 3427 O O . LEU B 1 103 ? 14.586 14.25 9.57 1 98.94 103 LEU B O 1
ATOM 3431 N N . CYS B 1 104 ? 15.219 15.914 10.945 1 98.94 104 CYS B N 1
ATOM 3432 C CA . CYS B 1 104 ? 14.039 15.773 11.797 1 98.94 104 CYS B CA 1
ATOM 3433 C C . CYS B 1 104 ? 13.062 16.922 11.562 1 98.94 104 CYS B C 1
ATOM 3435 O O . CYS B 1 104 ? 13.438 18.094 11.648 1 98.94 104 CYS B O 1
ATOM 3437 N N . ILE B 1 105 ? 11.867 16.594 11.211 1 98.94 105 ILE B N 1
ATOM 3438 C CA . ILE B 1 105 ? 10.773 17.547 11.078 1 98.94 105 ILE B CA 1
ATOM 3439 C C . ILE B 1 105 ? 9.758 17.328 12.203 1 98.94 105 ILE B C 1
ATOM 3441 O O . ILE B 1 105 ? 9.148 16.266 12.305 1 98.94 105 ILE B O 1
ATOM 3445 N N . THR B 1 106 ? 9.562 18.281 13.039 1 98.75 106 THR B N 1
ATOM 3446 C CA . THR B 1 106 ? 8.695 18.109 14.203 1 98.75 106 THR B CA 1
ATOM 3447 C C . THR B 1 106 ? 8.297 19.469 14.773 1 98.75 106 THR B C 1
ATOM 3449 O O . THR B 1 106 ? 8.867 20.5 14.406 1 98.75 106 THR B O 1
ATOM 3452 N N . SER B 1 107 ? 7.254 19.453 15.547 1 98.19 107 SER B N 1
ATOM 3453 C CA . SER B 1 107 ? 6.875 20.672 16.25 1 98.19 107 SER B CA 1
ATOM 3454 C C . SER B 1 107 ? 7.371 20.656 17.703 1 98.19 107 SER B C 1
ATOM 3456 O O . SER B 1 107 ? 7.414 21.688 18.359 1 98.19 107 SER B O 1
ATOM 3458 N N . ASN B 1 108 ? 7.719 19.5 18.203 1 96.5 108 ASN B N 1
ATOM 3459 C CA . ASN B 1 108 ? 8.078 19.328 19.609 1 96.5 108 ASN B CA 1
ATOM 3460 C C . ASN B 1 108 ? 8.391 17.875 19.938 1 96.5 108 ASN B C 1
ATOM 3462 O O . ASN B 1 108 ? 8.781 17.109 19.062 1 96.5 108 ASN B O 1
ATOM 3466 N N . GLY B 1 109 ? 8.445 17.625 21.25 1 97.94 109 GLY B N 1
ATOM 3467 C CA . GLY B 1 109 ? 8.398 16.25 21.766 1 97.94 109 GLY B CA 1
ATOM 3468 C C . GLY B 1 109 ? 9.766 15.594 21.812 1 97.94 109 GLY B C 1
ATOM 3469 O O . GLY B 1 109 ? 10.789 16.266 21.688 1 97.94 109 GLY B O 1
ATOM 3470 N N . LYS B 1 110 ? 9.766 14.352 22.047 1 98.75 110 LYS B N 1
ATOM 3471 C CA . LYS B 1 110 ? 10.953 13.531 22.266 1 98.75 110 LYS B CA 1
ATOM 3472 C C . LYS B 1 110 ? 11.859 13.539 21.047 1 98.75 110 LYS B C 1
ATOM 3474 O O . LYS B 1 110 ? 13.078 13.477 21.172 1 98.75 110 LYS B O 1
ATOM 3479 N N . LEU B 1 111 ? 11.266 13.578 19.859 1 98.88 111 LEU B N 1
ATOM 3480 C CA . LEU B 1 111 ? 12.078 13.594 18.656 1 98.88 111 LEU B CA 1
ATOM 3481 C C . LEU B 1 111 ? 12.984 14.812 18.625 1 98.88 111 LEU B C 1
ATOM 3483 O O . LEU B 1 111 ? 14.18 14.703 18.312 1 98.88 111 LEU B O 1
ATOM 3487 N N . MET B 1 112 ? 12.398 15.961 18.969 1 98.75 112 MET B N 1
ATOM 3488 C CA . MET B 1 112 ? 13.18 17.188 19.031 1 98.75 112 MET B CA 1
ATOM 3489 C C . MET B 1 112 ? 14.305 17.078 20.047 1 98.75 112 MET B C 1
ATOM 3491 O O . MET B 1 112 ? 15.453 17.422 19.766 1 98.75 112 MET B O 1
ATOM 3495 N N . GLU B 1 113 ? 13.961 16.609 21.219 1 98.81 113 GLU B N 1
ATOM 3496 C CA . GLU B 1 113 ? 14.93 16.484 22.312 1 98.81 113 GLU B CA 1
ATOM 3497 C C . GLU B 1 113 ? 16.078 15.555 21.906 1 98.81 113 GLU B C 1
ATOM 3499 O O . GLU B 1 113 ? 17.25 15.914 22.062 1 98.81 113 GLU B O 1
ATOM 3504 N N . ARG B 1 114 ? 15.75 14.422 21.422 1 98.75 114 ARG B N 1
ATOM 3505 C CA . ARG B 1 114 ? 16.766 13.43 21.047 1 98.75 114 ARG B CA 1
ATOM 3506 C C . ARG B 1 114 ? 17.609 13.93 19.875 1 98.75 114 ARG B C 1
ATOM 3508 O O . ARG B 1 114 ? 18.812 13.695 19.844 1 98.75 114 ARG B O 1
ATOM 3515 N N . ALA B 1 115 ? 16.938 14.531 18.906 1 98.81 115 ALA B N 1
ATOM 3516 C CA . ALA B 1 115 ? 17.656 15.078 17.766 1 98.81 115 ALA B CA 1
ATOM 3517 C C . ALA B 1 115 ? 18.703 16.094 18.203 1 98.81 115 ALA B C 1
ATOM 3519 O O . ALA B 1 115 ? 19.828 16.109 17.703 1 98.81 115 ALA B O 1
ATOM 3520 N N . LYS B 1 116 ? 18.312 16.984 19.156 1 98.62 116 LYS B N 1
ATOM 3521 C CA . LYS B 1 116 ? 19.25 17.953 19.703 1 98.62 116 LYS B CA 1
ATOM 3522 C C . LYS B 1 116 ? 20.438 17.25 20.375 1 98.62 116 LYS B C 1
ATOM 3524 O O . LYS B 1 116 ? 21.594 17.625 20.156 1 98.62 116 LYS B O 1
ATOM 3529 N N . GLU B 1 117 ? 20.078 16.328 21.172 1 98.69 117 GLU B N 1
ATOM 3530 C CA . GLU B 1 117 ? 21.094 15.578 21.906 1 98.69 117 GLU B CA 1
ATOM 3531 C C . GLU B 1 117 ? 22.109 14.953 20.953 1 98.69 117 GLU B C 1
ATOM 3533 O O . GLU B 1 117 ? 23.312 14.906 21.266 1 98.69 117 GLU B O 1
ATOM 3538 N N . GLU B 1 118 ? 21.703 14.469 19.812 1 98.62 118 GLU B N 1
ATOM 3539 C CA . GLU B 1 118 ? 22.562 13.719 18.891 1 98.62 118 GLU B CA 1
ATOM 3540 C C . GLU B 1 118 ? 23.156 14.641 17.828 1 98.62 118 GLU B C 1
ATOM 3542 O O . GLU B 1 118 ? 23.938 14.195 16.984 1 98.62 118 GLU B O 1
ATOM 3547 N N . GLY B 1 119 ? 22.766 15.922 17.844 1 98.5 119 GLY B N 1
ATOM 3548 C CA . GLY B 1 119 ? 23.297 16.891 16.891 1 98.5 119 GLY B CA 1
ATOM 3549 C C . GLY B 1 119 ? 22.703 16.75 15.508 1 98.5 119 GLY B C 1
ATOM 3550 O O . GLY B 1 119 ? 23.391 17.016 14.508 1 98.5 119 GLY B O 1
ATOM 3551 N N . CYS B 1 120 ? 21.5 16.219 15.43 1 98.75 120 CYS B N 1
ATOM 3552 C CA . CYS B 1 120 ? 20.812 16.125 14.148 1 98.75 120 CYS B CA 1
ATOM 3553 C C . CYS B 1 120 ? 20.188 17.469 13.766 1 98.75 120 CYS B C 1
ATOM 3555 O O . CYS B 1 120 ? 19.938 18.312 14.625 1 98.75 120 CYS B O 1
ATOM 3557 N N . GLU B 1 121 ? 20.047 17.688 12.469 1 98.75 121 GLU B N 1
ATOM 3558 C CA . GLU B 1 121 ? 19.328 18.875 12.008 1 98.75 121 GLU B CA 1
ATOM 3559 C C . GLU B 1 121 ? 17.844 18.797 12.336 1 98.75 121 GLU B C 1
ATOM 3561 O O . GLU B 1 121 ? 17.219 17.734 12.164 1 98.75 121 GLU B O 1
ATOM 3566 N N . ILE B 1 122 ? 17.344 19.891 12.859 1 98.81 122 ILE B N 1
ATOM 3567 C CA . ILE B 1 122 ? 15.93 19.969 13.219 1 98.81 122 ILE B CA 1
ATOM 3568 C C . ILE B 1 122 ? 15.25 21.062 12.414 1 98.81 122 ILE B C 1
ATOM 3570 O O . ILE B 1 122 ? 15.734 22.203 12.367 1 98.81 122 ILE B O 1
ATOM 3574 N N . TYR B 1 123 ? 14.211 20.719 11.781 1 98.81 123 TYR B N 1
ATOM 3575 C CA . TYR B 1 123 ? 13.352 21.672 11.086 1 98.81 123 TYR B CA 1
ATOM 3576 C C . TYR B 1 123 ? 11.984 21.75 11.758 1 98.81 123 TYR B C 1
ATOM 3578 O O . TYR B 1 123 ? 11.125 20.891 11.539 1 98.81 123 TYR B O 1
ATOM 3586 N N . GLU B 1 124 ? 11.781 22.797 12.438 1 98.25 124 GLU B N 1
ATOM 3587 C CA . GLU B 1 124 ? 10.602 22.969 13.281 1 98.25 124 GLU B CA 1
ATOM 3588 C C . GLU B 1 124 ? 9.406 23.469 12.477 1 98.25 124 GLU B C 1
ATOM 3590 O O . GLU B 1 124 ? 9.57 24.281 11.555 1 98.25 124 GLU B O 1
ATOM 3595 N N . VAL B 1 125 ? 8.258 22.969 12.836 1 98.31 125 VAL B N 1
ATOM 3596 C CA . VAL B 1 125 ? 7.008 23.453 12.258 1 98.31 125 VAL B CA 1
ATOM 3597 C C . VAL B 1 125 ? 6.137 24.062 13.352 1 98.31 125 VAL B C 1
ATOM 3599 O O . VAL B 1 125 ? 6.359 23.828 14.539 1 98.31 125 VAL B O 1
ATOM 3602 N N . PRO B 1 126 ? 5.176 24.891 13.008 1 97.5 126 PRO B N 1
ATOM 3603 C CA . PRO B 1 126 ? 4.348 25.562 14.008 1 97.5 126 PRO B CA 1
ATOM 3604 C C . PRO B 1 126 ? 3.586 24.578 14.898 1 97.5 126 PRO B C 1
ATOM 3606 O O . PRO B 1 126 ? 3.141 23.531 14.438 1 97.5 126 PRO B O 1
ATOM 3609 N N . LYS B 1 127 ? 3.398 24.969 16.188 1 96.25 127 LYS B N 1
ATOM 3610 C CA . LYS B 1 127 ? 2.66 24.188 17.172 1 96.25 127 LYS B CA 1
ATOM 3611 C C . LYS B 1 127 ? 1.177 24.547 17.156 1 96.25 127 LYS B C 1
ATOM 3613 O O . LYS B 1 127 ? 0.775 25.531 16.531 1 96.25 127 LYS B O 1
ATOM 3618 N N . GLY B 1 128 ? 0.376 23.672 17.781 1 92.06 128 GLY B N 1
ATOM 3619 C CA . GLY B 1 128 ? -1.007 24.047 18.031 1 92.06 128 GLY B CA 1
ATOM 3620 C C . GLY B 1 128 ? -1.98 23.406 17.062 1 92.06 128 GLY B C 1
ATOM 3621 O O . GLY B 1 128 ? -3.164 23.766 17.047 1 92.06 128 GLY B O 1
ATOM 3622 N N . PHE B 1 129 ? -1.516 22.516 16.25 1 91.94 129 PHE B N 1
ATOM 3623 C CA . PHE B 1 129 ? -2.363 21.844 15.281 1 91.94 129 PHE B CA 1
ATOM 3624 C C . PHE B 1 129 ? -2.396 20.344 15.562 1 91.94 129 PHE B C 1
ATOM 3626 O O . PHE B 1 129 ? -1.553 19.812 16.297 1 91.94 129 PHE B O 1
ATOM 3633 N N . GLN B 1 130 ? -3.439 19.734 15.086 1 91 130 GLN B N 1
ATOM 3634 C CA . GLN B 1 130 ? -3.373 18.281 14.93 1 91 130 GLN B CA 1
ATOM 3635 C C . GLN B 1 130 ? -2.459 17.906 13.766 1 91 130 GLN B C 1
ATOM 3637 O O . GLN B 1 130 ? -2.387 18.609 12.766 1 91 130 GLN B O 1
ATOM 3642 N N . PRO B 1 131 ? -1.793 16.688 13.898 1 92.06 131 PRO B N 1
ATOM 3643 C CA . PRO B 1 131 ? -0.876 16.281 12.836 1 92.06 131 PRO B CA 1
ATOM 3644 C C . PRO B 1 131 ? -1.526 16.328 11.453 1 92.06 131 PRO B C 1
ATOM 3646 O O . PRO B 1 131 ? -0.937 16.844 10.5 1 92.06 131 PRO B O 1
ATOM 3649 N N . ARG B 1 132 ? -2.812 15.828 11.289 1 94.75 132 ARG B N 1
ATOM 3650 C CA . ARG B 1 132 ? -3.455 15.758 9.977 1 94.75 132 ARG B CA 1
ATOM 3651 C C . ARG B 1 132 ? -3.785 17.156 9.453 1 94.75 132 ARG B C 1
ATOM 3653 O O . ARG B 1 132 ? -3.984 17.328 8.25 1 94.75 132 ARG B O 1
ATOM 3660 N N . TYR B 1 133 ? -3.768 18.188 10.32 1 96.38 133 TYR B N 1
ATOM 3661 C CA . TYR B 1 133 ? -4.039 19.547 9.906 1 96.38 133 TYR B CA 1
ATOM 3662 C C . TYR B 1 133 ? -2.744 20.328 9.711 1 96.38 133 TYR B C 1
ATOM 3664 O O . TYR B 1 133 ? -2.768 21.516 9.383 1 96.38 133 TYR B O 1
ATOM 3672 N N . SER B 1 134 ? -1.649 19.688 9.93 1 96.75 134 SER B N 1
ATOM 3673 C CA . SER B 1 134 ? -0.348 20.328 9.805 1 96.75 134 SER B CA 1
ATOM 3674 C C . SER B 1 134 ? 0.396 19.844 8.562 1 96.75 134 SER B C 1
ATOM 3676 O O . SER B 1 134 ? 1.608 20.031 8.445 1 96.75 134 SER B O 1
ATOM 3678 N N . LEU B 1 135 ? -0.309 19.172 7.684 1 98.12 135 LEU B N 1
ATOM 3679 C CA . LEU B 1 135 ? 0.299 18.594 6.496 1 98.12 135 LEU B CA 1
ATOM 3680 C C . LEU B 1 135 ? 1.1 19.625 5.719 1 98.12 135 LEU B C 1
ATOM 3682 O O . LEU B 1 135 ? 2.238 19.375 5.32 1 98.12 135 LEU B O 1
ATOM 3686 N N . GLY B 1 136 ? 0.484 20.766 5.492 1 98.38 136 GLY B N 1
ATOM 3687 C CA . GLY B 1 136 ? 1.128 21.781 4.676 1 98.38 136 GLY B CA 1
ATOM 3688 C C . GLY B 1 136 ? 2.453 22.25 5.242 1 98.38 136 GLY B C 1
ATOM 3689 O O . GLY B 1 136 ? 3.416 22.453 4.5 1 98.38 136 GLY B O 1
ATOM 3690 N N . PHE B 1 137 ? 2.541 22.438 6.566 1 98.56 137 PHE B N 1
ATOM 3691 C CA . PHE B 1 137 ? 3.773 22.875 7.211 1 98.56 137 PHE B CA 1
ATOM 3692 C C . PHE B 1 137 ? 4.879 21.844 7.02 1 98.56 137 PHE B C 1
ATOM 3694 O O . PHE B 1 137 ? 5.988 22.188 6.609 1 98.56 137 PHE B O 1
ATOM 3701 N N . MET B 1 138 ? 4.566 20.594 7.293 1 98.81 138 MET B N 1
ATOM 3702 C CA . MET B 1 138 ? 5.562 19.531 7.211 1 98.81 138 MET B CA 1
ATOM 3703 C C . MET B 1 138 ? 5.988 19.297 5.766 1 98.81 138 MET B C 1
ATOM 3705 O O . MET B 1 138 ? 7.18 19.172 5.477 1 98.81 138 MET B O 1
ATOM 3709 N N . LEU B 1 139 ? 4.984 19.25 4.859 1 98.81 139 LEU B N 1
ATOM 3710 C CA . LEU B 1 139 ? 5.281 19.016 3.449 1 98.81 139 LEU B CA 1
ATOM 3711 C C . LEU B 1 139 ? 6.117 20.156 2.873 1 98.81 139 LEU B C 1
ATOM 3713 O O . LEU B 1 139 ? 7.047 19.906 2.096 1 98.81 139 LEU B O 1
ATOM 3717 N N . SER B 1 140 ? 5.754 21.375 3.227 1 98.69 140 SER B N 1
ATOM 3718 C CA . SER B 1 140 ? 6.523 22.516 2.77 1 98.69 140 SER B CA 1
ATOM 3719 C C . SER B 1 140 ? 7.996 22.391 3.158 1 98.69 140 SER B C 1
ATOM 3721 O O . SER B 1 140 ? 8.883 22.609 2.33 1 98.69 140 SER B O 1
ATOM 3723 N N . LYS B 1 141 ? 8.242 22.047 4.406 1 98.81 141 LYS B N 1
ATOM 3724 C CA . LYS B 1 141 ? 9.617 21.891 4.887 1 98.81 141 LYS B CA 1
ATOM 3725 C C . LYS B 1 141 ? 10.344 20.797 4.098 1 98.81 141 LYS B C 1
ATOM 3727 O O . LYS B 1 141 ? 11.477 21.016 3.646 1 98.81 141 LYS B O 1
ATOM 3732 N N . VAL B 1 142 ? 9.727 19.688 3.93 1 98.94 142 VAL B N 1
ATOM 3733 C CA . VAL B 1 142 ? 10.359 18.547 3.262 1 98.94 142 VAL B CA 1
ATOM 3734 C C . VAL B 1 142 ? 10.633 18.891 1.8 1 98.94 142 VAL B C 1
ATOM 3736 O O . VAL B 1 142 ? 11.719 18.625 1.282 1 98.94 142 VAL B O 1
ATOM 3739 N N . LEU B 1 143 ? 9.625 19.516 1.108 1 98.88 143 LEU B N 1
ATOM 3740 C CA . LEU B 1 143 ? 9.812 19.891 -0.289 1 98.88 143 LEU B CA 1
ATOM 3741 C C . LEU B 1 143 ? 10.953 20.891 -0.434 1 98.88 143 LEU B C 1
ATOM 3743 O O . LEU B 1 143 ? 11.727 20.812 -1.39 1 98.88 143 LEU B O 1
ATOM 3747 N N . ASN B 1 144 ? 11.047 21.828 0.493 1 98.88 144 ASN B N 1
ATOM 3748 C CA . ASN B 1 144 ? 12.156 22.781 0.47 1 98.88 144 ASN B CA 1
ATOM 3749 C C . ASN B 1 144 ? 13.5 22.062 0.618 1 98.88 144 ASN B C 1
ATOM 3751 O O . ASN B 1 144 ? 14.453 22.375 -0.107 1 98.88 144 ASN B O 1
ATOM 3755 N N . LEU B 1 145 ? 13.594 21.141 1.55 1 98.88 145 LEU B N 1
ATOM 3756 C CA . LEU B 1 145 ? 14.812 20.375 1.765 1 98.88 145 LEU B CA 1
ATOM 3757 C C . LEU B 1 145 ? 15.172 19.562 0.523 1 98.88 145 LEU B C 1
ATOM 3759 O O . LEU B 1 145 ? 16.359 19.328 0.253 1 98.88 145 LEU B O 1
ATOM 3763 N N . LEU B 1 146 ? 14.148 19.203 -0.235 1 98.81 146 LEU B N 1
ATOM 3764 C CA . LEU B 1 146 ? 14.344 18.375 -1.426 1 98.81 146 LEU B CA 1
ATOM 3765 C C . LEU B 1 146 ? 14.555 19.25 -2.658 1 98.81 146 LEU B C 1
ATOM 3767 O O . LEU B 1 146 ? 14.734 18.734 -3.764 1 98.81 146 LEU B O 1
ATOM 3771 N N . GLY B 1 147 ? 14.43 20.516 -2.541 1 98.38 147 GLY B N 1
ATOM 3772 C CA . GLY B 1 147 ? 14.828 21.438 -3.604 1 98.38 147 GLY B CA 1
ATOM 3773 C C . GLY B 1 147 ? 13.664 21.906 -4.457 1 98.38 147 GLY B C 1
ATOM 3774 O O . GLY B 1 147 ? 13.805 22.078 -5.668 1 98.38 147 GLY B O 1
ATOM 3775 N N . VAL B 1 148 ? 12.477 22.062 -3.895 1 98.31 148 VAL B N 1
ATOM 3776 C CA . VAL B 1 148 ? 11.344 22.609 -4.637 1 98.31 148 VAL B CA 1
ATOM 3777 C C . VAL B 1 148 ? 11.656 24.016 -5.113 1 98.31 148 VAL B C 1
ATOM 3779 O O . VAL B 1 148 ? 12.297 24.797 -4.398 1 98.31 148 VAL B O 1
ATOM 3782 N N . ASP B 1 149 ? 11.18 24.297 -6.324 1 97.31 149 ASP B N 1
ATOM 3783 C CA . ASP B 1 149 ? 11.344 25.656 -6.859 1 97.31 149 ASP B CA 1
ATOM 3784 C C . ASP B 1 149 ? 10.375 26.625 -6.195 1 97.31 149 ASP B C 1
ATOM 3786 O O . ASP B 1 149 ? 9.211 26.297 -5.973 1 97.31 149 ASP B O 1
ATOM 3790 N N . LYS B 1 150 ? 10.922 27.828 -5.945 1 98 150 LYS B N 1
ATOM 3791 C CA . LYS B 1 150 ? 10.086 28.859 -5.352 1 98 150 LYS B CA 1
ATOM 3792 C C . LYS B 1 150 ? 8.812 29.078 -6.164 1 98 150 LYS B C 1
ATOM 3794 O O . LYS B 1 150 ? 7.715 29.141 -5.602 1 98 150 LYS B O 1
ATOM 3799 N N . ASP B 1 151 ? 8.961 29.141 -7.441 1 97.94 151 ASP B N 1
ATOM 3800 C CA . ASP B 1 151 ? 7.828 29.406 -8.32 1 97.94 151 ASP B CA 1
ATOM 3801 C C . ASP B 1 151 ? 6.801 28.281 -8.25 1 97.94 151 ASP B C 1
ATOM 3803 O O . ASP B 1 151 ? 5.594 28.531 -8.289 1 97.94 151 ASP B O 1
ATOM 3807 N N . GLU B 1 152 ? 7.254 27.094 -8.211 1 97.5 152 GLU B N 1
ATOM 3808 C CA . GLU B 1 152 ? 6.348 25.953 -8.141 1 97.5 152 GLU B CA 1
ATOM 3809 C C . GLU B 1 152 ? 5.523 25.969 -6.855 1 97.5 152 GLU B C 1
ATOM 3811 O O . GLU B 1 152 ? 4.312 25.75 -6.887 1 97.5 152 GLU B O 1
ATOM 3816 N N . LEU B 1 153 ? 6.172 26.219 -5.766 1 97.94 153 LEU B N 1
ATOM 3817 C CA . LEU B 1 153 ? 5.496 26.234 -4.473 1 97.94 153 LEU B CA 1
ATOM 3818 C C . LEU B 1 153 ? 4.512 27.406 -4.402 1 97.94 153 LEU B C 1
ATOM 3820 O O . LEU B 1 153 ? 3.391 27.234 -3.914 1 97.94 153 LEU B O 1
ATOM 3824 N N . GLU B 1 154 ? 4.945 28.562 -4.855 1 97.38 154 GLU B N 1
ATOM 3825 C CA . GLU B 1 154 ? 4.082 29.734 -4.852 1 97.38 154 GLU B CA 1
ATOM 3826 C C . GLU B 1 154 ? 2.875 29.547 -5.766 1 97.38 154 GLU B C 1
ATOM 3828 O O . GLU B 1 154 ? 1.766 29.969 -5.434 1 97.38 154 GLU B O 1
ATOM 3833 N N . ASP B 1 155 ? 3.143 28.969 -6.855 1 97.56 155 ASP B N 1
ATOM 3834 C CA . ASP B 1 155 ? 2.057 28.672 -7.785 1 97.56 155 ASP B CA 1
ATOM 3835 C C . ASP B 1 155 ? 1.013 27.766 -7.137 1 97.56 155 ASP B C 1
ATOM 3837 O O . ASP B 1 155 ? -0.191 28 -7.277 1 97.56 155 ASP B O 1
ATOM 3841 N N . ALA B 1 156 ? 1.445 26.75 -6.465 1 98.12 156 ALA B N 1
ATOM 3842 C CA . ALA B 1 156 ? 0.544 25.828 -5.785 1 98.12 156 ALA B CA 1
ATOM 3843 C C . ALA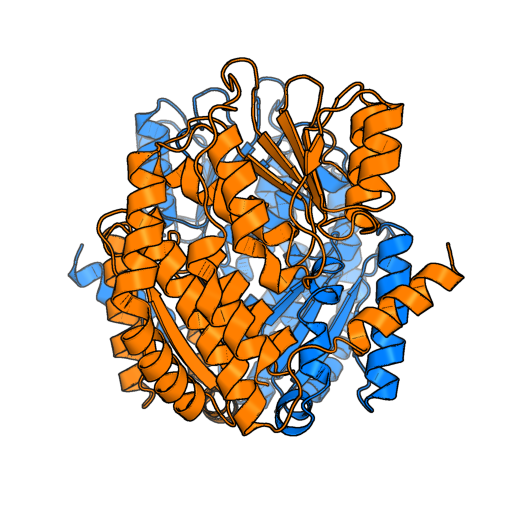 B 1 156 ? -0.253 26.531 -4.695 1 98.12 156 ALA B C 1
ATOM 3845 O O . ALA B 1 156 ? -1.454 26.312 -4.543 1 98.12 156 ALA B O 1
ATOM 3846 N N . LYS B 1 157 ? 0.436 27.391 -3.975 1 97.62 157 LYS B N 1
ATOM 3847 C CA . LYS B 1 157 ? -0.197 28.188 -2.922 1 97.62 157 LYS B CA 1
ATOM 3848 C C . LYS B 1 157 ? -1.285 29.094 -3.49 1 97.62 157 LYS B C 1
ATOM 3850 O O . LYS B 1 157 ? -2.402 29.125 -2.973 1 97.62 157 LYS B O 1
ATOM 3855 N N . GLU B 1 158 ? -0.958 29.797 -4.484 1 97.88 158 GLU B N 1
ATOM 3856 C CA . GLU B 1 158 ? -1.896 30.719 -5.117 1 97.88 158 GLU B CA 1
ATOM 3857 C C . GLU B 1 158 ? -3.078 29.969 -5.73 1 97.88 158 GLU B C 1
ATOM 3859 O O . GLU B 1 158 ? -4.211 30.453 -5.699 1 97.88 158 GLU B O 1
ATOM 3864 N N . ASN B 1 159 ? -2.773 28.844 -6.309 1 98.56 159 ASN B N 1
ATOM 3865 C CA . ASN B 1 159 ? -3.83 28 -6.871 1 98.56 159 ASN B CA 1
ATOM 3866 C C . ASN B 1 159 ? -4.867 27.625 -5.816 1 98.56 159 ASN B C 1
ATOM 3868 O O . ASN B 1 159 ? -6.066 27.641 -6.09 1 98.56 159 ASN B O 1
ATOM 3872 N N . LEU B 1 160 ? -4.438 27.266 -4.633 1 98.56 160 LEU B N 1
ATOM 3873 C CA . LEU B 1 160 ? -5.332 26.938 -3.533 1 98.56 160 LEU B CA 1
ATOM 3874 C C . LEU B 1 160 ? -6.195 28.125 -3.146 1 98.56 160 LEU B C 1
ATOM 3876 O O . LEU B 1 160 ? -7.402 27.984 -2.947 1 98.56 160 LEU B O 1
ATOM 3880 N N . LYS B 1 161 ? -5.559 29.266 -3.074 1 97.62 161 LYS B N 1
ATOM 3881 C CA . LYS B 1 161 ? -6.266 30.484 -2.711 1 97.62 161 LYS B CA 1
ATOM 3882 C C . LYS B 1 161 ? -7.355 30.812 -3.732 1 97.62 161 LYS B C 1
ATOM 3884 O O . LYS B 1 161 ? -8.484 31.141 -3.359 1 97.62 161 LYS B O 1
ATOM 3889 N N . GLU B 1 162 ? -6.992 30.719 -4.93 1 98.06 162 GLU B N 1
ATOM 3890 C CA . GLU B 1 162 ? -7.895 31.078 -6.02 1 98.06 162 GLU B CA 1
ATOM 3891 C C . GLU B 1 162 ? -9.086 30.125 -6.082 1 98.06 162 GLU B C 1
ATOM 3893 O O . GLU B 1 162 ? -10.18 30.516 -6.504 1 98.06 162 GLU B O 1
ATOM 3898 N N . ASN B 1 163 ? -8.891 28.875 -5.645 1 98.38 163 ASN B N 1
ATOM 3899 C CA . ASN B 1 163 ? -9.938 27.859 -5.781 1 98.38 163 ASN B CA 1
ATOM 3900 C C . ASN B 1 163 ? -10.656 27.625 -4.457 1 98.38 163 ASN B C 1
ATOM 3902 O O . ASN B 1 163 ? -11.461 26.703 -4.344 1 98.38 163 ASN B O 1
ATOM 3906 N N . LEU B 1 164 ? -10.383 28.422 -3.475 1 98.25 164 LEU B N 1
ATOM 3907 C CA . LEU B 1 164 ? -10.844 28.172 -2.113 1 98.25 164 LEU B CA 1
ATOM 3908 C C . LEU B 1 164 ? -12.359 28 -2.078 1 98.25 164 LEU B C 1
ATOM 3910 O O . LEU B 1 164 ? -12.867 27.016 -1.557 1 98.25 164 LEU B O 1
ATOM 3914 N N . GLU B 1 165 ? -13.133 28.938 -2.641 1 98.06 165 GLU B N 1
ATOM 3915 C CA . GLU B 1 165 ? -14.594 28.891 -2.58 1 98.06 165 GLU B CA 1
ATOM 3916 C C . GLU B 1 165 ? -15.141 27.719 -3.393 1 98.06 165 GLU B C 1
ATOM 3918 O O . GLU B 1 165 ? -16.094 27.047 -2.969 1 98.06 165 GLU B O 1
ATOM 3923 N N . SER B 1 166 ? -14.594 27.531 -4.539 1 98.06 166 SER B N 1
ATOM 3924 C CA . SER B 1 166 ? -15.023 26.406 -5.363 1 98.06 166 SER B CA 1
ATOM 3925 C C . SER B 1 166 ? -14.758 25.078 -4.668 1 98.06 166 SER B C 1
ATOM 3927 O O . SER B 1 166 ? -15.555 24.141 -4.777 1 98.06 166 SER B O 1
ATOM 3929 N N . LEU B 1 167 ? -13.648 24.938 -3.973 1 98.62 167 LEU B N 1
ATOM 3930 C CA . LEU B 1 167 ? -13.305 23.719 -3.229 1 98.62 167 LEU B CA 1
ATOM 3931 C C . LEU B 1 167 ? -14.305 23.469 -2.107 1 98.62 167 LEU B C 1
ATOM 3933 O O . LEU B 1 167 ? -14.719 22.328 -1.881 1 98.62 167 LEU B O 1
ATOM 3937 N N . LYS B 1 168 ? -14.578 24.547 -1.415 1 98.25 168 LYS B N 1
ATOM 3938 C CA . LYS B 1 168 ? -15.562 24.438 -0.344 1 98.25 168 LYS B CA 1
ATOM 3939 C C . LYS B 1 168 ? -16.906 23.938 -0.878 1 98.25 168 LYS B C 1
ATOM 3941 O O . LYS B 1 168 ? -17.5 23.031 -0.312 1 98.25 168 LYS B O 1
ATOM 3946 N N . GLN B 1 169 ? -17.375 24.516 -1.987 1 98.56 169 GLN B N 1
ATOM 3947 C CA . GLN B 1 169 ? -18.656 24.141 -2.584 1 98.56 169 GLN B CA 1
ATOM 3948 C C . GLN B 1 169 ? -18.625 22.703 -3.096 1 98.56 169 GLN B C 1
ATOM 3950 O O . GLN B 1 169 ? -19.547 21.922 -2.836 1 98.56 169 GLN B O 1
ATOM 3955 N N . LYS B 1 170 ? -17.625 22.344 -3.803 1 98.75 170 LYS B N 1
ATOM 3956 C CA . LYS B 1 170 ? -17.453 20.984 -4.305 1 98.75 170 LYS B CA 1
ATOM 3957 C C . LYS B 1 170 ? -17.375 19.984 -3.158 1 98.75 170 LYS B C 1
ATOM 3959 O O . LYS B 1 170 ? -17.922 18.891 -3.252 1 98.75 170 LYS B O 1
ATOM 3964 N N . GLY B 1 171 ? -16.609 20.391 -2.123 1 98.81 171 GLY B N 1
ATOM 3965 C CA . GLY B 1 171 ? -16.5 19.531 -0.947 1 98.81 171 GLY B CA 1
ATOM 3966 C C . GLY B 1 171 ? -17.844 19.203 -0.331 1 98.81 171 GLY B C 1
ATOM 3967 O O . GLY B 1 171 ? -18.109 18.062 0.035 1 98.81 171 GLY B O 1
ATOM 3968 N N . LYS B 1 172 ? -18.672 20.234 -0.225 1 98.75 172 LYS B N 1
ATOM 3969 C CA . LYS B 1 172 ? -20.016 20.031 0.325 1 98.75 172 LYS B CA 1
ATOM 3970 C C . LYS B 1 172 ? -20.828 19.094 -0.548 1 98.75 172 LYS B C 1
ATOM 3972 O O . LYS B 1 172 ? -21.516 18.203 -0.036 1 98.75 172 LYS B O 1
ATOM 3977 N N . GLU B 1 173 ? -20.781 19.266 -1.823 1 98.81 173 GLU B N 1
ATOM 3978 C CA . GLU B 1 173 ? -21.516 18.438 -2.77 1 98.81 173 GLU B CA 1
ATOM 3979 C C . GLU B 1 173 ? -21.078 16.969 -2.674 1 98.81 173 GLU B C 1
ATOM 3981 O O . GLU B 1 173 ? -21.906 16.078 -2.625 1 98.81 173 GLU B O 1
ATOM 3986 N N . ILE B 1 174 ? -19.828 16.766 -2.639 1 98.88 174 ILE B N 1
ATOM 3987 C CA . ILE B 1 174 ? -19.281 15.406 -2.586 1 98.88 174 ILE B CA 1
ATOM 3988 C C . ILE B 1 174 ? -19.641 14.766 -1.247 1 98.88 174 ILE B C 1
ATOM 3990 O O . ILE B 1 174 ? -20.031 13.594 -1.196 1 98.88 174 ILE B O 1
ATOM 3994 N N . ALA B 1 175 ? -19.5 15.547 -0.143 1 98.88 175 ALA B N 1
ATOM 3995 C CA . ALA B 1 175 ? -19.859 15.031 1.174 1 98.88 175 ALA B CA 1
ATOM 3996 C C . ALA B 1 175 ? -21.297 14.531 1.188 1 98.88 175 ALA B C 1
ATOM 3998 O O . ALA B 1 175 ? -21.594 13.469 1.743 1 98.88 175 ALA B O 1
ATOM 3999 N N . ASN B 1 176 ? -22.188 15.281 0.546 1 98.81 176 ASN B N 1
ATOM 4000 C CA . ASN B 1 176 ? -23.594 14.891 0.482 1 98.81 176 ASN B CA 1
ATOM 4001 C C . ASN B 1 176 ? -23.781 13.586 -0.291 1 98.81 176 ASN B C 1
ATOM 4003 O O . ASN B 1 176 ? -24.625 12.766 0.072 1 98.81 176 ASN B O 1
ATOM 4007 N N . ARG B 1 177 ? -22.984 13.422 -1.277 1 98.56 177 ARG B N 1
ATOM 4008 C CA . ARG B 1 177 ? -23.094 12.219 -2.094 1 98.56 177 ARG B CA 1
ATOM 4009 C C . ARG B 1 177 ? -22.547 11.008 -1.357 1 98.56 177 ARG B C 1
ATOM 4011 O O . ARG B 1 177 ? -23 9.883 -1.565 1 98.56 177 ARG B O 1
ATOM 4018 N N . ILE B 1 178 ? -21.578 11.203 -0.466 1 98.31 178 ILE B N 1
ATOM 4019 C CA . ILE B 1 178 ? -20.859 10.133 0.235 1 98.31 178 ILE B CA 1
ATOM 4020 C C . ILE B 1 178 ? -21.656 9.719 1.474 1 98.31 178 ILE B C 1
ATOM 4022 O O . ILE B 1 178 ? -21.547 8.578 1.925 1 98.31 178 ILE B O 1
ATOM 4026 N N . TYR B 1 179 ? -22.469 10.648 1.988 1 98.69 179 TYR B N 1
ATOM 4027 C CA . TYR B 1 179 ? -23.172 10.445 3.25 1 98.69 179 TYR B CA 1
ATOM 4028 C C . TYR B 1 179 ? -24.031 9.188 3.203 1 98.69 179 TYR B C 1
ATOM 4030 O O . TYR B 1 179 ? -24.812 8.984 2.266 1 98.69 179 TYR B O 1
ATOM 4038 N N . GLY B 1 180 ? -23.797 8.305 4.156 1 98.38 180 GLY B N 1
ATOM 4039 C CA . GLY B 1 180 ? -24.562 7.07 4.27 1 98.38 180 GLY B CA 1
ATOM 4040 C C . GLY B 1 180 ? -23.922 5.91 3.527 1 98.38 180 GLY B C 1
ATOM 4041 O O . GLY B 1 180 ? -24.391 4.777 3.607 1 98.38 180 GLY B O 1
ATOM 4042 N N . TYR B 1 181 ? -22.828 6.105 2.793 1 98.56 181 TYR B N 1
ATOM 4043 C CA . TYR B 1 181 ? -22.125 5.098 1.998 1 98.56 181 TYR B CA 1
ATOM 4044 C C . TYR B 1 181 ? -20.672 4.977 2.416 1 98.56 181 TYR B C 1
ATOM 4046 O O . TYR B 1 181 ? -20.172 5.777 3.213 1 98.56 181 TYR B O 1
ATOM 4054 N N . ILE B 1 182 ? -20.016 3.943 2.008 1 98.75 182 ILE B N 1
ATOM 4055 C CA . ILE B 1 182 ? -18.594 3.754 2.205 1 98.75 182 ILE B CA 1
ATOM 4056 C C . ILE B 1 182 ? -17.828 4.262 0.982 1 98.75 182 ILE B C 1
ATOM 4058 O O . ILE B 1 182 ? -17.922 3.68 -0.101 1 98.75 182 ILE B O 1
ATOM 4062 N N . PRO B 1 183 ? -17.094 5.332 1.114 1 98.81 183 PRO B N 1
ATOM 4063 C CA . PRO B 1 183 ? -16.344 5.812 -0.051 1 98.81 183 PRO B CA 1
ATOM 4064 C C . PRO B 1 183 ? -15.117 4.961 -0.357 1 98.81 183 PRO B C 1
ATOM 4066 O O . PRO B 1 183 ? -14.406 4.539 0.562 1 98.81 183 PRO B O 1
ATOM 4069 N N . VAL B 1 184 ? -14.891 4.672 -1.578 1 98.81 184 VAL B N 1
ATOM 4070 C CA . VAL B 1 184 ? -13.672 4.062 -2.086 1 98.81 184 VAL B CA 1
ATOM 4071 C C . VAL B 1 184 ? -13.047 4.965 -3.152 1 98.81 184 VAL B C 1
ATOM 4073 O O . VAL B 1 184 ? -13.68 5.27 -4.164 1 98.81 184 VAL B O 1
ATOM 4076 N N . VAL B 1 185 ? -11.828 5.379 -2.926 1 98.88 185 VAL B N 1
ATOM 4077 C CA . VAL B 1 185 ? -11.133 6.219 -3.893 1 98.88 185 VAL B CA 1
ATOM 4078 C C . VAL B 1 185 ? -10.281 5.352 -4.812 1 98.88 185 VAL B C 1
ATOM 4080 O O . VAL B 1 185 ? -9.289 4.754 -4.375 1 98.88 185 VAL B O 1
ATOM 4083 N N . TYR B 1 186 ? -10.703 5.246 -6.039 1 98.81 186 TYR B N 1
ATOM 4084 C CA . TYR B 1 186 ? -9.867 4.668 -7.086 1 98.81 186 TYR B CA 1
ATOM 4085 C C . TYR B 1 186 ? -8.891 5.699 -7.637 1 98.81 186 TYR B C 1
ATOM 4087 O O . TYR B 1 186 ? -9.297 6.711 -8.203 1 98.81 186 TYR B O 1
ATOM 4095 N N . SER B 1 187 ? -7.633 5.395 -7.453 1 98.81 187 SER B N 1
ATOM 4096 C CA . SER B 1 187 ? -6.621 6.379 -7.82 1 98.81 187 SER B CA 1
ATOM 4097 C C . SER B 1 187 ? -5.762 5.883 -8.977 1 98.81 187 SER B C 1
ATOM 4099 O O . SER B 1 187 ? -5.77 4.691 -9.297 1 98.81 187 SER B O 1
ATOM 4101 N N . THR B 1 188 ? -5.129 6.777 -9.68 1 98.56 188 THR B N 1
ATOM 4102 C CA . THR B 1 188 ? -4.043 6.492 -10.617 1 98.56 188 THR B CA 1
ATOM 4103 C C . THR B 1 188 ? -2.691 6.605 -9.922 1 98.56 188 THR B C 1
ATOM 4105 O O . THR B 1 188 ? -2.613 7.031 -8.766 1 98.56 188 THR B O 1
ATOM 4108 N N . PRO B 1 189 ? -1.624 6.176 -10.594 1 97.81 189 PRO B N 1
ATOM 4109 C CA . PRO B 1 189 ? -0.308 6.227 -9.953 1 97.81 189 PRO B CA 1
ATOM 4110 C C . PRO B 1 189 ? 0.067 7.633 -9.484 1 97.81 189 PRO B C 1
ATOM 4112 O O . PRO B 1 189 ? 0.606 7.797 -8.383 1 97.81 189 PRO B O 1
ATOM 4115 N N . LEU B 1 190 ? -0.348 8.656 -10.203 1 97.75 190 LEU B N 1
ATOM 4116 C CA . LEU B 1 190 ? 0.049 10.016 -9.867 1 97.75 190 LEU B CA 1
ATOM 4117 C C . LEU B 1 190 ? -0.821 10.578 -8.75 1 97.75 190 LEU B C 1
ATOM 4119 O O . LEU B 1 190 ? -0.499 11.617 -8.164 1 97.75 190 LEU B O 1
ATOM 4123 N N . THR B 1 191 ? -1.881 9.859 -8.375 1 98.69 191 THR B N 1
ATOM 4124 C CA . THR B 1 191 ? -2.777 10.383 -7.352 1 98.69 191 THR B CA 1
ATOM 4125 C C . THR B 1 191 ? -2.889 9.414 -6.18 1 98.69 191 THR B C 1
ATOM 4127 O O . THR B 1 191 ? -3.723 9.594 -5.293 1 98.69 191 THR B O 1
ATOM 4130 N N . ALA B 1 192 ? -2.045 8.391 -6.156 1 98.31 192 ALA B N 1
ATOM 4131 C CA . ALA B 1 192 ? -2.145 7.312 -5.172 1 98.31 192 ALA B CA 1
ATOM 4132 C C . ALA B 1 192 ? -1.988 7.848 -3.754 1 98.31 192 ALA B C 1
ATOM 4134 O O . ALA B 1 192 ? -2.758 7.488 -2.859 1 98.31 192 ALA B O 1
ATOM 4135 N N . HIS B 1 193 ? -0.997 8.711 -3.521 1 98.06 193 HIS B N 1
ATOM 4136 C CA . HIS B 1 193 ? -0.737 9.273 -2.199 1 98.06 193 HIS B CA 1
ATOM 4137 C C . HIS B 1 193 ? -1.882 10.172 -1.75 1 98.06 193 HIS B C 1
ATOM 4139 O O . HIS B 1 193 ? -2.16 10.281 -0.553 1 98.06 193 HIS B O 1
ATOM 4145 N N . ILE B 1 194 ? -2.57 10.797 -2.66 1 98.75 194 ILE B N 1
ATOM 4146 C CA . ILE B 1 194 ? -3.711 11.656 -2.355 1 98.75 194 ILE B CA 1
ATOM 4147 C C . ILE B 1 194 ? -4.902 10.797 -1.929 1 98.75 194 ILE B C 1
ATOM 4149 O O . ILE B 1 194 ? -5.613 11.141 -0.982 1 98.75 194 ILE B O 1
ATOM 4153 N N . ALA B 1 195 ? -5.094 9.695 -2.648 1 98.81 195 ALA B N 1
ATOM 4154 C CA . ALA B 1 195 ? -6.16 8.773 -2.273 1 98.81 195 ALA B CA 1
ATOM 4155 C C . ALA B 1 195 ? -5.957 8.242 -0.857 1 98.81 195 ALA B C 1
ATOM 4157 O O . ALA B 1 195 ? -6.918 8.102 -0.096 1 98.81 195 ALA B O 1
ATOM 4158 N N . GLU B 1 196 ? -4.723 7.941 -0.548 1 98.31 196 GLU B N 1
ATOM 4159 C CA . GLU B 1 196 ? -4.391 7.535 0.813 1 98.31 196 GLU B CA 1
ATOM 4160 C C . GLU B 1 196 ? -4.777 8.609 1.822 1 98.31 196 GLU B C 1
ATOM 4162 O O . GLU B 1 196 ? -5.324 8.312 2.883 1 98.31 196 GLU B O 1
ATOM 4167 N N . ARG B 1 197 ? -4.492 9.812 1.508 1 98.19 197 ARG B N 1
ATOM 4168 C CA . ARG B 1 197 ? -4.871 10.93 2.371 1 98.19 197 ARG B CA 1
ATOM 4169 C C . ARG B 1 197 ? -6.387 11.031 2.498 1 98.19 197 ARG B C 1
ATOM 4171 O O . ARG B 1 197 ? -6.906 11.297 3.586 1 98.19 197 ARG B O 1
ATOM 4178 N N . TRP B 1 198 ? -7.098 10.922 1.383 1 98.81 198 TRP B N 1
ATOM 4179 C CA . TRP B 1 198 ? -8.555 10.953 1.42 1 98.81 198 TRP B CA 1
ATOM 4180 C C . TRP B 1 198 ? -9.094 9.953 2.432 1 98.81 198 TRP B C 1
ATOM 4182 O O . TRP B 1 198 ? -9.953 10.289 3.252 1 98.81 198 TRP B O 1
ATOM 4192 N N . LYS B 1 199 ? -8.586 8.742 2.359 1 98.75 199 LYS B N 1
ATOM 4193 C CA . LYS B 1 199 ? -9 7.719 3.316 1 98.75 199 LYS B CA 1
ATOM 4194 C C . LYS B 1 199 ? -8.758 8.18 4.754 1 98.75 199 LYS B C 1
ATOM 4196 O O . LYS B 1 199 ? -9.664 8.109 5.59 1 98.75 199 LYS B O 1
ATOM 4201 N N . GLY B 1 200 ? -7.562 8.664 5.027 1 98.44 200 GLY B N 1
ATOM 4202 C CA . GLY B 1 200 ? -7.211 9.086 6.375 1 98.44 200 GLY B CA 1
ATOM 4203 C C . GLY B 1 200 ? -8.078 10.219 6.895 1 98.44 200 GLY B C 1
ATOM 4204 O O . GLY B 1 200 ? -8.531 10.188 8.039 1 98.44 200 GLY B O 1
ATOM 4205 N N . GLN B 1 201 ? -8.305 11.211 6.035 1 98.69 201 GLN B N 1
ATOM 4206 C CA . GLN B 1 201 ? -9.117 12.359 6.434 1 98.69 201 GLN B CA 1
ATOM 4207 C C . GLN B 1 201 ? -10.555 11.945 6.738 1 98.69 201 GLN B C 1
ATOM 4209 O O . GLN B 1 201 ? -11.148 12.414 7.707 1 98.69 201 GLN B O 1
ATOM 4214 N N . ILE B 1 202 ? -11.109 11.078 5.914 1 98.88 202 ILE B N 1
ATOM 4215 C CA . ILE B 1 202 ? -12.469 10.617 6.141 1 98.88 202 ILE B CA 1
ATOM 4216 C C . ILE B 1 202 ? -12.523 9.789 7.422 1 98.88 202 ILE B C 1
ATOM 4218 O O . ILE B 1 202 ? -13.445 9.938 8.227 1 98.88 202 ILE B O 1
ATOM 4222 N N . ASN B 1 203 ? -11.523 8.898 7.617 1 98.81 203 ASN B N 1
ATOM 4223 C CA . ASN B 1 203 ? -11.469 8.125 8.844 1 98.81 203 ASN B CA 1
ATOM 4224 C C . ASN B 1 203 ? -11.445 9.023 10.078 1 98.81 203 ASN B C 1
ATOM 4226 O O . ASN B 1 203 ? -12.273 8.867 10.984 1 98.81 203 ASN B O 1
ATOM 4230 N N . GLU B 1 204 ? -10.578 9.992 10.086 1 98.62 204 GLU B N 1
ATOM 4231 C CA . GLU B 1 204 ? -10.297 10.75 11.305 1 98.62 204 GLU B CA 1
ATOM 4232 C C . GLU B 1 204 ? -11.328 11.852 11.523 1 98.62 204 GLU B C 1
ATOM 4234 O O . GLU B 1 204 ? -11.781 12.07 12.648 1 98.62 204 GLU B O 1
ATOM 4239 N N . ASN B 1 205 ? -11.695 12.555 10.477 1 98.56 205 ASN B N 1
ATOM 4240 C CA . ASN B 1 205 ? -12.594 13.688 10.641 1 98.56 205 ASN B CA 1
ATOM 4241 C C . ASN B 1 205 ? -14.055 13.25 10.703 1 98.56 205 ASN B C 1
ATOM 4243 O O . ASN B 1 205 ? -14.797 13.68 11.586 1 98.56 205 ASN B O 1
ATOM 4247 N N . SER B 1 206 ? -14.469 12.391 9.805 1 98.56 206 SER B N 1
ATOM 4248 C CA . SER B 1 206 ? -15.883 12.031 9.742 1 98.56 206 SER B CA 1
ATOM 4249 C C . SER B 1 206 ? -16.172 10.75 10.516 1 98.56 206 SER B C 1
ATOM 4251 O O . SER B 1 206 ? -17.312 10.297 10.578 1 98.56 206 SER B O 1
ATOM 4253 N N . LYS B 1 207 ? -15.109 10.164 11.141 1 98.56 207 LYS B N 1
ATOM 4254 C CA . LYS B 1 207 ? -15.25 8.961 11.961 1 98.56 207 LYS B CA 1
ATOM 4255 C C . LYS B 1 207 ? -15.922 7.84 11.172 1 98.56 207 LYS B C 1
ATOM 4257 O O . LYS B 1 207 ? -16.766 7.117 11.703 1 98.56 207 LYS B O 1
ATOM 4262 N N . SER B 1 208 ? -15.555 7.727 9.867 1 98.44 208 SER B N 1
ATOM 4263 C CA . SER B 1 208 ? -16.203 6.77 8.977 1 98.44 208 SER B CA 1
ATOM 4264 C C . SER B 1 208 ? -15.172 5.965 8.188 1 98.44 208 SER B C 1
ATOM 4266 O O . SER B 1 208 ? -14.07 6.449 7.918 1 98.44 208 SER B O 1
ATOM 4268 N N . PRO B 1 209 ? -15.555 4.727 7.879 1 98.62 209 PRO B N 1
ATOM 4269 C CA . PRO B 1 209 ? -14.625 3.938 7.066 1 98.62 209 PRO B CA 1
ATOM 4270 C C . PRO B 1 209 ? -14.477 4.473 5.645 1 98.62 209 PRO B C 1
ATOM 4272 O O . PRO B 1 209 ? -15.43 5.016 5.082 1 98.62 209 PRO B O 1
ATOM 4275 N N . ALA B 1 210 ? -13.352 4.348 5.113 1 98.88 210 ALA B N 1
ATOM 4276 C CA . ALA B 1 210 ? -13 4.676 3.734 1 98.88 210 ALA B CA 1
ATOM 4277 C C . ALA B 1 210 ? -11.82 3.84 3.258 1 98.88 210 ALA B C 1
ATOM 4279 O O . ALA B 1 210 ? -11.008 3.383 4.066 1 98.88 210 ALA B O 1
ATOM 4280 N N . TYR B 1 211 ? -11.766 3.617 2.01 1 98.75 211 TYR B N 1
ATOM 4281 C CA . TYR B 1 211 ? -10.688 2.812 1.44 1 98.75 211 TYR B CA 1
ATOM 4282 C C . TYR B 1 211 ? -10.203 3.402 0.121 1 98.75 211 TYR B C 1
ATOM 4284 O O . TYR B 1 211 ? -10.781 4.367 -0.383 1 98.75 211 TYR B O 1
AT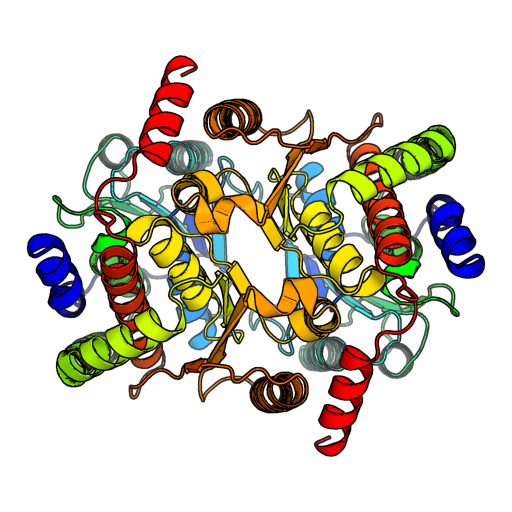OM 4292 N N . PHE B 1 212 ? -9.102 2.973 -0.395 1 98.62 212 PHE B N 1
ATOM 4293 C CA . PHE B 1 212 ? -8.594 3.387 -1.697 1 98.62 212 PHE B CA 1
ATOM 4294 C C . PHE B 1 212 ? -7.863 2.236 -2.383 1 98.62 212 PHE B C 1
ATOM 4296 O O . PHE B 1 212 ? -7.461 1.272 -1.729 1 98.62 212 PHE B O 1
ATOM 4303 N N . THR B 1 213 ? -7.801 2.26 -3.635 1 98.25 213 THR B N 1
ATOM 4304 C CA . THR B 1 213 ? -7.035 1.324 -4.453 1 98.25 213 THR B CA 1
ATOM 4305 C C . THR B 1 213 ? -6.453 2.025 -5.676 1 98.25 213 THR B C 1
ATOM 4307 O O . THR B 1 213 ? -6.727 3.205 -5.91 1 98.25 213 THR B O 1
ATOM 4310 N N . ILE B 1 214 ? -5.555 1.358 -6.359 1 98.5 214 ILE B N 1
ATOM 4311 C CA . ILE B 1 214 ? -4.777 2.025 -7.398 1 98.5 214 ILE B CA 1
ATOM 4312 C C . ILE B 1 214 ? -4.949 1.289 -8.727 1 98.5 214 ILE B C 1
ATOM 4314 O O . ILE B 1 214 ? -4.883 0.059 -8.773 1 98.5 214 ILE B O 1
ATOM 4318 N N . LEU B 1 215 ? -5.273 2.035 -9.805 1 98.5 215 LEU B N 1
ATOM 4319 C CA . LEU B 1 215 ? -5.113 1.54 -11.164 1 98.5 215 LEU B CA 1
ATOM 4320 C C . LEU B 1 215 ? -3.639 1.462 -11.547 1 98.5 215 LEU B C 1
ATOM 4322 O O . LEU B 1 215 ? -2.84 2.301 -11.125 1 98.5 215 LEU B O 1
ATOM 4326 N N . PRO B 1 216 ? -3.215 0.474 -12.273 1 98.5 216 PRO B N 1
ATOM 4327 C CA . PRO B 1 216 ? -4.047 -0.506 -12.969 1 98.5 216 PRO B CA 1
ATOM 4328 C C . PRO B 1 216 ? -4.27 -1.78 -12.156 1 98.5 216 PRO B C 1
ATOM 4330 O O . PRO B 1 216 ? -5.047 -2.646 -12.562 1 98.5 216 PRO B O 1
ATOM 4333 N N . GLU B 1 217 ? -3.635 -1.926 -11 1 98.62 217 GLU B N 1
ATOM 4334 C CA . GLU B 1 217 ? -3.658 -3.164 -10.227 1 98.62 217 GLU B CA 1
ATOM 4335 C C . GLU B 1 217 ? -5.09 -3.594 -9.922 1 98.62 217 GLU B C 1
ATOM 4337 O O . GLU B 1 217 ? -5.418 -4.781 -10.008 1 98.62 217 GLU B O 1
ATOM 4342 N N . MET B 1 218 ? -5.934 -2.658 -9.602 1 98.5 218 MET B N 1
ATOM 4343 C CA . MET B 1 218 ? -7.297 -3 -9.195 1 98.5 218 MET B CA 1
ATOM 4344 C C . MET B 1 218 ? -8.055 -3.652 -10.344 1 98.5 218 MET B C 1
ATOM 4346 O O . MET B 1 218 ? -9.031 -4.371 -10.125 1 98.5 218 MET B O 1
ATOM 4350 N N . HIS B 1 219 ? -7.645 -3.387 -11.625 1 98.75 219 HIS B N 1
ATOM 4351 C CA . HIS B 1 219 ? -8.281 -3.98 -12.789 1 98.75 219 HIS B CA 1
ATOM 4352 C C . HIS B 1 219 ? -8.031 -5.484 -12.852 1 98.75 219 HIS B C 1
ATOM 4354 O O . HIS B 1 219 ? -8.672 -6.195 -13.633 1 98.75 219 HIS B O 1
ATOM 4360 N N . HIS B 1 220 ? -7.156 -5.941 -12.023 1 98.5 220 HIS B N 1
ATOM 4361 C CA . HIS B 1 220 ? -6.77 -7.348 -12.078 1 98.5 220 HIS B CA 1
ATOM 4362 C C . HIS B 1 220 ? -7.398 -8.141 -10.938 1 98.5 220 HIS B C 1
ATOM 4364 O O . HIS B 1 220 ? -7.207 -9.352 -10.844 1 98.5 220 HIS B O 1
ATOM 4370 N N . ASN B 1 221 ? -8.133 -7.539 -10.031 1 98.19 221 ASN B N 1
ATOM 4371 C CA . ASN B 1 221 ? -8.711 -8.266 -8.906 1 98.19 221 ASN B CA 1
ATOM 4372 C C . ASN B 1 221 ? -9.945 -7.559 -8.359 1 98.19 221 ASN B C 1
ATOM 4374 O O . ASN B 1 221 ? -11.07 -8 -8.578 1 98.19 221 ASN B O 1
ATOM 4378 N N . GLU B 1 222 ? -9.852 -6.316 -7.945 1 98.38 222 GLU B N 1
ATOM 4379 C CA . GLU B 1 222 ? -10.883 -5.633 -7.172 1 98.38 222 GLU B CA 1
ATOM 4380 C C . GLU B 1 222 ? -12.172 -5.484 -7.973 1 98.38 222 GLU B C 1
ATOM 4382 O O . GLU B 1 222 ? -13.266 -5.535 -7.414 1 98.38 222 GLU B O 1
ATOM 4387 N N . VAL B 1 223 ? -12.086 -5.293 -9.242 1 98.62 223 VAL B N 1
ATOM 4388 C CA . VAL B 1 223 ? -13.227 -4.98 -10.086 1 98.62 223 VAL B CA 1
ATOM 4389 C C . VAL B 1 223 ? -14.211 -6.145 -10.078 1 98.62 223 VAL B C 1
ATOM 4391 O O . VAL B 1 223 ? -15.398 -5.965 -10.359 1 98.62 223 VAL B O 1
ATOM 4394 N N . MET B 1 224 ? -13.734 -7.328 -9.742 1 98.56 224 MET B N 1
ATOM 4395 C CA . MET B 1 224 ? -14.641 -8.477 -9.688 1 98.56 224 MET B CA 1
ATOM 4396 C C . MET B 1 224 ? -15.633 -8.336 -8.539 1 98.56 224 MET B C 1
ATOM 4398 O O . MET B 1 224 ? -16.734 -8.898 -8.594 1 98.56 224 MET B O 1
ATOM 4402 N N . GLY B 1 225 ? -15.266 -7.547 -7.562 1 98.19 225 GLY B N 1
ATOM 4403 C CA . GLY B 1 225 ? -16.156 -7.305 -6.438 1 98.19 225 GLY B CA 1
ATOM 4404 C C . GLY B 1 225 ? -17.406 -6.531 -6.82 1 98.19 225 GLY B C 1
ATOM 4405 O O . GLY B 1 225 ? -18.391 -6.512 -6.074 1 98.19 225 GLY B O 1
ATOM 4406 N N . TRP B 1 226 ? -17.422 -5.879 -8.023 1 98.06 226 TRP B N 1
ATOM 4407 C CA . TRP B 1 226 ? -18.562 -5.098 -8.477 1 98.06 226 TRP B CA 1
ATOM 4408 C C . TRP B 1 226 ? -19.75 -6.008 -8.805 1 98.06 226 TRP B C 1
ATOM 4410 O O . TRP B 1 226 ? -20.891 -5.547 -8.883 1 98.06 226 TRP B O 1
ATOM 4420 N N . SER B 1 227 ? -19.5 -7.297 -8.953 1 97.06 227 SER B N 1
ATOM 4421 C CA . SER B 1 227 ? -20.516 -8.234 -9.43 1 97.06 227 SER B CA 1
ATOM 4422 C C . SER B 1 227 ? -21.547 -8.539 -8.352 1 97.06 227 SER B C 1
ATOM 4424 O O . SER B 1 227 ? -22.625 -9.047 -8.648 1 97.06 227 SER B O 1
ATOM 4426 N N . ASN B 1 228 ? -21.25 -8.328 -7.082 1 97.56 228 ASN B N 1
ATOM 4427 C CA . ASN B 1 228 ? -22.141 -8.57 -5.965 1 97.56 228 ASN B CA 1
ATOM 4428 C C . ASN B 1 228 ? -22.953 -7.324 -5.609 1 97.56 228 ASN B C 1
ATOM 4430 O O . ASN B 1 228 ? -22.484 -6.48 -4.84 1 97.56 228 ASN B O 1
ATOM 4434 N N . PRO B 1 229 ? -24.141 -7.188 -6.129 1 96.81 229 PRO B N 1
ATOM 4435 C CA . PRO B 1 229 ? -24.891 -5.949 -5.926 1 96.81 229 PRO B CA 1
ATOM 4436 C C . PRO B 1 229 ? -25.281 -5.723 -4.465 1 96.81 229 PRO B C 1
ATOM 4438 O O . PRO B 1 229 ? -25.438 -4.578 -4.035 1 96.81 229 PRO B O 1
ATOM 4441 N N . GLU B 1 230 ? -25.422 -6.809 -3.711 1 96.44 230 GLU B N 1
ATOM 4442 C CA . GLU B 1 230 ? -25.75 -6.695 -2.295 1 96.44 230 GLU B CA 1
ATOM 4443 C C . GLU B 1 230 ? -24.703 -5.875 -1.544 1 96.44 230 GLU B C 1
ATOM 4445 O O . GLU B 1 230 ? -25.047 -5.059 -0.688 1 96.44 230 GLU B O 1
ATOM 4450 N N . LEU B 1 231 ? -23.5 -6.098 -1.911 1 98 231 LEU B N 1
ATOM 4451 C CA . LEU B 1 231 ? -22.422 -5.418 -1.206 1 98 231 LEU B CA 1
ATOM 4452 C C . LEU B 1 231 ? -21.969 -4.176 -1.97 1 98 231 LEU B C 1
ATOM 4454 O O . LEU B 1 231 ? -21.688 -3.139 -1.366 1 98 231 LEU B O 1
ATOM 4458 N N . ARG B 1 232 ? -21.922 -4.223 -3.266 1 97.5 232 ARG B N 1
ATOM 4459 C CA . ARG B 1 232 ? -21.469 -3.125 -4.113 1 97.5 232 ARG B CA 1
ATOM 4460 C C . ARG B 1 232 ? -22.281 -1.857 -3.834 1 97.5 232 ARG B C 1
ATOM 4462 O O . ARG B 1 232 ? -21.719 -0.754 -3.848 1 97.5 232 ARG B O 1
ATOM 4469 N N . ASN B 1 233 ? -23.562 -2.014 -3.52 1 97.25 233 ASN B N 1
ATOM 4470 C CA . ASN B 1 233 ? -24.453 -0.874 -3.396 1 97.25 233 ASN B CA 1
ATOM 4471 C C . ASN B 1 233 ? -24.266 -0.141 -2.074 1 97.25 233 ASN B C 1
ATOM 4473 O O . ASN B 1 233 ? -24.875 0.901 -1.838 1 97.25 233 ASN B O 1
ATOM 4477 N N . LYS B 1 234 ? -23.391 -0.662 -1.24 1 98.06 234 LYS B N 1
ATOM 4478 C CA . LYS B 1 234 ? -23.047 0.003 0.014 1 98.06 234 LYS B CA 1
ATOM 4479 C C . LYS B 1 234 ? -21.953 1.043 -0.196 1 98.06 234 LYS B C 1
ATOM 4481 O O . LYS B 1 234 ? -21.672 1.85 0.694 1 98.06 234 LYS B O 1
ATOM 4486 N N . PHE B 1 235 ? -21.391 1.062 -1.428 1 98.5 235 PHE B N 1
ATOM 4487 C CA . PHE B 1 235 ? -20.219 1.896 -1.691 1 98.5 235 PHE B CA 1
ATOM 4488 C C . PHE B 1 235 ? -20.594 3.068 -2.594 1 98.5 235 PHE B C 1
ATOM 4490 O O . PHE B 1 235 ? -21.562 3.002 -3.342 1 98.5 235 PHE B O 1
ATOM 4497 N N . VAL B 1 236 ? -19.859 4.121 -2.418 1 98.56 236 VAL B N 1
ATOM 4498 C CA . VAL B 1 236 ? -19.719 5.184 -3.406 1 98.56 236 VAL B CA 1
ATOM 4499 C C . VAL B 1 236 ? -18.281 5.219 -3.934 1 98.56 236 VAL B C 1
ATOM 4501 O O . VAL B 1 236 ? -17.328 5.066 -3.166 1 98.56 236 VAL B O 1
ATOM 4504 N N . TYR B 1 237 ? -18.125 5.301 -5.227 1 98.75 237 TYR B N 1
ATOM 4505 C CA . TYR B 1 237 ? -16.812 5.211 -5.855 1 98.75 237 TYR B CA 1
ATOM 4506 C C . TYR B 1 237 ? -16.359 6.574 -6.363 1 98.75 237 TYR B C 1
ATOM 4508 O O . TYR B 1 237 ? -17.094 7.266 -7.066 1 98.75 237 TYR B O 1
ATOM 4516 N N . LEU B 1 238 ? -15.219 6.996 -5.934 1 98.88 238 LEU B N 1
ATOM 4517 C CA . LEU B 1 238 ? -14.547 8.18 -6.457 1 98.88 238 LEU B CA 1
ATOM 4518 C C . LEU B 1 238 ? -13.406 7.789 -7.391 1 98.88 238 LEU B C 1
ATOM 4520 O O . LEU B 1 238 ? -12.57 6.949 -7.039 1 98.88 238 LEU B O 1
ATOM 4524 N N . LEU B 1 239 ? -13.398 8.289 -8.578 1 98.81 239 LEU B N 1
ATOM 4525 C CA . LEU B 1 239 ? -12.336 8.039 -9.555 1 98.81 239 LEU B CA 1
ATOM 4526 C C . LEU B 1 239 ? -11.43 9.25 -9.695 1 98.81 239 LEU B C 1
ATOM 4528 O O . LEU B 1 239 ? -11.82 10.266 -10.281 1 98.81 239 LEU B O 1
ATOM 4532 N N . MET B 1 240 ? -10.234 9.125 -9.141 1 98.88 240 MET B N 1
ATOM 4533 C CA . MET B 1 240 ? -9.273 10.227 -9.086 1 98.88 240 MET B CA 1
ATOM 4534 C C . MET B 1 240 ? -8.141 10.008 -10.078 1 98.88 240 MET B C 1
ATOM 4536 O O . MET B 1 240 ? -7.535 8.93 -10.117 1 98.88 240 MET B O 1
ATOM 4540 N N . PHE B 1 241 ? -7.816 10.984 -10.914 1 98.69 241 PHE B N 1
ATOM 4541 C CA . PHE B 1 241 ? -6.781 10.836 -11.938 1 98.69 241 PHE B CA 1
ATOM 4542 C C . PHE B 1 241 ? -6.098 12.172 -12.211 1 98.69 241 PHE B C 1
ATOM 4544 O O . PHE B 1 241 ? -6.555 13.219 -11.742 1 98.69 241 PHE B O 1
ATOM 4551 N N . ASP B 1 242 ? -4.957 12.125 -12.742 1 98.38 242 ASP B N 1
ATOM 4552 C CA . ASP B 1 242 ? -4.211 13.289 -13.195 1 98.38 242 ASP B CA 1
ATOM 4553 C C . ASP B 1 242 ? -4.059 13.289 -14.719 1 98.38 242 ASP B C 1
ATOM 4555 O O . ASP B 1 242 ? -3.943 12.227 -15.328 1 98.38 242 ASP B O 1
ATOM 4559 N N . GLU B 1 243 ? -4.027 14.414 -15.289 1 95.31 243 GLU B N 1
ATOM 4560 C CA . GLU B 1 243 ? -3.941 14.539 -16.734 1 95.31 243 GLU B CA 1
ATOM 4561 C C . GLU B 1 243 ? -2.596 14.047 -17.266 1 95.31 243 GLU B C 1
ATOM 4563 O O . GLU B 1 243 ? -2.465 13.711 -18.438 1 95.31 243 GLU B O 1
ATOM 4568 N N . LYS B 1 244 ? -1.642 14.008 -16.391 1 95.94 244 LYS B N 1
ATOM 4569 C CA . LYS B 1 244 ? -0.298 13.617 -16.812 1 95.94 244 LYS B CA 1
ATOM 4570 C C . LYS B 1 244 ? -0.049 12.133 -16.562 1 95.94 244 LYS B C 1
ATOM 4572 O O . LYS B 1 244 ? 1.07 11.648 -16.75 1 95.94 244 LYS B O 1
ATOM 4577 N N . ASP B 1 245 ? -1.065 11.391 -16.203 1 96.56 245 ASP B N 1
ATOM 4578 C CA . ASP B 1 245 ? -0.92 9.945 -16.047 1 96.56 245 ASP B CA 1
ATOM 4579 C C . ASP B 1 245 ? -0.54 9.289 -17.375 1 96.56 245 ASP B C 1
ATOM 4581 O O . ASP B 1 245 ? -0.782 9.852 -18.438 1 96.56 245 ASP B O 1
ATOM 4585 N N . HIS B 1 246 ? 0.094 8.125 -17.297 1 96.25 246 HIS B N 1
ATOM 4586 C CA . HIS B 1 246 ? 0.336 7.297 -18.469 1 96.25 246 HIS B CA 1
ATOM 4587 C C . HIS B 1 246 ? -0.935 7.129 -19.297 1 96.25 246 HIS B C 1
ATOM 4589 O O . HIS B 1 246 ? -2.021 6.949 -18.734 1 96.25 246 HIS B O 1
ATOM 4595 N N . HIS B 1 247 ? -0.822 7.234 -20.609 1 97 247 HIS B N 1
ATOM 4596 C CA . HIS B 1 247 ? -1.988 7.246 -21.484 1 97 247 HIS B CA 1
ATOM 4597 C C . HIS B 1 247 ? -2.836 5.992 -21.297 1 97 247 HIS B C 1
ATOM 4599 O O . HIS B 1 247 ? -4.066 6.059 -21.359 1 97 247 HIS B O 1
ATOM 4605 N N . ARG B 1 248 ? -2.203 4.82 -21.031 1 97.88 248 ARG B N 1
ATOM 4606 C CA . ARG B 1 248 ? -2.943 3.582 -20.812 1 97.88 248 ARG B CA 1
ATOM 4607 C C . ARG B 1 248 ? -3.723 3.637 -19.5 1 97.88 248 ARG B C 1
ATOM 4609 O O . ARG B 1 248 ? -4.809 3.064 -19.391 1 97.88 248 ARG B O 1
ATOM 4616 N N . VAL B 1 249 ? -3.125 4.355 -18.547 1 98.12 249 VAL B N 1
ATOM 4617 C CA . VAL B 1 249 ? -3.797 4.52 -17.266 1 98.12 249 VAL B CA 1
ATOM 4618 C C . VAL B 1 249 ? -5.02 5.422 -17.422 1 98.12 249 VAL B C 1
ATOM 4620 O O . VAL B 1 249 ? -6.082 5.145 -16.875 1 98.12 249 VAL B O 1
ATOM 4623 N N . LYS B 1 250 ? -4.875 6.488 -18.25 1 97.94 250 LYS B N 1
ATOM 4624 C CA . LYS B 1 250 ? -6.008 7.367 -18.5 1 97.94 250 LYS B CA 1
ATOM 4625 C C . LYS B 1 250 ? -7.133 6.613 -19.219 1 97.94 250 LYS B C 1
ATOM 4627 O O . LYS B 1 250 ? -8.312 6.812 -18.906 1 97.94 250 LYS B O 1
ATOM 4632 N N . LEU B 1 251 ? -6.777 5.746 -20.109 1 98.38 251 LEU B N 1
ATOM 4633 C CA . LEU B 1 251 ? -7.762 4.898 -20.781 1 98.38 251 LEU B CA 1
ATOM 4634 C C . LEU B 1 251 ? -8.484 4.016 -19.766 1 98.38 251 LEU B C 1
ATOM 4636 O O . LEU B 1 251 ? -9.703 3.832 -19.859 1 98.38 251 LEU B O 1
ATOM 4640 N N . ARG B 1 252 ? -7.797 3.494 -18.828 1 98.69 252 ARG B N 1
ATOM 4641 C CA . ARG B 1 252 ? -8.375 2.645 -17.781 1 98.69 252 ARG B CA 1
ATOM 4642 C C . ARG B 1 252 ? -9.352 3.428 -16.922 1 98.69 252 ARG B C 1
ATOM 4644 O O . ARG B 1 252 ? -10.352 2.879 -16.453 1 98.69 252 ARG B O 1
ATOM 4651 N N . VAL B 1 253 ? -9.016 4.688 -16.672 1 98.75 253 VAL B N 1
ATOM 4652 C CA . VAL B 1 253 ? -9.945 5.543 -15.945 1 98.75 253 VAL B CA 1
ATOM 4653 C C . VAL B 1 253 ? -11.273 5.621 -16.688 1 98.75 253 VAL B C 1
ATOM 4655 O O . VAL B 1 253 ? -12.336 5.422 -16.109 1 98.75 253 VAL B O 1
ATOM 4658 N N . ASP B 1 254 ? -11.211 5.816 -17.984 1 98.44 254 ASP B N 1
ATOM 4659 C CA . ASP B 1 254 ? -12.406 5.914 -18.812 1 98.44 254 ASP B CA 1
ATOM 4660 C C . ASP B 1 254 ? -13.172 4.594 -18.828 1 98.44 254 ASP B C 1
ATOM 4662 O O . ASP B 1 254 ? -14.406 4.582 -18.719 1 98.44 254 ASP B O 1
ATOM 4666 N N . ILE B 1 255 ? -12.492 3.568 -18.953 1 98.69 255 ILE B N 1
ATOM 4667 C CA . ILE B 1 255 ? -13.086 2.236 -18.984 1 98.69 255 ILE B CA 1
ATOM 4668 C C . ILE B 1 255 ? -13.781 1.948 -17.656 1 98.69 255 ILE B C 1
ATOM 4670 O O . ILE B 1 255 ? -14.898 1.425 -17.625 1 98.69 255 ILE B O 1
ATOM 4674 N N . THR B 1 256 ? -13.125 2.293 -16.562 1 98.81 256 THR B N 1
ATOM 4675 C CA . THR B 1 256 ? -13.688 2.086 -15.227 1 98.81 256 THR B CA 1
ATOM 4676 C C . THR B 1 256 ? -15.008 2.838 -15.078 1 98.81 256 THR B C 1
ATOM 4678 O O . THR B 1 256 ? -16 2.281 -14.602 1 98.81 256 THR B O 1
ATOM 4681 N N . LYS B 1 257 ? -14.961 4.113 -15.484 1 98.69 257 LYS B N 1
ATOM 4682 C CA . LYS B 1 257 ? -16.188 4.918 -15.43 1 98.69 257 LYS B CA 1
ATOM 4683 C C . LYS B 1 257 ? -17.312 4.246 -16.188 1 98.69 257 LYS B C 1
ATOM 4685 O O . LYS B 1 257 ? -18.422 4.09 -15.664 1 98.69 257 LYS B O 1
ATOM 4690 N N . LYS B 1 258 ? -17.031 3.814 -17.391 1 98.19 258 LYS B N 1
ATOM 4691 C CA . LYS B 1 258 ? -18.031 3.209 -18.25 1 98.19 258 LYS B CA 1
ATOM 4692 C C . LYS B 1 258 ? -18.594 1.93 -17.641 1 98.19 258 LYS B C 1
ATOM 4694 O O . LYS B 1 258 ? -19.812 1.724 -17.609 1 98.19 258 LYS B O 1
ATOM 4699 N N . ILE B 1 259 ? -17.797 1.085 -17.141 1 98.31 259 ILE B N 1
ATOM 4700 C CA . ILE B 1 259 ? -18.219 -0.209 -16.609 1 98.31 259 ILE B CA 1
ATOM 4701 C C . ILE B 1 259 ? -19.031 -0.009 -15.328 1 98.31 259 ILE B C 1
ATOM 4703 O O . ILE B 1 259 ? -20.031 -0.689 -15.117 1 98.31 259 ILE B O 1
ATOM 4707 N N . LEU B 1 260 ? -18.594 0.925 -14.453 1 98.12 260 LEU B N 1
ATOM 4708 C CA . LEU B 1 260 ? -19.391 1.238 -13.266 1 98.12 260 LEU B CA 1
ATOM 4709 C C . LEU B 1 260 ? -20.781 1.722 -13.648 1 98.12 260 LEU B C 1
ATOM 4711 O O . LEU B 1 260 ? -21.781 1.312 -13.047 1 98.12 260 LEU B O 1
ATOM 4715 N N . GLU B 1 261 ? -20.828 2.551 -14.641 1 97.94 261 GLU B N 1
ATOM 4716 C CA . GLU B 1 261 ? -22.125 3.043 -15.109 1 97.94 261 GLU B CA 1
ATOM 4717 C C . GLU B 1 261 ? -22.984 1.901 -15.625 1 97.94 261 GLU B C 1
ATOM 4719 O O . GLU B 1 261 ? -24.203 1.898 -15.422 1 97.94 261 GLU B O 1
ATOM 4724 N N . ASP B 1 262 ? -22.375 0.943 -16.297 1 97.38 262 ASP B N 1
ATOM 4725 C CA . ASP B 1 262 ? -23.094 -0.234 -16.766 1 97.38 262 ASP B CA 1
ATOM 4726 C C . ASP B 1 262 ? -23.656 -1.034 -15.602 1 97.38 262 ASP B C 1
ATOM 4728 O O . ASP B 1 262 ? -24.688 -1.701 -15.742 1 97.38 262 ASP B O 1
ATOM 4732 N N . PHE B 1 263 ? -23.031 -0.976 -14.469 1 97 263 PHE B N 1
ATOM 4733 C CA . PHE B 1 263 ? -23.516 -1.639 -13.266 1 97 263 PHE B CA 1
ATOM 4734 C C . PHE B 1 263 ? -24.562 -0.785 -12.562 1 97 263 PHE B C 1
ATOM 4736 O O . PHE B 1 263 ? -25.078 -1.162 -11.508 1 97 263 PHE B O 1
ATOM 4743 N N . GLY B 1 264 ? -24.828 0.44 -13.047 1 96 264 GLY B N 1
ATOM 4744 C CA . GLY B 1 264 ? -25.812 1.343 -12.469 1 96 264 GLY B CA 1
ATOM 4745 C C . GLY B 1 264 ? -25.219 2.273 -11.422 1 96 264 GLY B C 1
ATOM 4746 O O . GLY B 1 264 ? -25.953 2.85 -10.609 1 96 264 GLY B O 1
ATOM 4747 N N . VAL B 1 265 ? -23.891 2.377 -11.445 1 96.56 265 VAL B N 1
ATOM 4748 C CA . VAL B 1 265 ? -23.188 3.199 -10.461 1 96.56 265 VAL B CA 1
ATOM 4749 C C . VAL B 1 265 ? -22.547 4.395 -11.148 1 96.56 265 VAL B C 1
ATOM 4751 O O . VAL B 1 265 ? -21.766 4.23 -12.094 1 96.56 265 VAL B O 1
ATOM 4754 N N . VAL B 1 266 ? -22.859 5.598 -10.711 1 96.94 266 VAL B N 1
ATOM 4755 C CA . VAL B 1 266 ? -22.219 6.789 -11.258 1 96.94 266 VAL B CA 1
ATOM 4756 C C . VAL B 1 266 ? -21.062 7.219 -10.352 1 96.94 266 VAL B C 1
ATOM 4758 O O . VAL B 1 266 ? -21.297 7.727 -9.25 1 96.94 266 VAL B O 1
ATOM 4761 N N . PRO B 1 267 ? -19.859 7.031 -10.797 1 98.5 267 PRO B N 1
ATOM 4762 C CA . PRO B 1 267 ? -18.734 7.43 -9.945 1 98.5 267 PRO B CA 1
ATOM 4763 C C . PRO B 1 267 ? -18.547 8.945 -9.891 1 98.5 267 PRO B C 1
ATOM 4765 O O . PRO B 1 267 ? -19.078 9.664 -10.734 1 98.5 267 PRO B O 1
ATOM 4768 N N . ILE B 1 268 ? -17.938 9.43 -8.867 1 98.81 268 ILE B N 1
ATOM 4769 C CA . ILE B 1 268 ? -17.531 10.82 -8.75 1 98.81 268 ILE B CA 1
ATOM 4770 C C . ILE B 1 268 ? -16.141 11 -9.359 1 98.81 268 ILE B C 1
ATOM 4772 O O . ILE B 1 268 ? -15.164 10.414 -8.883 1 98.81 268 ILE B O 1
ATOM 4776 N N . MET B 1 269 ? -16.047 11.766 -10.43 1 98.62 269 MET B N 1
ATOM 4777 C CA . MET B 1 269 ? -14.773 12.023 -11.078 1 98.62 269 MET B CA 1
ATOM 4778 C C . MET B 1 269 ? -14.008 13.125 -10.352 1 98.62 269 MET B C 1
ATOM 4780 O O . MET B 1 269 ? -14.555 14.195 -10.078 1 98.62 269 MET B O 1
ATOM 4784 N N . LEU B 1 270 ? -12.766 12.867 -10.008 1 98.69 270 LEU B N 1
ATOM 4785 C CA . LEU B 1 270 ? -11.938 13.82 -9.281 1 98.69 270 LEU B CA 1
ATOM 4786 C C . LEU B 1 270 ? -10.664 14.141 -10.055 1 98.69 270 LEU B C 1
ATOM 4788 O O . LEU B 1 270 ? -9.789 13.281 -10.203 1 98.69 270 LEU B O 1
ATOM 4792 N N . LYS B 1 271 ? -10.562 15.305 -10.523 1 98.06 271 LYS B N 1
ATOM 4793 C CA . LYS B 1 271 ? -9.375 15.812 -11.195 1 98.06 271 LYS B CA 1
ATOM 4794 C C . LYS B 1 271 ? -8.867 17.094 -10.523 1 98.06 271 LYS B C 1
ATOM 4796 O O . LYS B 1 271 ? -9.656 17.984 -10.195 1 98.06 271 LYS B O 1
ATOM 4801 N N . GLY B 1 272 ? -7.547 17.141 -10.289 1 97.88 272 GLY B N 1
ATOM 4802 C CA . GLY B 1 272 ? -6.98 18.344 -9.711 1 97.88 272 GLY B CA 1
ATOM 4803 C C . GLY B 1 272 ? -6.98 19.531 -10.664 1 97.88 272 GLY B C 1
ATOM 4804 O O . GLY B 1 272 ? -7.059 19.344 -11.883 1 97.88 272 GLY B O 1
ATOM 4805 N N . GLU B 1 273 ? -6.945 20.672 -10.117 1 97.75 273 GLU B N 1
ATOM 4806 C CA . GLU B 1 273 ? -6.809 21.891 -10.891 1 97.75 273 GLU B CA 1
ATOM 4807 C C . GLU B 1 273 ? -5.477 22.578 -10.602 1 97.75 273 GLU B C 1
ATOM 4809 O O . GLU B 1 273 ? -5.012 22.594 -9.461 1 97.75 273 GLU B O 1
ATOM 4814 N N . GLY B 1 274 ? -4.883 23.109 -11.602 1 97.38 274 GLY B N 1
ATOM 4815 C CA . GLY B 1 274 ? -3.621 23.812 -11.469 1 97.38 274 GLY B CA 1
ATOM 4816 C C . GLY B 1 274 ? -2.654 23.531 -12.602 1 97.38 274 GLY B C 1
ATOM 4817 O O . GLY B 1 274 ? -2.832 22.562 -13.352 1 97.38 274 GLY B O 1
ATOM 4818 N N . ASN B 1 275 ? -1.594 24.328 -12.703 1 95 275 ASN B N 1
ATOM 4819 C CA . ASN B 1 275 ? -0.653 24.25 -13.812 1 95 275 ASN B CA 1
ATOM 4820 C C . ASN B 1 275 ? 0.43 23.203 -13.562 1 95 275 ASN B C 1
ATOM 4822 O O . ASN B 1 275 ? 0.954 22.609 -14.5 1 95 275 ASN B O 1
ATOM 4826 N N . SER B 1 276 ? 0.779 23.109 -12.32 1 96.69 276 SER B N 1
ATOM 4827 C CA . SER B 1 276 ? 1.841 22.172 -11.969 1 96.69 276 SER B CA 1
ATOM 4828 C C . SER B 1 276 ? 1.277 20.922 -11.289 1 96.69 276 SER B C 1
ATOM 4830 O O . SER B 1 276 ? 0.139 20.938 -10.812 1 96.69 276 SER B O 1
ATOM 4832 N N . TYR B 1 277 ? 2.055 19.828 -11.344 1 97.56 277 TYR B N 1
ATOM 4833 C CA . TYR B 1 277 ? 1.676 18.609 -10.648 1 97.56 277 TYR B CA 1
ATOM 4834 C C . TYR B 1 277 ? 1.412 18.875 -9.172 1 97.56 277 TYR B C 1
ATOM 4836 O O . TYR B 1 277 ? 0.438 18.375 -8.609 1 97.56 277 TYR B O 1
ATOM 4844 N N . LEU B 1 278 ? 2.291 19.672 -8.555 1 98.25 278 LEU B N 1
ATOM 4845 C CA . LEU B 1 278 ? 2.129 20.016 -7.145 1 98.25 278 LEU B CA 1
ATOM 4846 C C . LEU B 1 278 ? 0.812 20.75 -6.91 1 98.25 278 LEU B C 1
ATOM 4848 O O . LEU B 1 278 ? 0.086 20.438 -5.961 1 98.25 278 LEU B O 1
ATOM 4852 N N . ALA B 1 279 ? 0.495 21.672 -7.762 1 98.44 279 ALA B N 1
ATOM 4853 C CA . ALA B 1 279 ? -0.743 22.438 -7.629 1 98.44 279 ALA B CA 1
ATOM 4854 C C . ALA B 1 279 ? -1.964 21.531 -7.742 1 98.44 279 ALA B C 1
ATOM 4856 O O . ALA B 1 279 ? -2.885 21.609 -6.93 1 98.44 279 ALA B O 1
ATOM 4857 N N . ARG B 1 280 ? -1.965 20.672 -8.75 1 98.62 280 ARG B N 1
ATOM 4858 C CA . ARG B 1 280 ? -3.08 19.766 -8.938 1 98.62 280 ARG B CA 1
ATOM 4859 C C . ARG B 1 280 ? -3.217 18.812 -7.754 1 98.62 280 ARG B C 1
ATOM 4861 O O . ARG B 1 280 ? -4.328 18.516 -7.309 1 98.62 280 ARG B O 1
ATOM 4868 N N . SER B 1 281 ? -2.119 18.344 -7.238 1 98.56 281 SER B N 1
ATOM 4869 C CA . SER B 1 281 ? -2.107 17.422 -6.102 1 98.56 281 SER B CA 1
ATOM 4870 C C . SER B 1 281 ? -2.674 18.094 -4.852 1 98.56 281 SER B C 1
ATOM 4872 O O . SER B 1 281 ? -3.537 17.531 -4.176 1 98.56 281 SER B O 1
ATOM 4874 N N . LEU B 1 282 ? -2.195 19.297 -4.555 1 98.75 282 LEU B N 1
ATOM 4875 C CA . LEU B 1 282 ? -2.617 20 -3.342 1 98.75 282 LEU B CA 1
ATOM 4876 C C . LEU B 1 282 ? -4.082 20.422 -3.439 1 98.75 282 LEU B C 1
ATOM 4878 O O . LEU B 1 282 ? -4.785 20.453 -2.428 1 98.75 282 LEU B O 1
ATOM 4882 N N . TYR B 1 283 ? -4.523 20.688 -4.656 1 98.81 283 TYR B N 1
ATOM 4883 C CA . TYR B 1 283 ? -5.941 20.938 -4.891 1 98.81 283 TYR B CA 1
ATOM 4884 C C . TYR B 1 283 ? -6.785 19.766 -4.395 1 98.81 283 TYR B C 1
ATOM 4886 O O . TYR B 1 283 ? -7.758 19.969 -3.66 1 98.81 283 TYR B O 1
ATOM 4894 N N . LEU B 1 284 ? -6.434 18.578 -4.781 1 98.94 284 LEU B N 1
ATOM 4895 C CA . LEU B 1 284 ? -7.188 17.391 -4.418 1 98.94 284 LEU B CA 1
ATOM 4896 C C . LEU B 1 284 ? -7.066 17.109 -2.924 1 98.94 284 LEU B C 1
ATOM 4898 O O . LEU B 1 284 ? -8.008 16.594 -2.307 1 98.94 284 LEU B O 1
ATOM 4902 N N . VAL B 1 285 ? -5.902 17.453 -2.35 1 98.81 285 VAL B N 1
ATOM 4903 C CA . VAL B 1 285 ? -5.699 17.297 -0.914 1 98.81 285 VAL B CA 1
ATOM 4904 C C . VAL B 1 285 ? -6.648 18.219 -0.155 1 98.81 285 VAL B C 1
ATOM 4906 O O . VAL B 1 285 ? -7.316 17.797 0.793 1 98.81 285 VAL B O 1
ATOM 4909 N N . HIS B 1 286 ? -6.668 19.422 -0.594 1 98.88 286 HIS B N 1
ATOM 4910 C CA . HIS B 1 286 ? -7.531 20.406 0.048 1 98.88 286 HIS B CA 1
ATOM 4911 C C . HIS B 1 286 ? -9 20.016 -0.09 1 98.88 286 HIS B C 1
ATOM 4913 O O . HIS B 1 286 ? -9.789 20.203 0.842 1 98.88 286 HIS B O 1
ATOM 4919 N N . LEU B 1 287 ? -9.383 19.516 -1.204 1 98.88 287 LEU B N 1
ATOM 4920 C CA . LEU B 1 287 ? -10.742 19.016 -1.417 1 98.88 287 LEU B CA 1
ATOM 4921 C C . LEU B 1 287 ? -11.086 17.906 -0.424 1 98.88 287 LEU B C 1
ATOM 4923 O O . LEU B 1 287 ? -12.18 17.891 0.135 1 98.88 287 LEU B O 1
ATOM 4927 N N . ALA B 1 288 ? -10.18 17 -0.234 1 98.81 288 ALA B N 1
ATOM 4928 C CA . ALA B 1 288 ? -10.367 15.922 0.733 1 98.81 288 ALA B CA 1
ATOM 4929 C C . ALA B 1 288 ? -10.664 16.484 2.123 1 98.81 288 ALA B C 1
ATOM 4931 O O . ALA B 1 288 ? -11.484 15.922 2.857 1 98.81 288 ALA B O 1
ATOM 4932 N N . ASP B 1 289 ? -9.883 17.531 2.488 1 98.62 289 ASP B N 1
ATOM 4933 C CA . ASP B 1 289 ? -10.078 18.141 3.799 1 98.62 289 ASP B CA 1
ATOM 4934 C C . ASP B 1 289 ? -11.492 18.688 3.947 1 98.62 289 ASP B C 1
ATOM 4936 O O . ASP B 1 289 ? -12.164 18.422 4.945 1 98.62 289 ASP B O 1
ATOM 4940 N N . TRP B 1 290 ? -11.984 19.375 2.969 1 98.81 290 TRP B N 1
ATOM 4941 C CA . TRP B 1 290 ? -13.336 19.922 3.002 1 98.81 290 TRP B CA 1
ATOM 4942 C C . TRP B 1 290 ? -14.375 18.812 3.008 1 98.81 290 TRP B C 1
ATOM 4944 O O . TRP B 1 290 ? -15.305 18.828 3.818 1 98.81 290 TRP B O 1
ATOM 4954 N N . VAL B 1 291 ? -14.234 17.828 2.133 1 98.94 291 VAL B N 1
ATOM 4955 C CA . VAL B 1 291 ? -15.18 16.719 2.045 1 98.94 291 VAL B CA 1
ATOM 4956 C C . VAL B 1 291 ? -15.305 16.031 3.406 1 98.94 291 VAL B C 1
ATOM 4958 O O . VAL B 1 291 ? -16.422 15.789 3.883 1 98.94 291 VAL B O 1
ATOM 4961 N N . SER B 1 292 ? -14.188 15.75 4.023 1 98.81 292 SER B N 1
ATOM 4962 C CA . SER B 1 292 ? -14.188 14.992 5.27 1 98.81 292 SER B CA 1
ATOM 4963 C C . SER B 1 292 ? -14.805 15.797 6.406 1 98.81 292 SER B C 1
ATOM 4965 O O . SER B 1 292 ? -15.492 15.234 7.266 1 98.81 292 SER B O 1
ATOM 4967 N N . VAL B 1 293 ? -14.586 17.141 6.449 1 98.62 293 VAL B N 1
ATOM 4968 C CA . VAL B 1 293 ? -15.141 18 7.5 1 98.62 293 VAL B CA 1
ATOM 4969 C C . VAL B 1 293 ? -16.641 18.141 7.309 1 98.62 293 VAL B C 1
ATOM 4971 O O . VAL B 1 293 ? -17.406 18.047 8.273 1 98.62 293 VAL B O 1
ATOM 4974 N N . PHE B 1 294 ? -17.094 18.328 6.066 1 98.81 294 PHE B N 1
ATOM 4975 C CA . PHE B 1 294 ? -18.531 18.422 5.805 1 98.81 294 PHE B CA 1
ATOM 4976 C C . PHE B 1 294 ? -19.219 17.094 6.082 1 98.81 294 PHE B C 1
ATOM 4978 O O . PHE B 1 294 ? -20.359 17.078 6.57 1 98.81 294 PHE B O 1
ATOM 4985 N N . LEU B 1 295 ? -18.578 16.016 5.762 1 98.75 295 LEU B N 1
ATOM 4986 C CA . LEU B 1 295 ? -19.125 14.695 6.07 1 98.75 295 LEU B CA 1
ATOM 4987 C C . LEU B 1 295 ? -19.25 14.5 7.574 1 98.75 295 LEU B C 1
ATOM 4989 O O . LEU B 1 295 ? -20.219 13.891 8.039 1 98.75 295 LEU B O 1
ATOM 4993 N N . ALA B 1 296 ? -18.234 14.977 8.32 1 98.62 296 ALA B N 1
ATOM 4994 C CA . ALA B 1 296 ? -18.328 14.938 9.781 1 98.62 296 ALA B CA 1
ATOM 4995 C C . ALA B 1 296 ? -19.562 15.672 10.273 1 98.62 296 ALA B C 1
ATOM 4997 O O . ALA B 1 296 ? -20.281 15.172 11.141 1 98.62 296 ALA B O 1
ATOM 4998 N N . GLU B 1 297 ? -19.828 16.812 9.695 1 98.19 297 GLU B N 1
ATOM 4999 C CA . GLU B 1 297 ? -21 17.594 10.055 1 98.19 297 GLU B CA 1
ATOM 5000 C C . GLU B 1 297 ? -22.281 16.812 9.758 1 98.19 297 GLU B C 1
ATOM 5002 O O . GLU B 1 297 ? -23.219 16.812 10.57 1 98.19 297 GLU B O 1
ATOM 5007 N N . LEU B 1 298 ? -22.328 16.234 8.656 1 98.5 298 LEU B N 1
ATOM 5008 C CA . LEU B 1 298 ? -23.5 15.461 8.273 1 98.5 298 LEU B CA 1
ATOM 5009 C C . LEU B 1 298 ? -23.766 14.336 9.273 1 98.5 298 LEU B C 1
ATOM 5011 O O . LEU B 1 298 ? -24.906 14.047 9.609 1 98.5 298 LEU B O 1
ATOM 5015 N N . TYR B 1 299 ? -22.719 13.688 9.789 1 98.19 299 TYR B N 1
ATOM 5016 C CA . TYR B 1 299 ? -22.844 12.586 10.734 1 98.19 299 TYR B CA 1
ATOM 5017 C C . TYR B 1 299 ? -23 13.102 12.156 1 98.19 299 TYR B C 1
ATOM 5019 O O . TYR B 1 299 ? -23.266 12.328 13.078 1 98.19 299 TYR B O 1
ATOM 5027 N N . GLY B 1 300 ? -22.734 14.383 12.375 1 97.81 300 GLY B N 1
ATOM 5028 C CA . GLY B 1 300 ? -22.844 14.984 13.695 1 97.81 300 GLY B CA 1
ATOM 5029 C C . GLY B 1 300 ? -21.609 14.742 14.555 1 97.81 300 GLY B C 1
ATOM 5030 O O . GLY B 1 300 ? -21.703 14.758 15.789 1 97.81 300 GLY B O 1
ATOM 5031 N N . TYR B 1 301 ? -20.516 14.477 13.945 1 97.75 301 TYR B N 1
ATOM 5032 C CA . TYR B 1 301 ? -19.281 14.25 14.688 1 97.75 301 TYR B CA 1
ATOM 5033 C C . TYR B 1 301 ? -18.453 15.531 14.781 1 97.75 301 TYR B C 1
ATOM 5035 O O . TYR B 1 301 ? -18.453 16.344 13.859 1 97.75 301 TYR B O 1
ATOM 5043 N N . ASP B 1 302 ? -17.75 15.742 15.891 1 97.44 302 ASP B N 1
ATOM 5044 C CA . ASP B 1 302 ? -16.641 16.688 15.984 1 97.44 302 ASP B CA 1
ATOM 5045 C C . ASP B 1 302 ? -15.383 16.141 15.32 1 97.44 302 ASP B C 1
ATOM 5047 O O . ASP B 1 302 ? -14.859 15.102 15.742 1 97.44 302 ASP B O 1
ATOM 5051 N N . PRO B 1 303 ? -14.898 16.812 14.328 1 97.5 303 PRO B N 1
ATOM 5052 C CA . PRO B 1 303 ? -13.758 16.281 13.586 1 97.5 303 PRO B CA 1
ATOM 5053 C C . PRO B 1 303 ? -12.469 16.266 14.406 1 97.5 303 PRO B C 1
ATOM 5055 O O . PRO B 1 303 ? -11.531 15.539 14.07 1 97.5 303 PRO B O 1
ATOM 5058 N N . VAL B 1 304 ? -12.312 16.891 15.445 1 95.94 304 VAL B N 1
ATOM 5059 C CA . VAL B 1 304 ? -11.039 17.188 16.078 1 95.94 304 VAL B CA 1
ATOM 5060 C C . VAL B 1 304 ? -10.617 16.016 16.969 1 95.94 304 VAL B C 1
ATOM 5062 O O . VAL B 1 304 ? -9.508 15.5 16.844 1 95.94 304 VAL B O 1
ATOM 5065 N N . PRO B 1 305 ? -11.539 15.531 17.859 1 95.69 305 PRO B N 1
ATOM 5066 C CA . PRO B 1 305 ? -11.109 14.461 18.766 1 95.69 305 PRO B CA 1
ATOM 5067 C C . PRO B 1 305 ? -10.805 13.164 18.016 1 95.69 305 PRO B C 1
ATOM 5069 O O . PRO B 1 305 ? -11.5 12.812 17.062 1 95.69 305 PRO B O 1
ATOM 5072 N N . VAL B 1 306 ? -9.797 12.492 18.484 1 96.25 306 VAL B N 1
ATOM 5073 C CA . VAL B 1 306 ? -9.43 11.172 17.984 1 96.25 306 VAL B CA 1
ATOM 5074 C C . VAL B 1 306 ? -9.359 10.172 19.141 1 96.25 306 VAL B C 1
ATOM 5076 O O . VAL B 1 306 ? -8.305 9.578 19.375 1 96.25 306 VAL B O 1
ATOM 5079 N N . LYS B 1 307 ? -10.438 9.891 19.703 1 97.12 307 LYS B N 1
ATOM 5080 C CA . LYS B 1 307 ? -10.555 9.203 20.984 1 97.12 307 LYS B CA 1
ATOM 5081 C C . LYS B 1 307 ? -9.992 7.785 20.906 1 97.12 307 LYS B C 1
ATOM 5083 O O . LYS B 1 307 ? -9.305 7.336 21.828 1 97.12 307 LYS B O 1
ATOM 5088 N N . THR B 1 308 ? -10.352 7.055 19.859 1 98.31 308 THR B N 1
ATOM 5089 C CA . THR B 1 308 ? -9.883 5.684 19.719 1 98.31 308 THR B CA 1
ATOM 5090 C C . THR B 1 308 ? -8.359 5.645 19.594 1 98.31 308 THR B C 1
ATOM 5092 O O . THR B 1 308 ? -7.707 4.77 20.172 1 98.31 308 THR B O 1
ATOM 5095 N N . ILE B 1 309 ? -7.777 6.543 18.844 1 98.31 309 ILE B N 1
ATOM 5096 C CA . ILE B 1 309 ? -6.328 6.637 18.703 1 98.31 309 ILE B CA 1
ATOM 5097 C C . ILE B 1 309 ? -5.695 6.93 20.062 1 98.31 309 ILE B C 1
ATOM 5099 O O . ILE B 1 309 ? -4.691 6.32 20.422 1 98.31 309 ILE B O 1
ATOM 5103 N N . GLU B 1 310 ? -6.301 7.879 20.781 1 97.31 310 GLU B N 1
ATOM 5104 C CA . GLU B 1 310 ? -5.797 8.227 22.109 1 97.31 310 GLU B CA 1
ATOM 5105 C C . GLU B 1 310 ? -5.863 7.031 23.062 1 97.31 310 GLU B C 1
ATOM 5107 O O . GLU B 1 310 ? -4.938 6.801 23.844 1 97.31 310 GLU B O 1
ATOM 5112 N N . ARG B 1 311 ? -6.914 6.332 22.969 1 98.06 311 ARG B N 1
ATOM 5113 C CA . ARG B 1 311 ? -7.062 5.129 23.781 1 98.06 311 ARG B CA 1
ATOM 5114 C C . ARG B 1 311 ? -5.965 4.117 23.469 1 98.06 311 ARG B C 1
ATOM 5116 O O . ARG B 1 311 ? -5.398 3.512 24.375 1 98.06 311 ARG B O 1
ATOM 5123 N N . ILE B 1 312 ? -5.688 3.902 22.219 1 98.31 312 ILE B N 1
ATOM 5124 C CA . ILE B 1 312 ? -4.641 2.98 21.797 1 98.31 312 ILE B CA 1
ATOM 5125 C C . ILE B 1 312 ? -3.295 3.426 22.359 1 98.31 312 ILE B C 1
ATOM 5127 O O . ILE B 1 312 ? -2.533 2.609 22.875 1 98.31 312 ILE B O 1
ATOM 5131 N N . LYS B 1 313 ? -3.023 4.699 22.312 1 96.69 313 LYS B N 1
ATOM 5132 C CA . LYS B 1 313 ? -1.776 5.238 22.844 1 96.69 313 LYS B CA 1
ATOM 5133 C C . LYS B 1 313 ? -1.669 4.988 24.359 1 96.69 313 LYS B C 1
ATOM 5135 O O . LYS B 1 313 ? -0.597 4.648 24.859 1 96.69 313 LYS B O 1
ATOM 5140 N N . GLU B 1 314 ? -2.773 5.176 24.984 1 97.25 314 GLU B N 1
ATOM 5141 C CA . GLU B 1 314 ? -2.801 4.957 26.422 1 97.25 314 GLU B CA 1
ATOM 5142 C C . GLU B 1 314 ? -2.533 3.494 26.766 1 97.25 314 GLU B C 1
ATOM 5144 O O . GLU B 1 314 ? -1.787 3.195 27.703 1 97.25 314 GLU B O 1
ATOM 5149 N N . GLU B 1 315 ? -3.164 2.611 26.031 1 97.5 315 GLU B N 1
ATOM 5150 C CA . GLU B 1 315 ? -2.947 1.185 26.25 1 97.5 315 GLU B CA 1
ATOM 5151 C C . GLU B 1 315 ? -1.491 0.802 26 1 97.5 315 GLU B C 1
ATOM 5153 O O . GLU B 1 315 ? -0.928 -0.022 26.719 1 97.5 315 GLU B O 1
ATOM 5158 N N . LEU B 1 316 ? -0.918 1.371 24.984 1 97.31 316 LEU B N 1
ATOM 5159 C CA . LEU B 1 316 ? 0.474 1.092 24.656 1 97.31 316 LEU B CA 1
ATOM 5160 C C . LEU B 1 316 ? 1.405 1.565 25.766 1 97.31 316 LEU B C 1
ATOM 5162 O O . LEU B 1 316 ? 2.398 0.902 26.078 1 97.31 316 LEU B O 1
ATOM 5166 N N . LYS B 1 317 ? 1.113 2.695 26.391 1 95.31 317 LYS B N 1
ATOM 5167 C CA . LYS B 1 317 ? 1.941 3.289 27.438 1 95.31 317 LYS B CA 1
ATOM 5168 C C . LYS B 1 317 ? 1.988 2.396 28.672 1 95.31 317 LYS B C 1
ATOM 5170 O O . LYS B 1 317 ? 2.969 2.414 29.422 1 95.31 317 LYS B O 1
ATOM 5175 N N . LYS B 1 318 ? 1.008 1.62 28.812 1 95.31 318 LYS B N 1
ATOM 5176 C CA . LYS B 1 318 ? 0.952 0.726 29.969 1 95.31 318 LYS B CA 1
ATOM 5177 C C . LYS B 1 318 ? 2.002 -0.376 29.859 1 95.31 318 LYS B C 1
ATOM 5179 O O . LYS B 1 318 ? 2.324 -1.033 30.844 1 95.31 318 LYS B O 1
ATOM 5184 N N . HIS B 1 319 ? 2.453 -0.607 28.688 1 89.88 319 HIS B N 1
ATOM 5185 C CA . HIS B 1 319 ? 3.424 -1.668 28.453 1 89.88 319 HIS B CA 1
ATOM 5186 C C . HIS B 1 319 ? 4.777 -1.095 28.047 1 89.88 319 HIS B C 1
ATOM 5188 O O . HIS B 1 319 ? 5.609 -1.803 27.484 1 89.88 319 HIS B O 1
ATOM 5194 N N . ALA B 1 320 ? 4.906 0.174 28.219 1 73.5 320 ALA B N 1
ATOM 5195 C CA . ALA B 1 320 ? 6.16 0.826 27.859 1 73.5 320 ALA B CA 1
ATOM 5196 C C . ALA B 1 320 ? 7.266 0.478 28.844 1 73.5 320 ALA B C 1
ATOM 5198 O O . ALA B 1 320 ? 6.996 0.212 30.016 1 73.5 320 ALA B O 1
#